Protein AF-A0A973AUI1-F1 (afdb_monomer_lite)

pLDDT: mean 76.49, std 24.55, range [26.14, 98.56]

Radius of gyration: 37.66 Å; chains: 1; bounding box: 74×100×130 Å

Secondary structure (DSSP, 8-state):
---SSSHHHHHHHHHHHHHHHHHTT--PPPPPP---PPPPPPP----------------------------------------------------------------PPPPPPPP-PPPPPPPP------PPPPPSS---PPPEEEETTEEEE-SEEEEEEE-SGGGTTHHHHHHHHHHHHHHHHS-TT-EEEEEEESSSEEESS--SS---EE--HHHHHHHHHHHHH----S----HHHHHHHHHH--SEEEEEE---SPPPPHHHHHHHHHHT-EEEEEEES-SS--HHHHHHHHHTT--EEEEE-------TTTS-HHHHHHHHTSS-HHHHHHHHHHHHHHT-TTHHHHHHGGG-S-HHHHHHHHHHHHHHTTT---S-SSTT-HHHHHHHHHHHHHHTTS-HHHHHHHHTSS-HHHHHHHHHHHHHTT---HHHHHHHHTT--HHHHHHHHHHHHHHTTS------TT--HHHHHHHHHHHHHHHHHHHHHHHHHHHHHHHHHHHHHHHHHHTTTTT-HHHHHHHHHHHHHHSTTSHHHHHHHHHHHHHHHHHTT-

Structure (mmCIF, N/CA/C/O backbone):
data_AF-A0A973AUI1-F1
#
_entry.id   AF-A0A973AUI1-F1
#
loop_
_atom_site.group_PDB
_atom_site.id
_atom_site.type_symbol
_atom_site.label_atom_id
_atom_site.label_alt_id
_atom_site.label_comp_id
_atom_site.label_asym_id
_atom_site.label_entity_id
_atom_site.label_seq_id
_atom_site.pdbx_PDB_ins_code
_atom_site.Cartn_x
_atom_site.Cartn_y
_atom_site.Cartn_z
_atom_site.occupancy
_atom_site.B_iso_or_equiv
_atom_site.auth_seq_id
_atom_site.auth_comp_id
_atom_site.auth_asym_id
_atom_site.auth_atom_id
_atom_site.pdbx_PDB_model_num
ATOM 1 N N . MET A 1 1 ? -1.426 23.124 -34.655 1.00 37.03 1 MET A N 1
ATOM 2 C CA . MET A 1 1 ? -0.162 22.404 -34.391 1.00 37.03 1 MET A CA 1
ATOM 3 C C . MET A 1 1 ? 0.699 23.184 -33.394 1.00 37.03 1 MET A C 1
ATOM 5 O O . MET A 1 1 ? 1.513 23.991 -33.828 1.00 37.03 1 MET A O 1
ATOM 9 N N . PRO A 1 2 ? 0.539 22.991 -32.073 1.00 35.41 2 PRO A N 1
ATOM 10 C CA . PRO A 1 2 ? 1.521 23.409 -31.082 1.00 35.41 2 PRO A CA 1
ATOM 11 C C . PRO A 1 2 ? 2.210 22.158 -30.514 1.00 35.41 2 PRO A C 1
ATOM 13 O O . PRO A 1 2 ? 1.687 21.522 -29.614 1.00 35.41 2 PRO A O 1
ATOM 16 N N . PHE A 1 3 ? 3.353 21.767 -31.077 1.00 34.25 3 PHE A N 1
ATOM 17 C CA . PHE A 1 3 ? 4.210 20.714 -30.496 1.00 34.25 3 PHE A CA 1
ATOM 18 C C . PHE A 1 3 ? 5.712 21.030 -30.604 1.00 34.25 3 PHE A C 1
ATOM 20 O O . PHE A 1 3 ? 6.551 20.226 -30.222 1.00 34.25 3 PHE A O 1
ATOM 27 N N . PHE A 1 4 ? 6.073 22.225 -31.085 1.00 38.28 4 PHE A N 1
ATOM 28 C CA . PHE A 1 4 ? 7.471 22.605 -31.327 1.00 38.28 4 PHE A CA 1
ATOM 29 C C . PHE A 1 4 ? 8.079 23.539 -30.271 1.00 38.28 4 PHE A C 1
ATOM 31 O O . PHE A 1 4 ? 9.216 23.974 -30.429 1.00 38.28 4 PHE A O 1
ATOM 38 N N . ARG A 1 5 ? 7.358 23.846 -29.183 1.00 38.09 5 ARG A N 1
ATOM 39 C CA . ARG A 1 5 ? 7.838 24.782 -28.151 1.00 38.09 5 ARG A CA 1
ATOM 40 C C . ARG A 1 5 ? 8.453 24.113 -26.915 1.00 38.09 5 ARG A C 1
ATOM 42 O O . ARG A 1 5 ? 9.288 24.737 -26.270 1.00 38.09 5 ARG A O 1
ATOM 49 N N . ASP A 1 6 ? 8.160 22.838 -26.663 1.00 40.44 6 ASP A N 1
ATOM 50 C CA . ASP A 1 6 ? 8.601 22.159 -25.432 1.00 40.44 6 ASP A CA 1
ATOM 51 C C . ASP A 1 6 ? 9.948 21.427 -25.568 1.00 40.44 6 ASP A C 1
ATOM 53 O O . ASP A 1 6 ? 10.613 21.148 -24.571 1.00 40.44 6 ASP A O 1
ATOM 57 N N . LEU A 1 7 ? 10.434 21.196 -26.794 1.00 38.28 7 LEU A N 1
ATOM 58 C CA . LEU A 1 7 ? 11.706 20.493 -27.018 1.00 38.28 7 LEU A CA 1
ATOM 59 C C . LEU A 1 7 ? 12.949 21.388 -26.827 1.00 38.28 7 LEU A C 1
ATOM 61 O O . LEU A 1 7 ? 14.047 20.886 -26.598 1.00 38.28 7 LEU A O 1
ATOM 65 N N . LEU A 1 8 ? 12.788 22.717 -26.865 1.00 41.16 8 LEU A N 1
ATOM 66 C CA . LEU A 1 8 ? 13.883 23.678 -26.656 1.00 41.16 8 LEU A CA 1
ATOM 67 C C . LEU A 1 8 ? 14.131 24.017 -25.175 1.00 41.16 8 LEU A C 1
ATOM 69 O O . LEU A 1 8 ? 15.215 24.486 -24.836 1.00 41.16 8 LEU A O 1
ATOM 73 N N . LEU A 1 9 ? 13.184 23.720 -24.277 1.00 41.44 9 LEU A N 1
ATOM 74 C CA . LEU A 1 9 ? 13.349 23.928 -22.831 1.00 41.44 9 LEU A CA 1
ATOM 75 C C . LEU A 1 9 ? 14.089 22.768 -22.140 1.00 41.44 9 LEU A C 1
ATOM 77 O O . LEU A 1 9 ? 14.794 22.987 -21.157 1.00 41.44 9 LEU A O 1
ATOM 81 N N . LEU A 1 10 ? 14.027 21.555 -22.700 1.00 39.75 10 LEU A N 1
ATOM 82 C CA . LEU A 1 10 ? 14.745 20.381 -22.184 1.00 39.75 10 LEU A CA 1
ATOM 83 C C . LEU A 1 10 ? 16.244 20.375 -22.535 1.00 39.75 10 LEU A C 1
ATOM 85 O O . LEU A 1 10 ? 17.049 19.874 -21.754 1.00 39.75 10 LEU A O 1
ATOM 89 N N . GLY A 1 11 ? 16.647 20.996 -23.650 1.00 38.47 11 GLY A N 1
ATOM 90 C CA . GLY A 1 11 ? 18.063 21.129 -24.025 1.00 38.47 11 GLY A CA 1
ATOM 91 C C . GLY A 1 11 ? 18.850 22.130 -23.165 1.00 38.47 11 GLY A C 1
ATOM 92 O O . GLY A 1 11 ? 20.037 21.928 -22.915 1.00 38.47 11 GLY A O 1
ATOM 93 N N . GLY A 1 12 ? 18.194 23.181 -22.658 1.00 40.50 12 GLY A N 1
ATOM 94 C CA . GLY A 1 12 ? 18.829 24.199 -21.807 1.00 40.50 12 GLY A CA 1
ATOM 95 C C . GLY A 1 12 ? 19.081 23.743 -20.364 1.00 40.50 12 GLY A C 1
ATOM 96 O O . GLY A 1 12 ? 20.052 24.166 -19.739 1.00 40.50 12 GLY A O 1
ATOM 97 N N . LEU A 1 13 ? 18.254 22.833 -19.843 1.00 38.53 13 LEU A N 1
ATOM 98 C CA . LEU A 1 13 ? 18.331 22.374 -18.450 1.00 38.53 13 LEU A CA 1
ATOM 99 C C . LEU A 1 13 ? 19.471 21.366 -18.215 1.00 38.53 13 LEU A C 1
ATOM 101 O O . LEU A 1 13 ? 20.077 21.352 -17.144 1.00 38.53 13 LEU A O 1
ATOM 105 N N . VAL A 1 14 ? 19.839 20.590 -19.241 1.00 43.81 14 VAL A N 1
ATOM 106 C CA . VAL A 1 14 ? 20.959 19.632 -19.177 1.00 43.81 14 VAL A CA 1
ATOM 107 C C . VAL A 1 14 ? 22.322 20.346 -19.213 1.00 43.81 14 VAL A C 1
ATOM 109 O O . VAL A 1 14 ? 23.263 19.912 -18.549 1.00 43.81 14 VAL A O 1
ATOM 112 N N . ALA A 1 15 ? 22.428 21.492 -19.896 1.00 40.75 15 ALA A N 1
ATOM 113 C CA . ALA A 1 15 ? 23.647 22.309 -19.905 1.00 40.75 15 ALA A CA 1
ATOM 114 C C . ALA A 1 15 ? 23.855 23.096 -18.591 1.00 40.75 15 ALA A C 1
ATOM 116 O O . ALA A 1 15 ? 24.992 23.286 -18.149 1.00 40.75 15 ALA A O 1
ATOM 117 N N . ALA A 1 16 ? 22.773 23.500 -17.914 1.00 41.75 16 ALA A N 1
ATOM 118 C CA . ALA A 1 16 ? 22.855 24.172 -16.616 1.00 41.75 16 ALA A CA 1
ATOM 119 C C . ALA A 1 16 ? 23.295 23.217 -15.486 1.00 41.75 16 ALA A C 1
ATOM 121 O O . ALA A 1 16 ? 24.130 23.597 -14.665 1.00 41.75 16 ALA A O 1
ATOM 122 N N . LEU A 1 17 ? 22.829 21.959 -15.478 1.00 39.47 17 LEU A N 1
ATOM 123 C CA . LEU A 1 17 ? 23.224 20.984 -14.449 1.00 39.47 17 LEU A CA 1
ATOM 124 C C . LEU A 1 17 ? 24.694 20.547 -14.549 1.00 39.47 17 LEU A C 1
ATOM 126 O O . LEU A 1 17 ? 25.342 20.377 -13.518 1.00 39.47 17 LEU A O 1
ATOM 130 N N . LEU A 1 18 ? 25.254 20.440 -15.760 1.00 40.31 18 LEU A N 1
ATOM 131 C CA . LEU A 1 18 ? 26.670 20.086 -15.941 1.00 40.31 18 LEU A CA 1
ATOM 132 C C . LEU A 1 18 ? 27.632 21.216 -15.536 1.00 40.31 18 LEU A C 1
ATOM 134 O O . LEU A 1 18 ? 28.772 20.946 -15.155 1.00 40.31 18 LEU A O 1
ATOM 138 N N . THR A 1 19 ? 27.167 22.469 -15.545 1.00 40.56 19 THR A N 1
ATOM 139 C CA . THR A 1 19 ? 27.976 23.626 -15.124 1.00 40.56 19 THR A CA 1
ATOM 140 C C . THR A 1 19 ? 28.001 23.783 -13.595 1.00 40.56 19 THR A C 1
ATOM 142 O O . THR A 1 19 ? 29.019 24.185 -13.035 1.00 40.56 19 THR A O 1
ATOM 145 N N . VAL A 1 20 ? 26.934 23.379 -12.892 1.00 39.06 20 VAL A N 1
ATOM 146 C CA . VAL A 1 20 ? 26.873 23.416 -11.415 1.00 39.06 20 VAL A CA 1
ATOM 147 C C . VAL A 1 20 ? 27.769 22.341 -10.781 1.00 39.06 20 VAL A C 1
ATOM 149 O O . VAL A 1 20 ? 28.472 22.621 -9.813 1.00 39.06 20 VAL A O 1
ATOM 152 N N . THR A 1 21 ? 27.880 21.151 -11.382 1.00 39.00 21 THR A N 1
ATOM 153 C CA . THR A 1 21 ? 28.738 20.067 -10.857 1.00 39.00 21 THR A CA 1
ATOM 154 C C . THR A 1 21 ? 30.249 20.300 -11.004 1.00 39.00 21 THR A C 1
ATOM 156 O O . THR A 1 21 ? 31.040 19.607 -10.364 1.00 39.00 21 THR A O 1
ATOM 159 N N . ALA A 1 22 ? 30.681 21.276 -11.810 1.00 40.66 22 ALA A N 1
ATOM 160 C CA . ALA A 1 22 ? 32.099 21.616 -11.971 1.00 40.66 22 ALA A CA 1
ATOM 161 C C . ALA A 1 22 ? 32.570 22.768 -11.057 1.00 40.66 22 ALA A C 1
ATOM 163 O O . ALA A 1 22 ? 33.777 22.928 -10.861 1.00 40.66 22 ALA A O 1
ATOM 164 N N . TYR A 1 23 ? 31.651 23.540 -10.461 1.00 33.34 23 TYR A N 1
ATOM 165 C CA . TYR A 1 23 ? 31.988 24.681 -9.598 1.00 33.34 23 TYR A CA 1
ATOM 166 C C . TYR A 1 23 ? 32.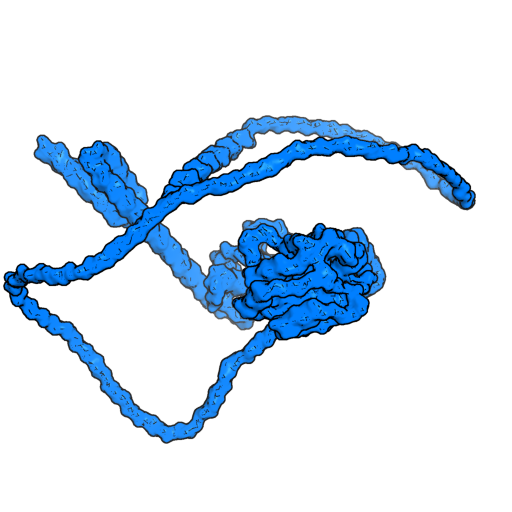186 24.290 -8.118 1.00 33.34 23 TYR A C 1
ATOM 168 O O . TYR A 1 23 ? 32.950 24.935 -7.404 1.00 33.34 23 TYR A O 1
ATOM 176 N N . GLU A 1 24 ? 31.615 23.171 -7.659 1.00 38.16 24 GLU A N 1
ATOM 177 C CA . GLU A 1 24 ? 31.736 22.717 -6.258 1.00 38.16 24 GLU A CA 1
ATOM 178 C C . GLU A 1 24 ? 33.069 22.023 -5.905 1.00 38.16 24 GLU A C 1
ATOM 180 O O . GLU A 1 24 ? 33.292 21.650 -4.756 1.00 38.16 24 GLU A O 1
ATOM 185 N N . ARG A 1 25 ? 34.013 21.883 -6.848 1.00 41.19 25 ARG A N 1
ATOM 186 C CA . ARG A 1 25 ? 35.341 21.282 -6.585 1.00 41.19 25 ARG A CA 1
ATOM 187 C C . ARG A 1 25 ? 36.466 22.277 -6.268 1.00 41.19 25 ARG A C 1
ATOM 189 O O . ARG A 1 25 ? 37.621 21.863 -6.174 1.00 41.19 25 ARG A O 1
ATOM 196 N N . ARG A 1 26 ? 36.179 23.570 -6.076 1.00 43.78 26 ARG A N 1
ATOM 197 C CA . ARG A 1 26 ? 37.186 24.565 -5.652 1.00 43.78 26 ARG A CA 1
ATOM 198 C C . ARG A 1 26 ? 36.618 25.595 -4.673 1.00 43.78 26 ARG A C 1
ATOM 200 O O . ARG A 1 26 ? 36.398 26.742 -5.042 1.00 43.78 26 ARG A O 1
ATOM 207 N N . LEU A 1 27 ? 36.477 25.211 -3.406 1.00 40.19 27 LEU A N 1
ATOM 208 C CA . LEU A 1 27 ? 36.458 26.161 -2.289 1.00 40.19 27 LEU A CA 1
ATOM 209 C C . LEU A 1 27 ? 37.402 25.668 -1.175 1.00 40.19 27 LEU A C 1
ATOM 211 O O . LEU A 1 27 ? 37.380 24.479 -0.852 1.00 40.19 27 LEU A O 1
ATOM 215 N N . PRO A 1 28 ? 38.260 26.535 -0.605 1.00 38.25 28 PRO A N 1
ATOM 216 C CA . PRO A 1 28 ? 39.100 26.186 0.534 1.00 38.25 28 PRO A CA 1
ATOM 217 C C . PRO A 1 28 ? 38.267 26.070 1.820 1.00 38.25 28 PRO A C 1
ATOM 219 O O . PRO A 1 28 ? 37.380 26.879 2.084 1.00 38.25 28 PRO A O 1
ATOM 222 N N . VAL A 1 29 ? 38.583 25.054 2.622 1.00 42.97 29 VAL A N 1
ATOM 223 C CA . VAL A 1 29 ? 37.984 24.771 3.935 1.00 42.97 29 VAL A CA 1
ATOM 224 C C . VAL A 1 29 ? 38.287 25.918 4.916 1.00 42.97 29 VAL A C 1
ATOM 226 O O . VAL A 1 29 ? 39.465 26.212 5.129 1.00 42.97 29 VAL A O 1
ATOM 229 N N . PRO A 1 30 ? 37.288 26.556 5.558 1.00 37.16 30 PRO A N 1
ATOM 230 C CA . PRO A 1 30 ? 37.543 27.448 6.683 1.00 37.16 30 PRO A CA 1
ATOM 231 C C . PRO A 1 30 ? 37.893 26.633 7.939 1.00 37.16 30 PRO A C 1
ATOM 233 O O . PRO A 1 30 ? 37.222 25.659 8.278 1.00 37.16 30 PRO A O 1
ATOM 236 N N . ALA A 1 31 ? 38.966 27.032 8.624 1.00 38.81 31 ALA A N 1
ATOM 237 C CA . ALA A 1 31 ? 39.419 26.423 9.870 1.00 38.81 31 ALA A CA 1
ATOM 238 C C . ALA A 1 31 ? 38.337 26.495 10.964 1.00 38.81 31 ALA A C 1
ATOM 240 O O . ALA A 1 31 ? 37.712 27.535 11.173 1.00 38.81 31 ALA A O 1
ATOM 241 N N . ALA A 1 32 ? 38.142 25.381 11.671 1.00 36.75 32 ALA A N 1
ATOM 242 C CA . ALA A 1 32 ? 37.206 25.265 12.782 1.00 36.75 32 ALA A CA 1
ATOM 243 C C . ALA A 1 32 ? 37.594 26.192 13.958 1.00 36.75 32 ALA A C 1
ATOM 245 O O . ALA A 1 32 ? 38.776 26.258 14.310 1.00 36.75 32 ALA A O 1
ATOM 246 N N . PRO A 1 33 ? 36.632 26.865 14.617 1.00 34.88 33 PRO A N 1
ATOM 247 C CA . PRO A 1 33 ? 36.894 27.561 15.869 1.00 34.88 33 PRO A CA 1
ATOM 248 C C . PRO A 1 33 ? 37.128 26.544 16.994 1.00 34.88 33 PRO A C 1
ATOM 250 O O . PRO A 1 33 ? 36.319 25.646 17.227 1.00 34.88 33 PRO A O 1
ATOM 253 N N . GLN A 1 34 ? 38.254 26.690 17.695 1.00 32.84 34 GLN A N 1
ATOM 254 C CA . GLN A 1 34 ? 38.570 25.907 18.886 1.00 32.84 34 GLN A CA 1
ATOM 255 C C . GLN A 1 34 ? 37.587 26.265 20.010 1.00 32.84 34 GLN A C 1
ATOM 257 O O . GLN A 1 34 ? 37.579 27.390 20.506 1.00 32.84 34 GLN A O 1
ATOM 262 N N . LEU A 1 35 ? 36.756 25.302 20.409 1.00 31.59 35 LEU A N 1
ATOM 263 C CA . LEU A 1 35 ? 35.942 25.379 21.619 1.00 31.59 35 LEU A CA 1
ATOM 264 C C . LEU A 1 35 ? 36.831 25.083 22.830 1.00 31.59 35 LEU A C 1
ATOM 266 O O . LEU A 1 35 ? 37.181 23.937 23.109 1.00 31.59 35 LEU A O 1
ATOM 270 N N . THR A 1 36 ? 37.204 26.141 23.541 1.00 33.56 36 THR A N 1
ATOM 271 C CA . THR A 1 36 ? 37.882 26.085 24.835 1.00 33.56 36 THR A CA 1
ATOM 272 C C . THR A 1 36 ? 36.921 25.519 25.881 1.00 33.56 36 THR A C 1
ATOM 274 O O . THR A 1 36 ? 35.907 26.129 26.215 1.00 33.56 36 THR A O 1
ATOM 277 N N . VAL A 1 37 ? 37.237 24.332 26.397 1.00 35.22 37 VAL A N 1
ATOM 278 C CA . VAL A 1 37 ? 36.518 23.683 27.499 1.00 35.22 37 VAL A CA 1
ATOM 279 C C . VAL A 1 37 ? 36.865 24.400 28.806 1.00 35.22 37 VAL A C 1
ATOM 281 O O . VAL A 1 37 ? 38.019 24.403 29.232 1.00 35.22 37 VAL A O 1
ATOM 284 N N . ALA A 1 38 ? 35.869 25.016 29.445 1.00 35.69 38 ALA A N 1
ATOM 285 C CA . ALA A 1 38 ? 35.987 25.547 30.801 1.00 35.69 38 ALA A CA 1
ATOM 286 C C . ALA A 1 38 ? 35.900 24.401 31.838 1.00 35.69 38 ALA A C 1
ATOM 288 O O . ALA A 1 38 ? 35.077 23.498 31.668 1.00 35.69 38 ALA A O 1
ATOM 289 N N . PRO A 1 39 ? 36.718 24.411 32.909 1.00 46.22 39 PRO A N 1
ATOM 290 C CA . PRO A 1 39 ? 36.733 23.345 33.909 1.00 46.22 39 PRO A CA 1
ATOM 291 C C . PRO A 1 39 ? 35.530 23.406 34.876 1.00 46.22 39 PRO A C 1
ATOM 293 O O . PRO A 1 39 ? 34.968 24.482 35.106 1.00 46.22 39 PRO A O 1
ATOM 296 N N . PRO A 1 40 ? 35.137 22.263 35.471 1.00 40.88 40 PRO A N 1
ATOM 297 C CA . PRO A 1 40 ? 33.930 22.147 36.285 1.00 40.88 40 PRO A CA 1
ATOM 298 C C . PRO A 1 40 ? 34.085 22.817 37.658 1.00 40.88 40 PRO A C 1
ATOM 300 O O . PRO A 1 40 ? 35.105 22.669 38.334 1.00 40.88 40 PRO A O 1
ATOM 303 N N . ARG A 1 41 ? 33.037 23.527 38.097 1.00 35.03 41 ARG A N 1
ATOM 304 C CA . ARG A 1 41 ? 32.907 24.017 39.479 1.00 35.03 41 ARG A CA 1
ATOM 305 C C . ARG A 1 41 ? 32.480 22.878 40.422 1.00 35.03 41 ARG A C 1
ATOM 307 O O . ARG A 1 41 ? 31.654 22.058 40.024 1.00 35.03 41 ARG A O 1
ATOM 314 N N . PRO A 1 42 ? 33.004 22.835 41.660 1.00 42.41 42 PRO A N 1
ATOM 315 C CA . PRO A 1 42 ? 32.745 21.756 42.608 1.00 42.41 42 PRO A CA 1
ATOM 316 C C . PRO A 1 42 ? 31.381 21.884 43.303 1.00 42.41 42 PRO A C 1
ATOM 318 O O . PRO A 1 42 ? 30.885 22.984 43.546 1.00 42.41 42 PRO A O 1
ATOM 321 N N . ALA A 1 43 ? 30.814 20.725 43.641 1.00 35.94 43 ALA A N 1
ATOM 322 C CA . ALA A 1 43 ? 29.585 20.551 44.407 1.00 35.94 43 ALA A CA 1
ATOM 323 C C . ALA A 1 43 ? 29.807 20.757 45.916 1.00 35.94 43 ALA A C 1
ATOM 325 O O . ALA A 1 43 ? 30.824 20.327 46.454 1.00 35.94 43 ALA A O 1
ATOM 326 N N . LEU A 1 44 ? 28.813 21.339 46.592 1.00 33.16 44 LEU A N 1
ATOM 327 C CA . LEU A 1 44 ? 28.641 21.366 48.052 1.00 33.16 44 LEU A CA 1
ATOM 328 C C . LEU A 1 44 ? 27.124 21.314 48.381 1.00 33.16 44 LEU A C 1
ATOM 330 O O . LEU A 1 44 ? 26.316 21.559 47.486 1.00 33.16 44 LEU A O 1
ATOM 334 N N . PRO A 1 45 ? 26.721 20.903 49.601 1.00 42.19 45 PRO A N 1
ATOM 335 C CA . PRO A 1 45 ? 25.936 19.680 49.785 1.00 42.19 45 PRO A CA 1
ATOM 336 C C . PRO A 1 45 ? 24.482 19.892 50.250 1.00 42.19 45 PRO A C 1
ATOM 338 O O . PRO A 1 45 ? 24.014 21.005 50.468 1.00 42.19 45 PRO A O 1
ATOM 341 N N . ALA A 1 46 ? 23.796 18.756 50.404 1.00 37.16 46 ALA A N 1
ATOM 342 C CA . ALA A 1 46 ? 22.416 18.573 50.839 1.00 37.16 46 ALA A CA 1
ATOM 343 C C . ALA A 1 46 ? 22.114 19.000 52.292 1.00 37.16 46 ALA A C 1
ATOM 345 O O . ALA A 1 46 ? 22.899 18.723 53.195 1.00 37.16 46 ALA A O 1
ATOM 346 N N . ALA A 1 47 ? 20.913 19.555 52.499 1.00 30.09 47 ALA A N 1
ATOM 347 C CA . ALA A 1 47 ? 20.096 19.535 53.724 1.00 30.09 47 ALA A CA 1
ATOM 348 C C . ALA A 1 47 ? 18.693 20.069 53.333 1.00 30.09 47 ALA A C 1
ATOM 350 O O . ALA A 1 47 ? 18.602 21.112 52.699 1.00 30.09 47 ALA A O 1
ATOM 351 N N . ALA A 1 48 ? 17.617 19.280 53.389 1.00 29.14 48 ALA A N 1
ATOM 352 C CA . ALA A 1 48 ? 16.815 18.927 54.566 1.00 29.14 48 ALA A CA 1
ATOM 353 C C . ALA A 1 48 ? 15.689 19.948 54.870 1.00 29.14 48 ALA A C 1
ATOM 355 O O . ALA A 1 48 ? 15.961 21.083 55.235 1.00 29.14 48 ALA A O 1
ATOM 356 N N . VAL A 1 49 ? 14.449 19.431 54.819 1.00 30.72 49 VAL A N 1
ATOM 357 C CA . VAL A 1 49 ? 13.386 19.609 55.834 1.00 30.72 49 VAL A CA 1
ATOM 358 C C . VAL A 1 49 ? 12.445 20.837 55.732 1.00 30.72 49 VAL A C 1
ATOM 360 O O . VAL A 1 49 ? 12.833 21.983 55.897 1.00 30.72 49 VAL A O 1
ATOM 363 N N . GLU A 1 50 ? 11.163 20.476 55.556 1.00 29.09 50 GLU A N 1
ATOM 364 C CA . GLU A 1 50 ? 9.929 21.011 56.172 1.00 29.09 50 GLU A CA 1
ATOM 365 C C . GLU A 1 50 ? 9.021 22.088 55.543 1.00 29.09 50 GLU A C 1
ATOM 367 O O . GLU A 1 50 ? 9.408 23.190 55.183 1.00 29.09 50 GLU A O 1
ATOM 372 N N . HIS A 1 51 ? 7.740 21.682 55.559 1.00 29.81 51 HIS A N 1
ATOM 373 C CA . HIS A 1 51 ? 6.507 22.388 55.912 1.00 29.81 51 HIS A CA 1
ATOM 374 C C . HIS A 1 51 ? 6.112 23.714 55.243 1.00 29.81 51 HIS A C 1
ATOM 376 O O . HIS A 1 51 ? 6.628 24.780 55.545 1.00 29.81 51 HIS A O 1
ATOM 382 N N . GLY A 1 52 ? 4.938 23.649 54.603 1.00 27.09 52 GLY A N 1
ATOM 383 C CA . GLY A 1 52 ? 3.810 24.464 55.060 1.00 27.09 52 GLY A CA 1
ATOM 384 C C . GLY A 1 52 ? 3.265 25.493 54.072 1.00 27.09 52 GLY A C 1
ATOM 385 O O . GLY A 1 52 ? 3.994 26.312 53.535 1.00 27.09 52 GLY A O 1
ATOM 386 N N . GLY A 1 53 ? 1.933 25.508 53.965 1.00 27.36 53 GLY A N 1
ATOM 387 C CA . GLY A 1 53 ? 1.188 26.768 53.920 1.00 27.36 53 GLY A CA 1
ATOM 388 C C . GLY A 1 53 ? 0.754 27.287 52.552 1.00 27.36 53 GLY A C 1
ATOM 389 O O . GLY A 1 53 ? 1.457 28.053 51.912 1.00 27.36 53 GLY A O 1
ATOM 390 N N . SER A 1 54 ? -0.480 26.935 52.180 1.00 28.39 54 SER A N 1
ATOM 391 C CA . SER A 1 54 ? -1.572 27.880 51.879 1.00 28.39 54 SER A CA 1
ATOM 392 C C . SER A 1 54 ? -1.188 29.353 51.664 1.00 28.39 54 SER A C 1
ATOM 394 O O . SER A 1 54 ? -0.787 30.013 52.619 1.00 28.39 54 SER A O 1
ATOM 396 N N . ALA A 1 55 ? -1.514 29.900 50.490 1.00 30.84 55 ALA A N 1
ATOM 397 C CA . ALA A 1 55 ? -2.544 30.939 50.323 1.00 30.84 55 ALA A CA 1
ATOM 398 C C . ALA A 1 55 ? -2.453 31.590 48.930 1.00 30.84 55 ALA A C 1
ATOM 400 O O . ALA A 1 55 ? -1.386 32.033 48.507 1.00 30.84 55 ALA A O 1
ATOM 401 N N . ASP A 1 56 ? -3.609 31.719 48.271 1.00 35.12 56 ASP A N 1
ATOM 402 C CA . ASP A 1 56 ? -3.883 32.771 47.282 1.00 35.12 56 ASP A CA 1
ATOM 403 C C . ASP A 1 56 ? -3.479 34.148 47.836 1.00 35.12 56 ASP A C 1
ATOM 405 O O . ASP A 1 56 ? -3.560 34.371 49.052 1.00 35.12 56 ASP A O 1
ATOM 409 N N . PRO A 1 57 ? -3.150 35.135 46.980 1.00 45.94 57 PRO A N 1
ATOM 410 C CA . PRO A 1 57 ? -4.205 36.104 46.677 1.00 45.94 57 PRO A CA 1
ATOM 411 C C . PRO A 1 57 ? -4.135 36.809 45.300 1.00 45.94 57 PRO A C 1
ATOM 413 O O . PRO A 1 57 ? -3.101 37.317 44.886 1.00 45.94 57 PRO A O 1
ATOM 416 N N . LYS A 1 58 ? -5.345 37.043 44.765 1.00 31.14 58 LYS A N 1
ATOM 417 C CA . LYS A 1 58 ? -5.889 38.355 44.336 1.00 31.14 58 LYS A CA 1
ATOM 418 C C . LYS A 1 58 ? -5.539 38.966 42.961 1.00 31.14 58 LYS A C 1
ATOM 420 O O . LYS A 1 58 ? -4.394 39.271 42.675 1.00 31.14 58 LYS A O 1
ATOM 425 N N . LEU A 1 59 ? -6.646 39.418 42.335 1.00 30.08 59 LEU A N 1
ATOM 426 C CA . LEU A 1 59 ? -6.873 40.717 41.656 1.00 30.08 59 LEU A CA 1
ATOM 427 C C . LEU A 1 59 ? -6.089 40.978 40.349 1.00 30.08 59 LEU A C 1
ATOM 429 O O . LEU A 1 59 ? -4.953 40.575 40.210 1.00 30.08 59 LEU A O 1
ATOM 433 N N . SER A 1 60 ? -6.564 41.723 39.348 1.00 29.00 60 SER A N 1
ATOM 434 C CA . SER A 1 60 ? -7.749 42.565 39.138 1.00 29.00 60 SER A CA 1
ATOM 435 C C . SER A 1 60 ? -7.730 43.052 37.675 1.00 29.00 60 SER A C 1
ATOM 437 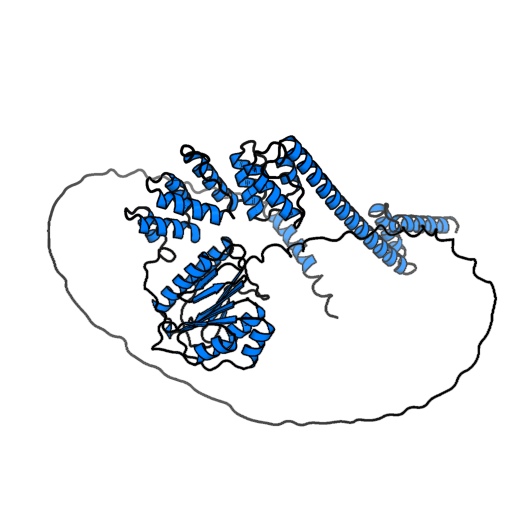O O . SER A 1 60 ? -6.653 43.236 37.122 1.00 29.00 60 SER A O 1
ATOM 439 N N . ALA A 1 61 ? -8.928 43.297 37.127 1.00 28.61 61 ALA A N 1
ATOM 440 C CA . ALA A 1 61 ? -9.354 44.364 36.195 1.00 28.61 61 ALA A CA 1
ATOM 441 C C . ALA A 1 61 ? -8.440 44.777 35.011 1.00 28.61 61 ALA A C 1
ATOM 443 O O . ALA A 1 61 ? -7.332 45.251 35.212 1.00 28.61 61 ALA A O 1
ATOM 444 N N . ALA A 1 62 ? -8.919 44.618 33.764 1.00 30.17 62 ALA A N 1
ATOM 445 C CA . ALA A 1 62 ? -9.602 45.648 32.933 1.00 30.17 62 ALA A CA 1
ATOM 446 C C . ALA A 1 62 ? -8.579 46.542 32.182 1.00 30.17 62 ALA A C 1
ATOM 448 O O . ALA A 1 62 ? -7.543 46.870 32.733 1.00 30.17 62 ALA A O 1
ATOM 449 N N . THR A 1 63 ? -8.675 46.955 30.915 1.00 29.62 63 THR A N 1
ATOM 450 C CA . THR A 1 63 ? -9.759 47.459 30.054 1.00 29.62 63 THR A CA 1
ATOM 451 C C . THR A 1 63 ? -9.117 47.729 28.678 1.00 29.62 63 THR A C 1
ATOM 453 O O . THR A 1 63 ? -8.059 48.345 28.697 1.00 29.62 63 THR A O 1
ATOM 456 N N . VAL A 1 64 ? -9.735 47.421 27.522 1.00 32.69 64 VAL A N 1
ATOM 457 C CA . VAL A 1 64 ? -9.552 48.189 26.252 1.00 32.69 64 VAL A CA 1
ATOM 458 C C . VAL A 1 64 ? -10.831 48.074 25.377 1.00 32.69 64 VAL A C 1
ATOM 460 O O . VAL A 1 64 ? -11.419 46.992 25.353 1.00 32.69 64 VAL A O 1
ATOM 463 N N . PRO A 1 65 ? -11.302 49.147 24.690 1.00 46.25 65 PRO A N 1
ATOM 464 C CA . PRO A 1 65 ? -12.634 49.236 24.072 1.00 46.25 65 PRO A CA 1
ATOM 465 C C . PRO A 1 65 ? -12.685 49.139 22.523 1.00 46.25 65 PRO A C 1
ATOM 467 O O . PRO A 1 65 ? -11.668 49.078 21.839 1.00 46.25 65 PRO A O 1
ATOM 470 N N . ARG A 1 66 ? -13.931 49.162 22.007 1.00 34.94 66 ARG A N 1
ATOM 471 C CA . ARG A 1 66 ? -14.416 49.256 20.605 1.00 34.94 66 ARG A CA 1
ATOM 472 C C . ARG A 1 66 ? -13.861 50.449 19.800 1.00 34.94 66 ARG A C 1
ATOM 474 O O . ARG A 1 66 ? -13.809 51.542 20.353 1.00 34.94 66 ARG A O 1
ATOM 481 N N . ASN A 1 67 ? -13.689 50.292 18.475 1.00 30.61 67 ASN A N 1
ATOM 482 C CA . ASN A 1 67 ? -14.569 50.901 17.444 1.00 30.61 67 ASN A CA 1
ATOM 483 C C . ASN A 1 67 ? -14.161 50.587 15.978 1.00 30.61 67 ASN A C 1
ATOM 485 O O . ASN A 1 67 ? -12.992 50.638 15.619 1.00 30.61 67 ASN A O 1
ATOM 489 N N . MET A 1 68 ? -15.188 50.317 15.159 1.00 32.69 68 MET A N 1
ATOM 490 C CA . MET A 1 68 ? -15.328 50.486 13.688 1.00 32.69 68 MET A CA 1
ATOM 491 C C . MET A 1 68 ? -15.377 52.003 13.332 1.00 32.69 68 MET A C 1
ATOM 493 O O . MET A 1 68 ? -15.626 52.761 14.278 1.00 32.69 68 MET A O 1
ATOM 497 N N . PRO A 1 69 ? -15.218 52.502 12.069 1.00 46.69 69 PRO A N 1
ATOM 498 C CA . PRO A 1 69 ? -16.057 52.112 10.911 1.00 46.69 69 PRO A CA 1
ATOM 499 C C . PRO A 1 69 ? -15.494 52.238 9.460 1.00 46.69 69 PRO A C 1
ATOM 501 O O . PRO A 1 69 ? -14.475 52.868 9.209 1.00 46.69 69 PRO A O 1
ATOM 504 N N . SER A 1 70 ? -16.230 51.579 8.548 1.00 30.97 70 SER A N 1
ATOM 505 C CA . SER A 1 70 ? -16.751 51.940 7.201 1.00 30.97 70 SER A CA 1
ATOM 506 C C . SER A 1 70 ? -16.030 52.881 6.215 1.00 30.97 70 SER A C 1
ATOM 508 O O . SER A 1 70 ? -15.643 53.976 6.590 1.00 30.97 70 SER A O 1
ATOM 510 N N . ASP A 1 71 ? -16.046 52.489 4.925 1.00 29.36 71 ASP A N 1
ATOM 511 C CA . ASP A 1 71 ? -16.445 53.266 3.714 1.00 29.36 71 ASP A CA 1
ATOM 512 C C . ASP A 1 71 ? -16.407 52.294 2.497 1.00 29.36 71 ASP A C 1
ATOM 514 O O . ASP A 1 71 ? -15.430 51.569 2.337 1.00 29.36 71 ASP A O 1
ATOM 518 N N . GLU A 1 72 ? -17.461 51.954 1.738 1.00 30.61 72 GLU A N 1
ATOM 519 C CA . GLU A 1 72 ? -18.429 52.655 0.858 1.00 30.61 72 GLU A CA 1
ATOM 520 C C . GLU A 1 72 ? -17.977 53.043 -0.578 1.00 30.61 72 GLU A C 1
ATOM 522 O O . GLU A 1 72 ? -16.926 53.627 -0.803 1.00 30.61 72 GLU A O 1
ATOM 527 N N . ASN A 1 73 ? -18.924 52.803 -1.510 1.00 30.25 73 ASN A N 1
ATOM 528 C CA . ASN A 1 73 ? -19.119 53.286 -2.898 1.00 30.25 73 ASN A CA 1
ATOM 529 C C . ASN A 1 73 ? -18.448 52.535 -4.073 1.00 30.25 73 ASN A C 1
ATOM 531 O O . ASN A 1 73 ? -17.233 52.476 -4.182 1.00 30.25 73 ASN A O 1
ATOM 535 N N . LYS A 1 74 ? -19.194 51.814 -4.939 1.00 29.16 74 LYS A N 1
ATOM 536 C CA . LYS A 1 74 ? -20.283 52.149 -5.917 1.00 29.16 74 LYS A CA 1
ATOM 537 C C . LYS A 1 74 ? -19.724 52.494 -7.309 1.00 29.16 74 LYS A C 1
ATOM 539 O O . LYS A 1 74 ? -19.038 53.493 -7.428 1.00 29.16 74 LYS A O 1
ATOM 544 N N . PHE A 1 75 ? -20.128 51.754 -8.355 1.00 28.91 75 PHE A N 1
ATOM 545 C CA . PHE A 1 75 ? -20.666 52.278 -9.633 1.00 28.91 75 PHE A CA 1
ATOM 546 C C . PHE A 1 75 ? -21.254 51.139 -10.506 1.00 28.91 75 PHE A C 1
ATOM 548 O O . PHE A 1 75 ? -21.137 49.967 -10.176 1.00 28.91 75 PHE A O 1
ATOM 555 N N . ASN A 1 76 ? -21.988 51.500 -11.560 1.00 31.95 76 ASN A N 1
ATOM 556 C CA . ASN A 1 76 ? -23.324 51.006 -11.916 1.00 31.95 76 ASN A CA 1
ATOM 557 C C . ASN A 1 76 ? -23.440 50.597 -13.413 1.00 31.95 76 ASN A C 1
ATOM 559 O O . ASN A 1 76 ? -22.811 51.235 -14.246 1.00 31.95 76 ASN A O 1
ATOM 563 N N . ARG A 1 77 ? -24.337 49.636 -13.713 1.00 31.11 77 ARG A N 1
ATOM 564 C CA . ARG A 1 77 ? -25.278 49.479 -14.868 1.00 31.11 77 ARG A CA 1
ATOM 565 C C . ARG A 1 77 ? -24.881 49.518 -16.377 1.00 31.11 77 ARG A C 1
ATOM 567 O O . ARG A 1 77 ? -24.383 50.512 -16.881 1.00 31.11 77 ARG A O 1
ATOM 574 N N . ASN A 1 78 ? -25.489 48.533 -17.076 1.00 30.05 78 ASN A N 1
ATOM 575 C CA . ASN A 1 78 ? -26.231 48.542 -18.370 1.00 30.05 78 ASN A CA 1
ATOM 576 C C . ASN A 1 78 ? -25.523 48.392 -19.743 1.00 30.05 78 ASN A C 1
ATOM 578 O O . ASN A 1 78 ? -24.707 49.223 -20.116 1.00 30.05 78 ASN A O 1
ATOM 582 N N . GLY A 1 79 ? -26.057 47.469 -20.577 1.00 27.38 79 GLY A N 1
ATOM 583 C CA . GLY A 1 79 ? -26.408 47.768 -21.986 1.00 27.38 79 GLY A CA 1
ATOM 584 C C . GLY A 1 79 ? -26.028 46.769 -23.104 1.00 27.38 79 GLY A C 1
ATOM 585 O O . GLY A 1 79 ? -24.914 46.821 -23.593 1.00 27.38 79 GLY A O 1
ATOM 586 N N . GLN A 1 80 ? -27.009 45.958 -23.540 1.00 28.05 80 GLN A N 1
ATOM 587 C CA . GLN A 1 80 ? -27.407 45.546 -24.918 1.00 28.05 80 GLN A CA 1
ATOM 588 C C . GLN A 1 80 ? -26.415 45.101 -26.045 1.00 28.05 80 GLN A C 1
ATOM 590 O O . GLN A 1 80 ? -25.399 45.726 -26.314 1.00 28.05 80 GLN A O 1
ATOM 595 N N . LEU A 1 81 ? -26.867 44.073 -26.798 1.00 34.47 81 LEU A N 1
ATOM 596 C CA . LEU A 1 81 ? -26.409 43.506 -28.099 1.00 34.47 81 LEU A CA 1
ATOM 597 C C . LEU A 1 81 ? -26.465 44.496 -29.303 1.00 34.47 81 LEU A C 1
ATOM 599 O O . LEU A 1 81 ? -27.065 45.563 -29.159 1.00 34.47 81 LEU A O 1
ATOM 603 N N . PRO A 1 82 ? -25.950 44.139 -30.515 1.00 42.69 82 PRO A N 1
ATOM 604 C CA . PRO A 1 82 ? -26.791 43.447 -31.523 1.00 42.69 82 PRO A CA 1
ATOM 605 C C . PRO A 1 82 ? -26.103 42.411 -32.463 1.00 42.69 82 PRO A C 1
ATOM 607 O O . PRO A 1 82 ? -24.885 42.289 -32.547 1.00 42.69 82 PRO A O 1
ATOM 610 N N . HIS A 1 83 ? -26.981 41.681 -33.168 1.00 29.38 83 HIS A N 1
ATOM 611 C CA . HIS A 1 83 ? -26.845 40.687 -34.251 1.00 29.38 83 HIS A CA 1
ATOM 612 C C . HIS A 1 83 ? -26.210 41.156 -35.583 1.00 29.38 83 HIS A C 1
ATOM 614 O O . HIS A 1 83 ? -26.240 42.341 -35.898 1.00 29.38 83 HIS A O 1
ATOM 620 N N . SER A 1 84 ? -25.816 40.202 -36.448 1.00 30.56 84 SER A N 1
ATOM 621 C CA . SER A 1 84 ? -26.389 39.973 -37.812 1.00 30.56 84 SER A CA 1
ATOM 622 C C . SER A 1 84 ? -25.670 38.803 -38.523 1.00 30.56 84 SER A C 1
ATOM 624 O O . SER A 1 84 ? -24.452 38.706 -38.468 1.00 30.56 84 SER A O 1
ATOM 626 N N . GLU A 1 85 ? -26.404 37.739 -38.890 1.00 27.95 85 GLU A N 1
ATOM 627 C CA . GLU A 1 85 ? -26.839 37.357 -40.263 1.00 27.95 85 GLU A CA 1
ATOM 628 C C . GLU A 1 85 ? -25.806 36.462 -40.989 1.00 27.95 85 GLU A C 1
ATOM 630 O O . GLU A 1 85 ? -24.616 36.712 -40.927 1.00 27.95 85 GLU A O 1
ATOM 635 N N . GLY A 1 86 ? -26.129 35.380 -41.701 1.00 26.14 86 GLY A N 1
ATOM 636 C CA . GLY A 1 86 ? -27.401 34.823 -42.153 1.00 26.14 86 GLY A CA 1
ATOM 637 C C . GLY A 1 86 ? -27.222 34.175 -43.541 1.00 26.14 86 GLY A C 1
ATOM 638 O O . GLY A 1 86 ? -26.503 34.715 -44.373 1.00 26.14 86 GLY A O 1
ATOM 639 N N . LYS A 1 87 ? -27.967 33.080 -43.779 1.00 29.95 87 LYS A N 1
ATOM 640 C CA . LYS A 1 87 ? -28.287 32.370 -45.051 1.00 29.95 87 LYS A CA 1
ATOM 641 C C . LYS A 1 87 ? -27.361 31.196 -45.449 1.00 29.95 87 LYS A C 1
ATOM 643 O O . LYS A 1 87 ? -26.184 31.399 -45.695 1.00 29.95 87 LYS A O 1
ATOM 648 N N . GLN A 1 88 ? -27.774 29.912 -45.404 1.00 28.22 88 GLN A N 1
ATOM 649 C CA . GLN A 1 88 ? -28.833 29.194 -46.174 1.00 28.22 88 GLN A CA 1
ATOM 650 C C . GLN A 1 88 ? -28.644 29.372 -47.702 1.00 28.22 88 GLN A C 1
ATOM 652 O O . GLN A 1 88 ? -28.532 30.499 -48.153 1.00 28.22 88 GLN A O 1
ATOM 657 N N . THR A 1 89 ? -28.589 28.365 -48.591 1.00 26.66 89 THR A N 1
ATOM 658 C CA . THR A 1 89 ? -29.455 27.176 -48.761 1.00 26.66 89 THR A CA 1
ATOM 659 C C . THR A 1 89 ? -29.059 26.376 -50.031 1.00 26.66 89 THR A C 1
ATOM 661 O O . THR A 1 89 ? -28.658 26.997 -51.007 1.00 26.66 89 THR A O 1
ATOM 664 N N . ARG A 1 90 ? -29.377 25.059 -50.028 1.00 27.97 90 ARG A N 1
ATOM 665 C CA . ARG A 1 90 ? -29.960 24.199 -51.116 1.00 27.97 90 ARG A CA 1
ATOM 666 C C . ARG A 1 90 ? -29.128 23.766 -52.356 1.00 27.97 90 ARG A C 1
ATOM 668 O O . ARG A 1 90 ? -28.597 24.616 -53.045 1.00 27.97 90 ARG A O 1
ATOM 675 N N . THR A 1 91 ? -28.880 22.463 -52.613 1.00 27.66 91 THR A N 1
ATOM 676 C CA . THR A 1 91 ? -29.657 21.295 -53.181 1.00 27.66 91 THR A CA 1
ATOM 677 C C . THR A 1 91 ? -29.489 21.039 -54.698 1.00 27.66 91 THR A C 1
ATOM 679 O O . THR A 1 91 ? -29.582 21.979 -55.474 1.00 27.66 91 THR A O 1
ATOM 682 N N . GLY A 1 92 ? -29.399 19.746 -55.085 1.00 26.45 92 GLY A N 1
ATOM 683 C CA . GLY A 1 92 ? -29.694 19.156 -56.423 1.00 26.45 92 GLY A CA 1
ATOM 684 C C . GLY A 1 92 ? -28.448 18.738 -57.228 1.00 26.45 92 GLY A C 1
ATOM 685 O O . GLY A 1 92 ? -27.664 19.607 -57.572 1.00 26.45 92 GLY A O 1
ATOM 686 N N . ILE A 1 93 ? -28.070 17.454 -57.370 1.00 34.78 93 ILE A N 1
ATOM 687 C CA . ILE A 1 93 ? -28.569 16.354 -58.250 1.00 34.78 93 ILE A CA 1
ATOM 688 C C . ILE A 1 93 ? -28.579 16.680 -59.759 1.00 34.78 93 ILE A C 1
ATOM 690 O O . ILE A 1 93 ? -29.416 17.474 -60.167 1.00 34.78 93 ILE A O 1
ATOM 694 N N . ILE A 1 94 ? -27.699 16.006 -60.530 1.00 29.53 94 ILE A N 1
ATOM 695 C CA . ILE A 1 94 ? -27.828 15.281 -61.838 1.00 29.53 94 ILE A CA 1
ATOM 696 C C . ILE A 1 94 ? -26.387 14.858 -62.248 1.00 29.53 94 ILE A C 1
ATOM 698 O O . ILE A 1 94 ? -25.479 15.670 -62.122 1.00 29.53 94 ILE A O 1
ATOM 702 N N . ASP A 1 95 ? -25.984 13.599 -62.440 1.00 28.59 95 ASP A N 1
ATOM 703 C CA . ASP A 1 95 ? -26.306 12.514 -63.390 1.00 28.59 95 ASP A CA 1
ATOM 704 C C . ASP A 1 95 ? -25.537 12.554 -64.744 1.00 28.59 95 ASP A C 1
ATOM 706 O O . ASP A 1 95 ? -25.657 13.508 -65.506 1.00 28.59 95 ASP A O 1
ATOM 710 N N . SER A 1 96 ? -24.808 11.449 -65.003 1.00 28.16 96 SER A N 1
ATOM 711 C CA . SER A 1 96 ? -24.370 10.853 -66.288 1.00 28.16 96 SER A CA 1
ATOM 712 C C . SER A 1 96 ? -23.287 11.506 -67.184 1.00 28.16 96 SER A C 1
ATOM 714 O O . SER A 1 96 ? -23.451 12.626 -67.649 1.00 28.16 96 SER A O 1
ATOM 716 N N . PHE A 1 97 ? -22.207 10.755 -67.499 1.00 27.88 97 PHE A N 1
ATOM 717 C CA . PHE A 1 97 ? -21.839 10.233 -68.848 1.00 27.88 97 PHE A CA 1
ATOM 718 C C . PHE A 1 97 ? -20.412 9.599 -68.884 1.00 27.88 97 PHE A C 1
ATOM 720 O O . PHE A 1 97 ? -19.402 10.284 -68.738 1.00 27.88 97 PHE A O 1
ATOM 727 N N . GLU A 1 98 ? -20.353 8.278 -69.111 1.00 36.59 98 GLU A N 1
ATOM 728 C CA . GLU A 1 98 ? -19.235 7.476 -69.687 1.00 36.59 98 GLU A CA 1
ATOM 729 C C . GLU A 1 98 ? -19.080 7.763 -71.217 1.00 36.59 98 GLU A C 1
ATOM 731 O O . GLU A 1 98 ? -19.923 8.528 -71.699 1.00 36.59 98 GLU A O 1
ATOM 736 N N . PRO A 1 99 ? -18.148 7.193 -72.054 1.00 43.12 99 PRO A N 1
ATOM 737 C CA . PRO A 1 99 ? -17.353 5.938 -71.925 1.00 43.12 99 PRO A CA 1
ATOM 738 C C . PRO A 1 99 ? -15.914 5.920 -72.543 1.00 43.12 99 PRO A C 1
ATOM 740 O O . PRO A 1 99 ? -15.526 6.838 -73.253 1.00 43.12 99 PRO A O 1
ATOM 743 N N . TYR A 1 100 ? -15.133 4.845 -72.304 1.00 26.39 100 TYR A N 1
ATOM 744 C CA . TYR A 1 100 ? -14.436 3.966 -73.296 1.00 26.39 100 TYR A CA 1
ATOM 745 C C . TYR A 1 100 ? -13.268 3.151 -72.669 1.00 26.39 100 TYR A C 1
ATOM 747 O O . TYR A 1 100 ? -12.247 3.699 -72.265 1.00 26.39 100 TYR A O 1
ATOM 755 N N . SER A 1 101 ? -13.405 1.816 -72.663 1.00 29.95 101 SER A N 1
ATOM 756 C CA . SER A 1 101 ? -12.312 0.802 -72.662 1.00 29.95 101 SER A CA 1
ATOM 757 C C . SER A 1 101 ? -11.978 0.419 -74.131 1.00 29.95 101 SER A C 1
ATOM 759 O O . SER A 1 101 ? -12.674 0.949 -74.996 1.00 29.95 101 SER A O 1
ATOM 761 N N . PRO A 1 102 ? -11.065 -0.513 -74.525 1.00 41.69 102 PRO A N 1
ATOM 762 C CA . PRO A 1 102 ? -10.142 -1.391 -73.775 1.00 41.69 102 PRO A CA 1
ATOM 763 C C . PRO A 1 102 ? -8.722 -1.540 -74.407 1.00 41.69 102 PRO A C 1
ATOM 765 O O . PRO A 1 102 ? -8.502 -1.184 -75.562 1.00 41.69 102 PRO A O 1
ATOM 768 N N . LYS A 1 103 ? -7.788 -2.223 -73.721 1.00 32.22 103 LYS A N 1
ATOM 769 C CA . LYS A 1 103 ? -6.867 -3.187 -74.370 1.00 32.22 103 LYS A CA 1
ATOM 770 C C . LYS A 1 103 ? -6.584 -4.374 -73.445 1.00 32.22 103 LYS A C 1
ATOM 772 O O . LYS A 1 103 ? -6.030 -4.208 -72.365 1.00 32.22 103 LYS A O 1
ATOM 777 N N . MET A 1 104 ? -6.988 -5.550 -73.919 1.00 30.44 104 MET A N 1
ATOM 778 C CA . MET A 1 104 ? -6.625 -6.873 -73.416 1.00 30.44 104 MET A CA 1
ATOM 779 C C . MET A 1 104 ? -5.215 -7.249 -73.885 1.00 30.44 104 MET A C 1
ATOM 781 O O . MET A 1 104 ? -4.883 -7.009 -75.046 1.00 30.44 104 MET A O 1
ATOM 785 N N . ILE A 1 105 ? -4.441 -7.892 -73.010 1.00 34.12 105 ILE A N 1
ATOM 786 C CA . ILE A 1 105 ? -3.471 -8.931 -73.373 1.00 34.12 105 ILE A CA 1
ATOM 787 C C . ILE A 1 105 ? -3.672 -10.062 -72.357 1.00 34.12 105 ILE A C 1
ATOM 789 O O . ILE A 1 105 ? -3.571 -9.835 -71.151 1.00 34.12 105 ILE A O 1
ATOM 793 N N . ASP A 1 106 ? -4.031 -11.232 -72.881 1.00 30.95 106 ASP A N 1
ATOM 794 C CA . ASP A 1 106 ? -4.128 -12.516 -72.192 1.00 30.95 106 ASP A CA 1
ATOM 795 C C . ASP A 1 106 ? -2.759 -12.971 -71.670 1.00 30.95 106 ASP A C 1
ATOM 797 O O . ASP A 1 106 ? -1.776 -12.916 -72.404 1.00 30.95 106 ASP A O 1
ATOM 801 N N . ASP A 1 107 ? -2.721 -13.498 -70.445 1.00 32.50 107 ASP A N 1
ATOM 802 C CA . ASP A 1 107 ? -2.137 -14.822 -70.213 1.00 32.50 107 ASP A CA 1
ATOM 803 C C . ASP A 1 107 ? -2.620 -15.401 -68.873 1.00 32.50 107 ASP A C 1
ATOM 805 O O . ASP A 1 107 ? -2.656 -14.737 -67.834 1.00 32.50 107 ASP A O 1
ATOM 809 N N . ALA A 1 108 ? -3.068 -16.653 -68.936 1.00 33.06 108 ALA A N 1
ATOM 810 C CA . ALA A 1 108 ? -3.791 -17.362 -67.890 1.00 33.06 108 ALA A CA 1
ATOM 811 C C . ALA A 1 108 ? -2.907 -17.756 -66.680 1.00 33.06 108 ALA A C 1
ATOM 813 O O . ALA A 1 108 ? -1.730 -18.085 -66.847 1.00 33.06 108 ALA A O 1
ATOM 814 N N . PRO A 1 109 ? -3.469 -17.807 -65.456 1.00 37.59 109 PRO A N 1
ATOM 815 C CA . PRO A 1 109 ? -2.729 -18.174 -64.253 1.00 37.59 109 PRO A CA 1
ATOM 816 C C . PRO A 1 109 ? -2.590 -19.696 -64.080 1.00 37.59 109 PRO A C 1
ATOM 818 O O . PRO A 1 109 ? -3.563 -20.451 -64.134 1.00 37.59 109 PRO A O 1
ATOM 821 N N . GLN A 1 110 ? -1.358 -20.132 -63.805 1.00 35.97 110 GLN A N 1
ATOM 822 C CA . GLN A 1 110 ? -1.034 -21.490 -63.373 1.00 35.97 110 GLN A CA 1
ATOM 823 C C . GLN A 1 110 ? -1.572 -21.783 -61.963 1.00 35.97 110 GLN A C 1
ATOM 825 O O . GLN A 1 110 ? -1.627 -20.917 -61.090 1.00 35.97 110 GLN A O 1
ATOM 830 N N . SER A 1 111 ? -1.975 -23.037 -61.769 1.00 39.38 111 SER A N 1
ATOM 831 C CA . SER A 1 111 ? -2.644 -23.573 -60.583 1.00 39.38 111 SER A CA 1
ATOM 832 C C . SER A 1 111 ? -1.776 -23.548 -59.311 1.00 39.38 111 SER A C 1
ATOM 834 O O . SER A 1 111 ? -0.592 -23.880 -59.382 1.00 39.38 111 SER A O 1
ATOM 836 N N . PRO A 1 112 ? -2.350 -23.250 -58.129 1.00 40.19 112 PRO A N 1
ATOM 837 C CA . PRO A 1 112 ? -1.684 -23.456 -56.843 1.00 40.19 112 PRO A CA 1
ATOM 838 C C . PRO A 1 112 ? -1.654 -24.950 -56.438 1.00 40.19 112 PRO A C 1
ATOM 840 O O . PRO A 1 112 ? -2.477 -25.740 -56.908 1.00 40.19 112 PRO A O 1
ATOM 843 N N . PRO A 1 113 ? -0.702 -25.367 -55.580 1.00 37.84 113 PRO A N 1
ATOM 844 C CA . PRO A 1 113 ? -0.419 -26.772 -55.293 1.00 37.84 113 PRO A CA 1
ATOM 845 C C . PRO A 1 113 ? -1.483 -27.475 -54.433 1.00 37.84 113 PRO A C 1
ATOM 847 O O . PRO A 1 113 ? -2.181 -26.879 -53.617 1.00 37.84 113 PRO A O 1
ATOM 850 N N . LYS A 1 114 ? -1.552 -28.794 -54.636 1.00 34.06 114 LYS A N 1
ATOM 851 C CA . LYS A 1 114 ? -2.486 -29.779 -54.076 1.00 34.06 114 LYS A CA 1
ATOM 852 C C . LYS A 1 114 ? -2.369 -29.891 -52.546 1.00 34.06 114 LYS A C 1
ATOM 854 O O . LYS A 1 114 ? -1.313 -30.258 -52.035 1.00 34.06 114 LYS A O 1
ATOM 859 N N . LEU A 1 115 ? -3.464 -29.620 -51.834 1.00 30.48 115 LEU A N 1
ATOM 860 C CA . LEU A 1 115 ? -3.621 -29.895 -50.402 1.00 30.48 115 LEU A CA 1
ATOM 861 C C . LEU A 1 115 ? -3.772 -31.416 -50.200 1.00 30.48 115 LEU A C 1
ATOM 863 O O . LEU A 1 115 ? -4.558 -32.060 -50.894 1.00 30.48 115 LEU A O 1
ATOM 867 N N . ILE A 1 116 ? -3.001 -31.999 -49.285 1.00 40.31 116 ILE A N 1
ATOM 868 C CA . ILE A 1 116 ? -3.130 -33.406 -48.884 1.00 40.31 116 ILE A CA 1
ATOM 869 C C . ILE A 1 116 ? -4.333 -33.505 -47.934 1.00 40.31 116 ILE A C 1
ATOM 871 O O . ILE A 1 116 ? -4.274 -32.993 -46.818 1.00 40.31 116 ILE A O 1
ATOM 875 N N . GLU A 1 117 ? -5.422 -34.141 -48.371 1.00 34.00 117 GLU A N 1
ATOM 876 C CA . GLU A 1 117 ? -6.549 -34.515 -47.506 1.00 34.00 117 GLU A CA 1
ATOM 877 C C . GLU A 1 117 ? -6.165 -35.717 -46.630 1.00 34.00 117 GLU A C 1
ATOM 879 O O . GLU A 1 117 ? -5.792 -36.779 -47.132 1.00 34.00 117 GLU A O 1
ATOM 884 N N . LEU A 1 118 ? -6.262 -35.550 -45.309 1.00 37.81 118 LEU A N 1
ATOM 885 C CA . LEU A 1 118 ? -6.220 -36.654 -44.350 1.00 37.81 118 LEU A CA 1
ATOM 886 C C . LEU A 1 118 ? -7.589 -37.363 -44.330 1.00 37.81 118 LEU A C 1
ATOM 888 O O . LEU A 1 118 ? -8.616 -36.684 -44.388 1.00 37.81 118 LEU A O 1
ATOM 892 N N . PRO A 1 119 ? -7.640 -38.705 -44.231 1.00 44.81 119 PRO A N 1
ATOM 893 C CA . PRO A 1 119 ? -8.902 -39.439 -44.205 1.00 44.81 119 PRO A CA 1
ATOM 894 C C . PRO A 1 119 ? -9.708 -39.142 -42.924 1.00 44.81 119 PRO A C 1
ATOM 896 O O . PRO A 1 119 ? -9.116 -38.963 -41.856 1.00 44.81 119 PRO A O 1
ATOM 899 N N . PRO A 1 120 ? -11.053 -39.125 -42.996 1.00 42.09 120 PRO A N 1
ATOM 900 C CA . PRO A 1 120 ? -11.898 -38.880 -41.833 1.00 42.09 120 PRO A CA 1
ATOM 901 C C . PRO A 1 120 ? -11.817 -40.051 -40.836 1.00 42.09 120 PRO A C 1
ATOM 903 O O . PRO A 1 120 ? -11.887 -41.211 -41.253 1.00 42.09 120 PRO A O 1
ATOM 906 N N . PRO A 1 121 ? -11.700 -39.793 -39.520 1.00 43.94 121 PRO A N 1
ATOM 907 C CA . PRO A 1 121 ? -11.722 -40.850 -38.519 1.00 43.94 121 PRO A CA 1
ATOM 908 C C . PRO A 1 121 ? -13.129 -41.448 -38.369 1.00 43.94 121 PRO A C 1
ATOM 910 O O . PRO A 1 121 ? -14.117 -40.746 -38.155 1.00 43.94 121 PRO A O 1
ATOM 913 N N . THR A 1 122 ? -13.198 -42.774 -38.462 1.00 40.44 122 THR A N 1
ATOM 914 C CA . THR A 1 122 ? -14.376 -43.604 -38.182 1.00 40.44 122 THR A CA 1
ATOM 915 C C . THR A 1 122 ? -14.846 -43.417 -36.729 1.00 40.44 122 THR A C 1
ATOM 917 O O . THR A 1 122 ? -14.010 -43.479 -35.825 1.00 40.44 122 THR A O 1
ATOM 920 N N . PRO A 1 123 ? -16.153 -43.236 -36.454 1.00 34.19 123 PRO A N 1
ATOM 921 C CA . PRO A 1 123 ? -16.644 -43.014 -35.095 1.00 34.19 123 PRO A CA 1
ATOM 922 C C . PRO A 1 123 ? -16.650 -44.311 -34.262 1.00 34.19 123 PRO A C 1
ATOM 924 O O . PRO A 1 123 ? -17.238 -45.308 -34.696 1.00 34.19 123 PRO A O 1
ATOM 927 N N . PRO A 1 124 ? -16.080 -44.325 -33.041 1.00 34.91 124 PRO A N 1
ATOM 928 C CA . PRO A 1 124 ? -16.316 -45.395 -32.087 1.00 34.91 124 PRO A CA 1
ATOM 929 C C . PRO A 1 124 ? -17.547 -45.108 -31.205 1.00 34.91 124 PRO A C 1
ATOM 931 O O . PRO A 1 124 ? -17.641 -44.089 -30.532 1.00 34.91 124 PRO A O 1
ATOM 934 N N . LYS A 1 125 ? -18.483 -46.062 -31.269 1.00 31.73 125 LYS A N 1
ATOM 935 C CA . LYS A 1 125 ? -19.508 -46.510 -30.302 1.00 31.73 125 LYS A CA 1
ATOM 936 C C . LYS A 1 125 ? -19.731 -45.673 -29.022 1.00 31.73 125 LYS A C 1
ATOM 938 O O . LYS A 1 125 ? -18.863 -45.606 -28.158 1.00 31.73 125 LYS A O 1
ATOM 943 N N . LEU A 1 126 ? -20.971 -45.191 -28.857 1.00 36.22 126 LEU A N 1
ATOM 944 C CA . LEU A 1 126 ? -21.514 -44.700 -27.586 1.00 36.22 126 LEU A CA 1
ATOM 945 C C . LEU A 1 126 ? -21.499 -45.800 -26.512 1.00 36.22 126 LEU A C 1
ATOM 947 O O . LEU A 1 126 ? -22.087 -46.866 -26.704 1.00 36.22 126 LEU A O 1
ATOM 951 N N . VAL A 1 127 ? -20.909 -45.476 -25.364 1.00 34.88 127 VAL A N 1
ATOM 952 C CA . VAL A 1 127 ? -21.304 -45.995 -24.052 1.00 34.88 127 VAL A CA 1
ATOM 953 C C . VAL A 1 127 ? -21.484 -44.776 -23.146 1.00 34.88 127 VAL A C 1
ATOM 955 O O . VAL A 1 127 ? -20.581 -43.950 -23.019 1.00 34.88 127 VAL A O 1
ATOM 958 N N . GLU A 1 128 ? -22.693 -44.637 -22.608 1.00 40.19 128 GLU A N 1
ATOM 959 C CA . GLU A 1 128 ? -23.110 -43.614 -21.651 1.00 40.19 128 GLU A CA 1
ATOM 960 C C . GLU A 1 128 ? -22.330 -43.711 -20.336 1.00 40.19 128 GLU A C 1
ATOM 962 O O . GLU A 1 128 ? -22.155 -44.806 -19.814 1.00 40.19 128 GLU A O 1
ATOM 967 N N . THR A 1 129 ? -21.898 -42.548 -19.833 1.00 35.16 129 THR A N 1
ATOM 968 C CA . THR A 1 129 ? -22.128 -41.956 -18.493 1.00 35.16 129 THR A CA 1
ATOM 969 C C . THR A 1 129 ? -20.903 -41.129 -18.109 1.00 35.16 129 THR A C 1
ATOM 971 O O . THR A 1 129 ? -19.927 -41.657 -17.583 1.00 35.16 129 THR A O 1
ATOM 974 N N . VAL A 1 130 ? -20.951 -39.825 -18.387 1.00 35.59 130 VAL A N 1
ATOM 975 C CA . VAL A 1 130 ? -20.024 -38.843 -17.813 1.00 35.59 130 VAL A CA 1
ATOM 976 C C . VAL A 1 130 ? -20.842 -38.018 -16.831 1.00 35.59 130 VAL A C 1
ATOM 978 O O . VAL A 1 130 ? -21.785 -37.331 -17.223 1.00 35.59 130 VAL A O 1
ATOM 981 N N . GLU A 1 131 ? -20.517 -38.160 -15.550 1.00 37.00 131 GLU A N 1
ATOM 982 C CA . GLU A 1 131 ? -21.001 -37.293 -14.479 1.00 37.00 131 GLU A CA 1
ATOM 983 C C . GLU A 1 131 ? -20.706 -35.821 -14.823 1.00 37.00 131 GLU A C 1
ATOM 985 O O . GLU A 1 131 ? -19.664 -35.531 -15.420 1.00 37.00 131 GLU A O 1
ATOM 990 N N . PRO A 1 132 ? -21.597 -34.872 -14.486 1.00 34.53 132 PRO A N 1
ATOM 991 C CA . PRO A 1 132 ? -21.352 -33.468 -14.774 1.00 34.53 132 PRO A CA 1
ATOM 992 C C . PRO A 1 132 ? -20.098 -33.002 -14.028 1.00 34.53 132 PRO A C 1
ATOM 994 O O . PRO A 1 132 ? -20.023 -33.073 -12.803 1.00 34.53 132 PRO A O 1
ATOM 997 N N . ILE A 1 133 ? -19.119 -32.512 -14.789 1.00 38.34 133 ILE A N 1
ATOM 998 C CA . ILE A 1 133 ? -17.941 -31.815 -14.271 1.00 38.34 133 ILE A CA 1
ATOM 999 C C . ILE A 1 133 ? -18.459 -30.646 -13.416 1.00 38.34 133 ILE A C 1
ATOM 1001 O O . ILE A 1 133 ? -19.182 -29.802 -13.957 1.00 38.34 133 ILE A O 1
ATOM 1005 N N . PRO A 1 134 ? -18.148 -30.572 -12.108 1.00 36.03 134 PRO A N 1
ATOM 1006 C CA . PRO A 1 134 ? -18.541 -29.427 -11.308 1.00 36.03 134 PRO A CA 1
ATOM 1007 C C . PRO A 1 134 ? -17.874 -28.179 -11.887 1.00 36.03 134 PRO A C 1
ATOM 1009 O O . PRO A 1 134 ? -16.659 -28.133 -12.095 1.00 36.03 134 PRO A O 1
ATOM 1012 N N . ALA A 1 135 ? -18.709 -27.194 -12.204 1.00 38.34 135 ALA A N 1
ATOM 1013 C CA . ALA A 1 135 ? -18.291 -25.885 -12.659 1.00 38.34 135 ALA A CA 1
ATOM 1014 C C . ALA A 1 135 ? -17.302 -25.261 -11.660 1.00 38.34 135 ALA A C 1
ATOM 1016 O O . ALA A 1 135 ? -17.504 -25.357 -10.454 1.00 38.34 135 ALA A O 1
ATOM 1017 N N . SER A 1 136 ? -16.247 -24.661 -12.220 1.00 40.06 136 SER A N 1
ATOM 1018 C CA . SER A 1 136 ? -15.460 -23.524 -11.719 1.00 40.06 136 SER A CA 1
ATOM 1019 C C . SER A 1 136 ? -15.308 -23.340 -10.200 1.00 40.06 136 SER A C 1
ATOM 1021 O O . SER A 1 136 ? -16.271 -23.101 -9.482 1.00 40.06 136 SER A O 1
ATOM 1023 N N . SER A 1 137 ? -14.040 -23.337 -9.780 1.00 40.75 137 SER A N 1
ATOM 1024 C CA . SER A 1 137 ? -13.450 -22.794 -8.549 1.00 40.75 137 SER A CA 1
ATOM 1025 C C . SER A 1 137 ? -14.333 -21.828 -7.737 1.00 40.75 137 SER A C 1
ATOM 1027 O O . SER A 1 137 ? -14.946 -20.943 -8.330 1.00 40.75 137 SER A O 1
ATOM 1029 N N . PRO A 1 138 ? -14.344 -21.921 -6.391 1.00 43.91 138 PRO A N 1
ATOM 1030 C CA . PRO A 1 138 ? -15.223 -21.114 -5.551 1.00 43.91 138 PRO A CA 1
ATOM 1031 C C . PRO A 1 138 ? -14.987 -19.619 -5.796 1.00 43.91 138 PRO A C 1
ATOM 1033 O O . PRO A 1 138 ? -13.865 -19.134 -5.645 1.00 43.91 138 PRO A O 1
ATOM 1036 N N . GLU A 1 139 ? -16.048 -18.904 -6.171 1.00 45.88 139 GLU A N 1
ATOM 1037 C CA . GLU A 1 139 ? -16.098 -17.443 -6.145 1.00 45.88 139 GLU A CA 1
ATOM 1038 C C . GLU A 1 139 ? -15.675 -16.980 -4.743 1.00 45.88 139 GLU A C 1
ATOM 1040 O O . GLU A 1 139 ? -16.321 -17.298 -3.742 1.00 45.88 139 GLU A O 1
ATOM 1045 N N . HIS A 1 140 ? -14.532 -16.300 -4.652 1.00 60.62 140 HIS A N 1
ATOM 1046 C CA . HIS A 1 140 ? -14.039 -15.759 -3.392 1.00 60.62 140 HIS A CA 1
ATOM 1047 C C . HIS A 1 140 ? -14.926 -14.564 -3.030 1.00 60.62 140 HIS A C 1
ATOM 1049 O O . HIS A 1 140 ? -14.813 -13.498 -3.632 1.00 60.62 140 HIS A O 1
ATOM 1055 N N . GLU A 1 141 ? -15.862 -14.761 -2.103 1.00 80.31 141 GLU A N 1
ATOM 1056 C CA . GLU A 1 141 ? -16.722 -13.691 -1.597 1.00 80.31 141 GLU A CA 1
ATOM 1057 C C . GLU A 1 141 ? -15.846 -12.527 -1.076 1.00 80.31 141 GLU A C 1
ATOM 1059 O O . GLU A 1 141 ? -14.904 -12.787 -0.316 1.00 80.31 141 GLU A O 1
ATOM 1064 N N . PRO A 1 142 ? -16.116 -11.256 -1.447 1.00 87.69 142 PRO A N 1
ATOM 1065 C CA . PRO A 1 142 ? -15.279 -10.132 -1.037 1.00 87.69 142 PRO A CA 1
ATOM 1066 C C . PRO A 1 142 ? -15.121 -10.035 0.490 1.00 87.69 142 PRO A C 1
ATOM 1068 O O . PRO A 1 142 ? -16.067 -10.357 1.228 1.00 87.69 142 PRO A O 1
ATOM 1071 N N . PRO A 1 143 ? -13.968 -9.566 1.006 1.00 91.88 143 PRO A N 1
ATOM 1072 C CA . PRO A 1 143 ? -13.767 -9.438 2.445 1.00 91.88 143 PRO A CA 1
ATOM 1073 C C . PRO A 1 143 ? -14.765 -8.456 3.089 1.00 91.88 143 PRO A C 1
ATOM 1075 O O . PRO A 1 143 ? -15.195 -7.492 2.445 1.00 91.88 143 PRO A O 1
ATOM 1078 N N . PRO A 1 144 ? -15.144 -8.671 4.364 1.00 93.62 144 PRO A N 1
ATOM 1079 C CA . PRO A 1 144 ? -16.023 -7.752 5.072 1.00 93.62 144 PRO A CA 1
ATOM 1080 C C . PRO A 1 144 ? -15.307 -6.432 5.387 1.00 93.62 144 PRO A C 1
ATOM 1082 O O . PRO A 1 144 ? -14.114 -6.403 5.692 1.00 93.62 144 PRO A O 1
ATOM 1085 N N . VAL A 1 145 ? -16.058 -5.336 5.358 1.00 94.69 145 VAL A N 1
ATOM 1086 C CA . VAL A 1 145 ? -15.658 -3.997 5.794 1.00 94.69 145 VAL A CA 1
ATOM 1087 C C . VAL A 1 145 ? -16.739 -3.434 6.704 1.00 94.69 145 VAL A C 1
ATOM 1089 O O . VAL A 1 145 ? -17.929 -3.495 6.391 1.00 94.69 145 VAL A O 1
ATOM 1092 N N . LYS A 1 146 ? -16.319 -2.842 7.821 1.00 95.25 146 LYS A N 1
ATOM 1093 C CA . LYS A 1 146 ? -17.220 -2.290 8.825 1.00 95.25 146 LYS A CA 1
ATOM 1094 C C . LYS A 1 146 ? -16.836 -0.864 9.178 1.00 95.25 146 LYS A C 1
ATOM 1096 O O . LYS A 1 146 ? -15.743 -0.638 9.689 1.00 95.25 146 LYS A O 1
ATOM 1101 N N . PHE A 1 147 ? -17.774 0.060 8.998 1.00 94.25 147 PHE A N 1
ATOM 1102 C CA . PHE A 1 147 ? -17.651 1.432 9.469 1.00 94.25 147 PHE A CA 1
ATOM 1103 C C . PHE A 1 147 ? -18.787 1.733 10.447 1.00 94.25 147 PHE A C 1
ATOM 1105 O O . PHE A 1 147 ? -19.965 1.689 10.090 1.00 94.25 147 PHE A O 1
ATOM 1112 N N . PHE A 1 148 ? -18.415 1.987 11.706 1.00 91.00 148 PHE A N 1
ATOM 1113 C CA . PHE A 1 148 ? -19.348 2.009 12.837 1.00 91.00 148 PHE A CA 1
ATOM 1114 C C . PHE A 1 148 ? -20.169 0.707 12.923 1.00 91.00 148 PHE A C 1
ATOM 1116 O O . PHE A 1 148 ? -19.583 -0.374 12.925 1.00 91.00 148 PHE A O 1
ATOM 1123 N N . GLU A 1 149 ? -21.495 0.764 13.031 1.00 89.94 149 GLU A N 1
ATOM 1124 C CA . GLU A 1 149 ? -22.372 -0.410 13.089 1.00 89.94 149 GLU A CA 1
ATOM 1125 C C . GLU A 1 149 ? -22.787 -0.926 11.704 1.00 89.94 149 GLU A C 1
ATOM 1127 O O . GLU A 1 149 ? -23.505 -1.919 11.626 1.00 89.94 149 GLU A O 1
ATOM 1132 N N . THR A 1 150 ? -22.322 -0.302 10.616 1.00 91.56 150 THR A N 1
ATOM 1133 C CA . THR A 1 150 ? -22.645 -0.748 9.255 1.00 91.56 150 THR A CA 1
ATOM 1134 C C . THR A 1 150 ? -21.543 -1.652 8.719 1.00 91.56 150 THR A C 1
ATOM 1136 O O . THR A 1 150 ? -20.383 -1.246 8.650 1.00 91.56 150 THR A O 1
ATOM 1139 N N . GLU A 1 151 ? -21.906 -2.878 8.346 1.00 93.44 151 GLU A N 1
ATOM 1140 C CA . GLU A 1 151 ? -21.003 -3.888 7.795 1.00 93.44 151 GLU A CA 1
ATOM 1141 C C . GLU A 1 151 ? -21.494 -4.335 6.415 1.00 93.44 151 GLU A C 1
ATOM 1143 O O . GLU A 1 151 ? -22.684 -4.579 6.217 1.00 93.44 151 GLU A O 1
ATOM 1148 N N . THR A 1 152 ? -20.574 -4.426 5.458 1.00 94.75 152 THR A N 1
ATOM 1149 C CA . THR A 1 152 ? -20.826 -4.913 4.096 1.00 94.75 152 THR A CA 1
ATOM 1150 C C . THR A 1 152 ? -19.608 -5.683 3.590 1.00 94.75 152 THR A C 1
ATOM 1152 O O . THR A 1 152 ? -18.589 -5.762 4.276 1.00 94.75 152 THR A O 1
ATOM 1155 N N . ARG A 1 153 ? -19.685 -6.252 2.390 1.00 94.25 153 ARG A N 1
ATOM 1156 C CA . ARG A 1 153 ? -18.561 -6.917 1.719 1.00 94.25 153 ARG A CA 1
ATOM 1157 C C . ARG A 1 153 ? -18.238 -6.189 0.428 1.00 94.25 153 ARG A C 1
ATOM 1159 O O . ARG A 1 153 ? -19.130 -5.963 -0.382 1.00 94.25 153 ARG A O 1
ATOM 1166 N N . ALA A 1 154 ? -16.976 -5.814 0.250 1.00 94.94 154 ALA A N 1
ATOM 1167 C CA . ALA A 1 154 ? -16.541 -5.031 -0.903 1.00 94.94 154 ALA A CA 1
ATOM 1168 C C . ALA A 1 154 ? -15.043 -5.195 -1.163 1.00 94.94 154 ALA A C 1
ATOM 1170 O O . ALA A 1 154 ? -14.266 -5.384 -0.224 1.00 94.94 154 ALA A O 1
ATOM 1171 N N . THR A 1 155 ? -14.636 -5.078 -2.428 1.00 95.94 155 THR A N 1
ATOM 1172 C CA . THR A 1 155 ? -13.218 -5.037 -2.811 1.00 95.94 155 THR A CA 1
ATOM 1173 C C . THR A 1 155 ? -12.667 -3.616 -2.828 1.00 95.94 155 THR A C 1
ATOM 1175 O O . THR A 1 155 ? -11.508 -3.409 -2.492 1.00 95.94 155 THR A O 1
ATOM 1178 N N . SER A 1 156 ? -13.490 -2.616 -3.137 1.00 97.38 156 SER A N 1
ATOM 1179 C CA . SER A 1 156 ? -13.087 -1.213 -3.154 1.00 97.38 156 SER A CA 1
ATOM 1180 C C . SER A 1 156 ? -14.072 -0.321 -2.396 1.00 97.38 156 SER A C 1
ATOM 1182 O O . SER A 1 156 ? -15.286 -0.382 -2.594 1.00 97.38 156 SER A O 1
ATOM 1184 N N . ILE A 1 157 ? -13.543 0.500 -1.485 1.00 98.19 157 ILE A N 1
ATOM 1185 C CA . ILE A 1 157 ? -14.340 1.226 -0.491 1.00 98.19 157 ILE A CA 1
ATOM 1186 C C . ILE A 1 157 ? -14.078 2.731 -0.561 1.00 98.19 157 ILE A C 1
ATOM 1188 O O . ILE A 1 157 ? -12.956 3.203 -0.395 1.00 98.19 157 ILE A O 1
ATOM 1192 N N . GLY A 1 158 ? -15.137 3.510 -0.736 1.00 98.12 158 GLY A N 1
ATOM 1193 C CA . GLY A 1 158 ? -15.135 4.958 -0.588 1.00 98.12 158 GLY A CA 1
ATOM 1194 C C . GLY A 1 158 ? -15.638 5.396 0.784 1.00 98.12 158 GLY A C 1
ATOM 1195 O O . GLY A 1 158 ? -16.679 4.933 1.236 1.00 98.12 158 GLY A O 1
ATOM 1196 N N . TYR A 1 159 ? -14.957 6.338 1.425 1.00 98.44 159 TYR A N 1
ATOM 1197 C CA . TYR A 1 159 ? -15.434 7.007 2.635 1.00 98.44 159 TYR A CA 1
ATOM 1198 C C . TYR A 1 159 ? -15.664 8.483 2.324 1.00 98.44 159 TYR A C 1
ATOM 1200 O O . TYR A 1 159 ? -14.725 9.190 1.963 1.00 98.44 159 TYR A O 1
ATOM 1208 N N . VAL A 1 160 ? -16.903 8.946 2.467 1.00 98.06 160 VAL A N 1
ATOM 1209 C CA . VAL A 1 160 ? -17.294 10.350 2.303 1.00 98.06 160 VAL A CA 1
ATOM 1210 C C . VAL A 1 160 ? -17.777 10.850 3.653 1.00 98.06 160 VAL A C 1
ATOM 1212 O O . VAL A 1 160 ? -18.833 10.447 4.134 1.00 98.06 160 VAL A O 1
ATOM 1215 N N . VAL A 1 161 ? -16.963 11.674 4.305 1.00 97.75 161 VAL A N 1
ATOM 1216 C CA . VAL A 1 161 ? -17.118 11.966 5.732 1.00 97.75 161 VAL A CA 1
ATOM 1217 C C . VAL A 1 161 ? -17.244 13.461 5.972 1.00 97.75 161 VAL A C 1
ATOM 1219 O O . VAL A 1 161 ? -16.438 14.256 5.491 1.00 97.75 161 VAL A O 1
ATOM 1222 N N . ASP A 1 162 ? -18.265 13.834 6.728 1.00 95.81 162 ASP A N 1
ATOM 1223 C CA . ASP A 1 162 ? -18.563 15.215 7.077 1.00 95.81 162 ASP A CA 1
ATOM 1224 C C . ASP A 1 162 ? -17.500 15.805 8.018 1.00 95.81 162 ASP A C 1
ATOM 1226 O O . ASP A 1 162 ? -17.144 15.220 9.046 1.00 95.81 162 ASP A O 1
ATOM 1230 N N . CYS A 1 163 ? -16.988 16.977 7.651 1.00 95.12 163 CYS A N 1
ATOM 1231 C CA . CYS A 1 163 ? -16.099 17.813 8.445 1.00 95.12 163 CYS A CA 1
ATOM 1232 C C . CYS A 1 163 ? -16.624 19.259 8.524 1.00 95.12 163 CYS A C 1
ATOM 1234 O O . CYS A 1 163 ? -15.845 20.212 8.516 1.00 95.12 163 CYS A O 1
ATOM 1236 N N . SER A 1 164 ? -17.939 19.455 8.552 1.00 93.44 164 SER A N 1
ATOM 1237 C CA . SER A 1 164 ? -18.585 20.752 8.778 1.00 93.44 164 SER A CA 1
ATOM 1238 C C . SER A 1 164 ? -18.463 21.220 10.237 1.00 93.44 164 SER A C 1
ATOM 1240 O O . SER A 1 164 ? -17.967 20.509 11.112 1.00 93.44 164 SER A O 1
ATOM 1242 N N . SER A 1 165 ? -18.885 22.455 10.533 1.00 91.31 165 SER A N 1
ATOM 1243 C CA . SER A 1 165 ? -18.739 23.044 11.878 1.00 91.31 165 SER A CA 1
ATOM 1244 C C . SER A 1 165 ? -19.556 22.326 12.956 1.00 91.31 165 SER A C 1
ATOM 1246 O O . SER A 1 165 ? -19.163 22.365 14.120 1.00 91.31 165 SER A O 1
ATOM 1248 N N . SER A 1 166 ? -20.663 21.663 12.606 1.00 88.25 166 SER A N 1
ATOM 1249 C CA . SER A 1 166 ? -21.470 20.876 13.553 1.00 88.25 166 SER A CA 1
ATOM 1250 C C . SER A 1 166 ? -20.719 19.646 14.079 1.00 88.25 166 SER A C 1
ATOM 1252 O O . SER A 1 166 ? -20.985 19.176 15.188 1.00 88.25 166 SER A O 1
ATOM 1254 N N . MET A 1 167 ? -19.717 19.181 13.329 1.00 88.12 167 MET A N 1
ATOM 1255 C CA . MET A 1 167 ? -18.836 18.075 13.696 1.00 88.12 167 MET A CA 1
ATOM 1256 C C . MET A 1 167 ? -17.674 18.510 14.603 1.00 88.12 167 MET A C 1
ATOM 1258 O O . MET A 1 167 ? -16.894 17.668 15.038 1.00 88.12 167 MET A O 1
ATOM 1262 N N . PHE A 1 168 ? -17.511 19.802 14.907 1.00 88.19 168 PHE A N 1
ATOM 1263 C CA . PHE A 1 168 ? -16.334 20.312 15.617 1.00 88.19 168 PHE A CA 1
ATOM 1264 C C . PHE A 1 168 ? -16.075 19.647 16.984 1.00 88.19 168 PHE A C 1
ATOM 1266 O O . PHE A 1 168 ? -16.990 19.296 17.728 1.00 88.19 168 PHE A O 1
ATOM 1273 N N . GLY A 1 169 ? -14.793 19.521 17.341 1.00 86.81 169 GLY A N 1
ATOM 1274 C CA . GLY A 1 169 ? -14.356 19.001 18.637 1.00 86.81 169 GLY A CA 1
ATOM 1275 C C . GLY A 1 169 ? -14.377 17.473 18.722 1.00 86.81 169 GLY A C 1
ATOM 1276 O O . GLY A 1 169 ? -13.865 16.784 17.838 1.00 86.81 169 GLY A O 1
ATOM 1277 N N . GLU A 1 170 ? -14.927 16.944 19.818 1.00 85.25 170 GLU A N 1
ATOM 1278 C CA . GLU A 1 170 ? -14.892 15.510 20.148 1.00 85.25 170 GLU A CA 1
ATOM 1279 C C . GLU A 1 170 ? -15.630 14.638 19.122 1.00 85.25 170 GLU A C 1
ATOM 1281 O O . GLU A 1 170 ? -15.208 13.511 18.864 1.00 85.25 170 GLU A O 1
ATOM 1286 N N . LYS A 1 171 ? -16.673 15.176 18.475 1.00 88.56 171 LYS A N 1
ATOM 1287 C CA . LYS A 1 171 ? -17.435 14.492 17.421 1.00 88.56 171 LYS A CA 1
ATOM 1288 C C . LYS A 1 171 ? -16.542 14.090 16.250 1.00 88.56 171 LYS A C 1
ATOM 1290 O O . LYS A 1 171 ? -16.428 12.907 15.929 1.00 88.56 171 LYS A O 1
ATOM 1295 N N . PHE A 1 172 ? -15.850 15.059 15.649 1.00 90.44 172 PHE A N 1
ATOM 1296 C CA . PHE A 1 172 ? -14.940 14.798 14.536 1.00 90.44 172 PHE A CA 1
ATOM 1297 C C . PHE A 1 172 ? -13.764 13.910 14.952 1.00 90.44 172 PHE A C 1
ATOM 1299 O O . PHE A 1 172 ? -13.367 13.028 14.197 1.00 90.44 172 PHE A O 1
ATOM 1306 N N . GLN A 1 173 ? -13.246 14.068 16.175 1.00 88.75 173 GLN A N 1
ATOM 1307 C CA . GLN A 1 173 ? -12.199 13.179 16.695 1.00 88.75 173 GLN A CA 1
ATOM 1308 C C . GLN A 1 173 ? -12.675 11.721 16.792 1.00 88.75 173 GLN A C 1
ATOM 1310 O O . GLN A 1 173 ? -11.950 10.813 16.379 1.00 88.75 173 GLN A O 1
ATOM 1315 N N . ALA A 1 174 ? -13.897 11.486 17.278 1.00 88.50 174 ALA A N 1
ATOM 1316 C CA . ALA A 1 174 ? -14.485 10.152 17.351 1.00 88.50 174 ALA A CA 1
ATOM 1317 C C . ALA A 1 174 ? -14.726 9.549 15.956 1.00 88.50 174 ALA A C 1
ATOM 1319 O O . ALA A 1 174 ? -14.458 8.364 15.741 1.00 88.50 174 ALA A O 1
ATOM 1320 N N . VAL A 1 175 ? -15.164 10.361 14.988 1.00 92.06 175 VAL A N 1
ATOM 1321 C CA . VAL A 1 175 ? -15.314 9.941 13.586 1.00 92.06 175 VAL A CA 1
ATOM 1322 C C . VAL A 1 175 ? -13.968 9.578 12.966 1.00 92.06 175 VAL A C 1
ATOM 1324 O O . VAL A 1 175 ? -13.848 8.500 12.388 1.00 92.06 175 VAL A O 1
ATOM 1327 N N . CYS A 1 176 ? -12.935 10.409 13.129 1.00 92.44 176 CYS A N 1
ATOM 1328 C CA . CYS A 1 176 ? -11.583 10.100 12.659 1.00 92.44 176 CYS A CA 1
ATOM 1329 C C . CYS A 1 176 ? -11.046 8.801 13.273 1.00 92.44 176 CYS A C 1
ATOM 1331 O O . CYS A 1 176 ? -10.397 8.021 12.578 1.00 92.44 176 CYS A O 1
ATOM 1333 N N . LEU A 1 177 ? -11.341 8.528 14.549 1.00 89.12 177 LEU A N 1
ATOM 1334 C CA . LEU A 1 177 ? -10.976 7.269 15.205 1.00 89.12 177 LEU A CA 1
ATOM 1335 C C . LEU A 1 177 ? -11.660 6.070 14.566 1.00 89.12 177 LEU A C 1
ATOM 1337 O O . LEU A 1 177 ? -10.985 5.118 14.183 1.00 89.12 177 LEU A O 1
ATOM 1341 N N . LYS A 1 178 ? -12.975 6.131 14.386 1.00 91.62 178 LYS A N 1
ATOM 1342 C CA . LYS A 1 178 ? -13.735 5.032 13.781 1.00 91.62 178 LYS A CA 1
ATOM 1343 C C . LYS A 1 178 ? -13.379 4.821 12.314 1.00 91.62 178 LYS A C 1
ATOM 1345 O O . LYS A 1 178 ? -13.340 3.685 11.846 1.00 91.62 178 LYS A O 1
ATOM 1350 N N . LEU A 1 179 ? -13.053 5.899 11.605 1.00 95.06 179 LEU A N 1
ATOM 1351 C CA . LEU A 1 179 ? -12.582 5.846 10.227 1.00 95.06 179 LEU A CA 1
ATOM 1352 C C . LEU A 1 179 ? -11.208 5.180 10.146 1.00 95.06 179 LEU A C 1
ATOM 1354 O O . LEU A 1 179 ? -11.004 4.289 9.324 1.00 95.06 179 LEU A O 1
ATOM 1358 N N . ALA A 1 180 ? -10.287 5.553 11.037 1.00 92.44 180 ALA A N 1
ATOM 1359 C CA . ALA A 1 180 ? -8.991 4.899 11.132 1.00 92.44 180 ALA A CA 1
ATOM 1360 C C . ALA A 1 180 ? -9.136 3.410 11.468 1.00 92.44 180 ALA A C 1
ATOM 1362 O O . ALA A 1 180 ? -8.529 2.584 10.796 1.00 92.44 180 ALA A O 1
ATOM 1363 N N . GLU A 1 181 ? -9.962 3.047 12.453 1.00 89.38 181 GLU A N 1
ATOM 1364 C CA . GLU A 1 181 ? -10.235 1.648 12.812 1.00 89.38 181 GLU A CA 1
ATOM 1365 C C . GLU A 1 181 ? -10.754 0.838 11.615 1.00 89.38 181 GLU A C 1
ATOM 1367 O O . GLU A 1 181 ? -10.222 -0.240 11.343 1.00 89.38 181 GLU A O 1
ATOM 1372 N N . SER A 1 182 ? -11.723 1.381 10.867 1.00 94.19 182 SER A N 1
ATOM 1373 C CA . SER A 1 182 ? -12.274 0.757 9.655 1.00 94.19 182 SER A CA 1
ATOM 1374 C C . SER A 1 182 ? -11.191 0.517 8.603 1.00 94.19 182 SER A C 1
ATOM 1376 O O . SER A 1 182 ? -11.022 -0.601 8.121 1.00 94.19 182 SER A O 1
ATOM 1378 N N . ILE A 1 183 ? -10.400 1.546 8.282 1.00 94.62 183 ILE A N 1
ATOM 1379 C CA . ILE A 1 183 ? -9.365 1.459 7.242 1.00 94.62 183 ILE A CA 1
ATOM 1380 C C . ILE A 1 183 ? -8.223 0.529 7.663 1.00 94.62 183 ILE A C 1
ATOM 1382 O O . ILE A 1 183 ? -7.709 -0.241 6.853 1.00 94.62 183 ILE A O 1
ATOM 1386 N N . LEU A 1 184 ? -7.831 0.553 8.935 1.00 89.75 184 LEU A N 1
ATOM 1387 C CA . LEU A 1 184 ? -6.790 -0.324 9.464 1.00 89.75 184 LEU A CA 1
ATOM 1388 C C . LEU A 1 184 ? -7.210 -1.799 9.449 1.00 89.75 184 LEU A C 1
ATOM 1390 O O . LEU A 1 184 ? -6.343 -2.657 9.270 1.00 89.75 184 LEU A O 1
ATOM 1394 N N . ALA A 1 185 ? -8.508 -2.088 9.581 1.00 89.69 185 ALA A N 1
ATOM 1395 C CA . ALA A 1 185 ? -9.065 -3.438 9.510 1.00 89.69 185 ALA A CA 1
ATOM 1396 C C . ALA A 1 185 ? -9.181 -3.998 8.078 1.00 89.69 185 ALA A C 1
ATOM 1398 O O . ALA A 1 185 ? -9.296 -5.218 7.927 1.00 89.69 185 ALA A O 1
ATOM 1399 N N . LEU A 1 186 ? -9.113 -3.145 7.045 1.00 92.50 186 LEU A N 1
ATOM 1400 C CA . LEU A 1 186 ? -9.167 -3.579 5.645 1.00 92.50 186 LEU A CA 1
ATOM 1401 C C . LEU A 1 186 ? -8.063 -4.590 5.323 1.00 92.50 186 LEU A C 1
ATOM 1403 O O . LEU A 1 186 ? -6.920 -4.472 5.784 1.00 92.50 186 LEU A O 1
ATOM 1407 N N . LYS A 1 187 ? -8.406 -5.582 4.507 1.00 88.94 187 LYS A N 1
ATOM 1408 C CA . LYS A 1 187 ? -7.477 -6.578 3.973 1.00 88.94 187 LYS A CA 1
ATOM 1409 C C . LYS A 1 187 ? -6.654 -5.990 2.829 1.00 88.94 187 LYS A C 1
ATOM 1411 O O . LYS A 1 187 ? -7.031 -4.994 2.230 1.00 88.94 187 LYS A O 1
ATOM 1416 N N . ARG A 1 188 ? -5.489 -6.582 2.556 1.00 82.38 188 ARG A N 1
ATOM 1417 C CA . ARG A 1 188 ? -4.505 -6.042 1.593 1.00 82.38 188 ARG A CA 1
ATOM 1418 C C . ARG A 1 188 ? -4.989 -6.061 0.141 1.00 82.38 188 ARG A C 1
ATOM 1420 O O . ARG A 1 188 ? -4.481 -5.295 -0.666 1.00 82.38 188 ARG A O 1
ATOM 1427 N N . ASP A 1 189 ? -5.912 -6.961 -0.166 1.00 86.62 189 ASP A N 1
ATOM 1428 C CA . ASP A 1 189 ? -6.615 -7.112 -1.441 1.00 86.62 189 ASP A CA 1
ATOM 1429 C C . ASP A 1 189 ? -7.820 -6.170 -1.576 1.00 86.62 189 ASP A C 1
ATOM 1431 O O . ASP A 1 189 ? -8.476 -6.170 -2.614 1.00 86.62 189 ASP A O 1
ATOM 1435 N N . GLN A 1 190 ? -8.103 -5.363 -0.547 1.00 94.94 190 GLN A N 1
ATOM 1436 C CA . GLN A 1 190 ? -9.074 -4.284 -0.623 1.00 94.94 190 GLN A CA 1
ATOM 1437 C C . GLN A 1 190 ? -8.383 -2.956 -0.925 1.00 94.94 190 GLN A C 1
ATOM 1439 O O . GLN A 1 190 ? -7.324 -2.636 -0.373 1.00 94.94 190 GLN A O 1
ATOM 1444 N N . ASP A 1 191 ? -9.051 -2.140 -1.729 1.00 96.94 191 ASP A N 1
ATOM 1445 C CA . ASP A 1 191 ? -8.652 -0.769 -1.996 1.00 96.94 191 ASP A CA 1
ATOM 1446 C C . ASP A 1 191 ? -9.573 0.219 -1.276 1.00 96.94 191 ASP A C 1
ATOM 1448 O O . ASP A 1 191 ? -10.742 -0.063 -0.997 1.00 96.94 191 ASP A O 1
ATOM 1452 N N . PHE A 1 192 ? -9.072 1.419 -0.993 1.00 97.62 192 PHE A N 1
ATOM 1453 C CA . PHE A 1 192 ? -9.876 2.457 -0.364 1.00 97.62 192 PHE A CA 1
ATOM 1454 C C . PHE A 1 192 ? -9.605 3.859 -0.907 1.00 97.62 192 PHE A C 1
ATOM 1456 O O . PHE A 1 192 ? -8.567 4.138 -1.513 1.00 97.62 192 PHE A O 1
ATOM 1463 N N . PHE A 1 193 ? -10.560 4.759 -0.676 1.00 97.38 193 PHE A N 1
ATOM 1464 C CA . PHE A 1 193 ? -10.416 6.191 -0.901 1.00 97.38 193 PHE A CA 1
ATOM 1465 C C . PHE A 1 193 ? -11.201 6.981 0.146 1.00 97.38 193 PHE A C 1
ATOM 1467 O O . PHE A 1 193 ? -12.320 6.608 0.489 1.00 97.38 193 PHE A O 1
ATOM 1474 N N . VAL A 1 194 ? -10.639 8.084 0.641 1.00 97.81 194 VAL A N 1
ATOM 1475 C CA . VAL A 1 194 ? -11.287 8.950 1.636 1.00 97.81 194 VAL A CA 1
ATOM 1476 C C . VAL A 1 194 ? -11.441 10.366 1.093 1.00 97.81 194 VAL A C 1
ATOM 1478 O O . VAL A 1 194 ? -10.500 10.939 0.538 1.00 97.81 194 VAL A O 1
ATOM 1481 N N . VAL A 1 195 ? -12.626 10.938 1.286 1.00 97.12 195 VAL A N 1
ATOM 1482 C CA . VAL A 1 195 ? -12.948 12.340 1.021 1.00 97.12 195 VAL A CA 1
ATOM 1483 C C . VAL A 1 195 ? -13.615 12.924 2.258 1.00 97.12 195 VAL A C 1
ATOM 1485 O O . VAL A 1 195 ? -14.658 12.438 2.693 1.00 97.12 195 VAL A O 1
ATOM 1488 N N . PHE A 1 196 ? -13.038 13.993 2.799 1.00 97.19 196 PHE A N 1
ATOM 1489 C CA . PHE A 1 196 ? -13.752 14.848 3.743 1.00 97.19 196 PHE A CA 1
ATOM 1490 C C . PHE A 1 196 ? -14.561 15.906 2.998 1.00 97.19 196 PHE A C 1
ATOM 1492 O O . PHE A 1 196 ? -14.149 16.339 1.920 1.00 97.19 196 PHE A O 1
ATOM 1499 N N . PHE A 1 197 ? -15.686 16.352 3.551 1.00 96.25 197 PHE A N 1
ATOM 1500 C CA . PHE A 1 197 ? -16.468 17.429 2.946 1.00 96.25 197 PHE A CA 1
ATOM 1501 C C . PHE A 1 197 ? -17.056 18.403 3.971 1.00 96.25 197 PHE A C 1
ATOM 1503 O O . PHE A 1 197 ? -17.392 18.037 5.090 1.00 96.25 197 PHE A O 1
ATOM 1510 N N . ASN A 1 198 ? -17.194 19.653 3.542 1.00 94.44 198 ASN A N 1
ATOM 1511 C CA . ASN A 1 198 ? -17.961 20.718 4.179 1.00 94.44 198 ASN A CA 1
ATOM 1512 C C . ASN A 1 198 ? -18.753 21.454 3.075 1.00 94.44 198 ASN A C 1
ATOM 1514 O O . ASN A 1 198 ? -19.496 20.793 2.359 1.00 94.44 198 ASN A O 1
ATOM 1518 N N . GLN A 1 199 ? -18.599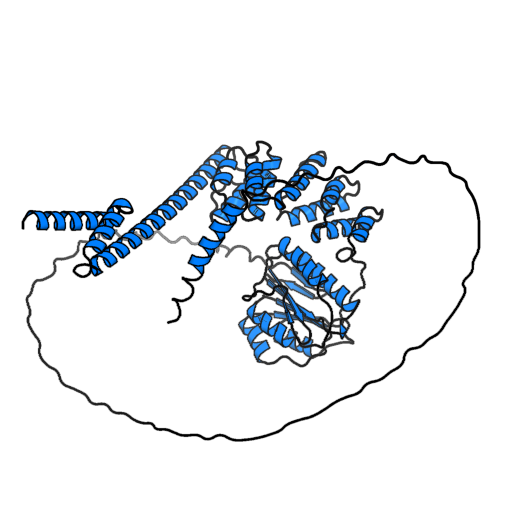 22.769 2.846 1.00 91.12 199 GLN A N 1
ATOM 1519 C CA . GLN A 1 199 ? -19.091 23.404 1.605 1.00 91.12 199 GLN A CA 1
ATOM 1520 C C . GLN A 1 199 ? -18.241 23.059 0.370 1.00 91.12 199 GLN A C 1
ATOM 1522 O O . GLN A 1 199 ? -18.661 23.298 -0.761 1.00 91.12 199 GLN A O 1
ATOM 1527 N N . SER A 1 200 ? -17.020 22.580 0.593 1.00 91.81 200 SER A N 1
ATOM 1528 C CA . SER A 1 200 ? -16.070 22.058 -0.392 1.00 91.81 200 SER A CA 1
ATOM 1529 C C . SER A 1 200 ? -15.743 20.600 -0.057 1.00 91.81 200 SER A C 1
ATOM 1531 O O . SER A 1 200 ? -16.284 20.043 0.894 1.00 91.81 200 SER A O 1
ATOM 1533 N N . PHE A 1 201 ? -14.859 19.961 -0.821 1.00 94.06 201 PHE A N 1
ATOM 1534 C CA . PHE A 1 201 ? -14.399 18.607 -0.521 1.00 94.06 201 PHE A CA 1
ATOM 1535 C C . PHE A 1 201 ? -12.874 18.516 -0.549 1.00 94.06 201 PHE A C 1
ATOM 1537 O O . PHE A 1 201 ? -12.202 19.231 -1.294 1.00 94.06 201 PHE A O 1
ATOM 1544 N N . PHE A 1 202 ? -12.340 17.626 0.279 1.00 94.69 202 PHE A N 1
ATOM 1545 C CA . PHE A 1 202 ? -10.920 17.447 0.542 1.00 94.69 202 PHE A CA 1
ATOM 1546 C C . PHE A 1 202 ? -10.580 15.962 0.370 1.00 94.69 202 PHE A C 1
ATOM 1548 O O . PHE A 1 202 ? -10.776 15.167 1.293 1.00 94.69 202 PHE A O 1
ATOM 1555 N N . PRO A 1 203 ? -10.131 15.547 -0.824 1.00 94.69 203 PRO A N 1
ATOM 1556 C CA . PRO A 1 203 ? -9.721 14.169 -1.058 1.00 94.69 203 PRO A CA 1
ATOM 1557 C C . PRO A 1 203 ? -8.396 13.863 -0.346 1.00 94.69 203 PRO A C 1
ATOM 1559 O O . PRO A 1 203 ? -7.520 14.723 -0.251 1.00 94.69 203 PRO A O 1
ATOM 1562 N N . MET A 1 204 ? -8.204 12.611 0.082 1.00 92.69 204 MET A N 1
ATOM 1563 C CA . MET A 1 204 ? -6.965 12.163 0.742 1.00 92.69 204 MET A CA 1
ATOM 1564 C C . MET A 1 204 ? -5.709 12.292 -0.136 1.00 92.69 204 MET A C 1
ATOM 1566 O O . MET A 1 204 ? -4.590 12.284 0.370 1.00 92.69 204 MET A O 1
ATOM 1570 N N . THR A 1 205 ? -5.883 12.406 -1.459 1.00 85.38 205 THR A N 1
ATOM 1571 C CA . THR A 1 205 ? -4.807 12.721 -2.405 1.00 85.38 205 THR A CA 1
ATOM 1572 C C . THR A 1 205 ? -5.219 13.899 -3.286 1.00 85.38 205 THR A C 1
ATOM 1574 O O . THR A 1 205 ? -6.342 13.937 -3.783 1.00 85.38 205 THR A O 1
ATOM 1577 N N . GLY A 1 206 ? -4.303 14.839 -3.531 1.00 70.81 206 GLY A N 1
ATOM 1578 C CA . GLY A 1 206 ? -4.512 15.964 -4.456 1.00 70.81 206 GLY A CA 1
ATOM 1579 C C . GLY A 1 206 ? -4.235 15.632 -5.930 1.00 70.81 206 GLY A C 1
ATOM 1580 O O . GLY A 1 206 ? -3.906 16.530 -6.701 1.00 70.81 206 GLY A O 1
ATOM 1581 N N . SER A 1 207 ? -4.266 14.351 -6.319 1.00 66.94 207 SER A N 1
ATOM 1582 C CA . SER A 1 207 ? -3.913 13.902 -7.675 1.00 66.94 207 SER A CA 1
ATOM 1583 C C . SER A 1 207 ? -4.937 14.359 -8.720 1.00 66.94 207 SER A C 1
ATOM 1585 O O . SER A 1 207 ? -6.141 14.282 -8.492 1.00 66.94 207 SER A O 1
ATOM 1587 N N . ALA A 1 208 ? -4.457 14.744 -9.910 1.00 57.50 208 ALA A N 1
ATOM 1588 C CA . ALA A 1 208 ? -5.297 15.083 -11.067 1.00 57.50 208 ALA A CA 1
ATOM 1589 C C . ALA A 1 208 ? -6.069 13.877 -11.643 1.00 57.50 208 ALA A C 1
ATOM 1591 O O . ALA A 1 208 ? -7.052 14.057 -12.355 1.00 57.50 208 ALA A O 1
ATOM 1592 N N . ALA A 1 209 ? -5.626 12.654 -11.336 1.00 71.62 209 ALA A N 1
ATOM 1593 C CA . ALA A 1 209 ? -6.331 11.414 -11.639 1.00 71.62 209 ALA A CA 1
ATOM 1594 C C . ALA A 1 209 ? -6.542 10.664 -10.317 1.00 71.62 209 ALA A C 1
ATOM 1596 O O . ALA A 1 209 ? -5.605 10.001 -9.848 1.00 71.62 209 ALA A O 1
ATOM 1597 N N . PRO A 1 210 ? -7.706 10.820 -9.666 1.00 79.38 210 PRO A N 1
ATOM 1598 C CA . PRO A 1 210 ? -7.958 10.176 -8.393 1.00 79.38 210 PRO A CA 1
ATOM 1599 C C . PRO A 1 210 ? -8.115 8.674 -8.618 1.00 79.38 210 PRO A C 1
ATOM 1601 O O . PRO A 1 210 ? -8.792 8.232 -9.546 1.00 79.38 210 PRO A O 1
ATOM 1604 N N . LYS A 1 211 ? -7.425 7.884 -7.800 1.00 89.12 211 LYS A N 1
ATOM 1605 C CA . LYS A 1 211 ? -7.457 6.426 -7.864 1.00 89.12 211 LYS A CA 1
ATOM 1606 C C . LYS A 1 211 ? -7.566 5.871 -6.461 1.00 89.12 211 LYS A C 1
ATOM 1608 O O . LYS A 1 211 ? -6.933 6.391 -5.543 1.00 89.12 211 LYS A O 1
ATOM 1613 N N . LEU A 1 212 ? -8.350 4.809 -6.347 1.00 94.00 212 LEU A N 1
ATOM 1614 C CA . LEU A 1 212 ? -8.317 3.887 -5.223 1.00 94.00 212 LEU A CA 1
ATOM 1615 C C . LEU A 1 212 ? -6.869 3.465 -4.940 1.00 94.00 212 LEU A C 1
ATOM 1617 O O . LEU A 1 212 ? -6.069 3.299 -5.869 1.00 94.00 212 LEU A O 1
ATOM 1621 N N . VAL A 1 213 ? -6.528 3.345 -3.660 1.00 93.62 213 VAL A N 1
ATOM 1622 C CA . VAL A 1 213 ? -5.205 2.886 -3.227 1.00 93.62 213 VAL A CA 1
ATOM 1623 C C . VAL A 1 213 ? -5.347 1.585 -2.442 1.00 93.62 213 VAL A C 1
ATOM 1625 O O . VAL A 1 213 ? -6.293 1.465 -1.660 1.00 93.62 213 VAL A O 1
ATOM 1628 N N . PRO A 1 214 ? -4.413 0.633 -2.590 1.00 92.56 214 PRO A N 1
ATOM 1629 C CA . PRO A 1 214 ? -4.464 -0.615 -1.840 1.00 92.56 214 PRO A CA 1
ATOM 1630 C C . PRO A 1 214 ? -4.302 -0.367 -0.345 1.00 92.56 214 PRO A C 1
ATOM 1632 O O . PRO A 1 214 ? -3.527 0.501 0.070 1.00 92.56 214 PRO A O 1
ATOM 1635 N N . ALA A 1 215 ? -4.975 -1.166 0.481 1.00 91.69 215 ALA A N 1
ATOM 1636 C CA . ALA A 1 215 ? -4.869 -1.127 1.939 1.00 91.69 215 ALA A CA 1
ATOM 1637 C C . ALA A 1 215 ? -3.558 -1.753 2.465 1.00 91.69 215 ALA A C 1
ATOM 1639 O O . ALA A 1 215 ? -3.538 -2.544 3.413 1.00 91.69 215 ALA A O 1
ATOM 1640 N N . ASP A 1 216 ? -2.431 -1.375 1.861 1.00 85.31 216 ASP A N 1
ATOM 1641 C CA . ASP A 1 216 ? -1.095 -1.680 2.357 1.00 85.31 216 ASP A CA 1
ATOM 1642 C C . ASP A 1 216 ? -0.701 -0.766 3.535 1.00 85.31 216 ASP A C 1
ATOM 1644 O O . ASP A 1 216 ? -1.337 0.251 3.822 1.00 85.31 216 ASP A O 1
ATOM 1648 N N . LEU A 1 217 ? 0.371 -1.128 4.249 1.00 80.69 217 LEU A N 1
ATOM 1649 C CA . LEU A 1 217 ? 0.842 -0.366 5.410 1.00 80.69 217 LEU A CA 1
ATOM 1650 C C . LEU A 1 217 ? 1.218 1.083 5.057 1.00 80.69 217 LEU A C 1
ATOM 1652 O O . LEU A 1 217 ? 1.049 1.975 5.885 1.00 80.69 217 LEU A O 1
ATOM 1656 N N . GLY A 1 218 ? 1.759 1.324 3.861 1.00 83.06 218 GLY A N 1
ATOM 1657 C CA . GLY A 1 218 ? 2.175 2.654 3.425 1.00 83.06 218 GLY A CA 1
ATOM 1658 C C . GLY A 1 218 ? 0.977 3.591 3.305 1.00 83.06 218 GLY A C 1
ATOM 1659 O O . GLY A 1 218 ? 0.974 4.666 3.906 1.00 83.06 218 GLY A O 1
ATOM 1660 N N . ASN A 1 219 ? -0.074 3.143 2.620 1.00 89.00 219 ASN A N 1
ATOM 1661 C CA . ASN A 1 219 ? -1.314 3.899 2.463 1.00 89.00 219 ASN A CA 1
ATOM 1662 C C . ASN A 1 219 ? -2.097 3.994 3.781 1.00 89.00 219 ASN A C 1
ATOM 1664 O O . ASN A 1 219 ? -2.611 5.063 4.111 1.00 89.00 219 ASN A O 1
ATOM 1668 N N . LYS A 1 220 ? -2.108 2.929 4.597 1.00 89.25 220 LYS A N 1
ATOM 1669 C CA . LYS A 1 220 ? -2.664 2.951 5.964 1.00 89.25 220 LYS A CA 1
ATOM 1670 C C . LYS A 1 220 ? -1.933 3.932 6.891 1.00 89.25 220 LYS A C 1
ATOM 1672 O O . LYS A 1 220 ? -2.547 4.520 7.772 1.00 89.25 220 LYS A O 1
ATOM 1677 N N . ARG A 1 221 ? -0.633 4.159 6.700 1.00 87.19 221 ARG A N 1
ATOM 1678 C CA . ARG A 1 221 ? 0.117 5.203 7.422 1.00 87.19 221 ARG A CA 1
ATOM 1679 C C . ARG A 1 221 ? -0.219 6.594 6.904 1.00 87.19 221 ARG A C 1
ATOM 1681 O O . ARG A 1 221 ? -0.485 7.490 7.701 1.00 87.19 221 ARG A O 1
ATOM 1688 N N . ALA A 1 222 ? -0.246 6.758 5.583 1.00 89.38 222 ALA A N 1
ATOM 1689 C CA . ALA A 1 222 ? -0.576 8.028 4.946 1.00 89.38 222 ALA A CA 1
ATOM 1690 C C . ALA A 1 222 ? -1.967 8.529 5.363 1.00 89.38 222 ALA A C 1
ATOM 1692 O O . ALA A 1 222 ? -2.129 9.721 5.635 1.00 89.38 222 ALA A O 1
ATOM 1693 N N . ILE A 1 223 ? -2.948 7.627 5.495 1.00 93.00 223 ILE A N 1
ATOM 1694 C CA . ILE A 1 223 ? -4.283 8.025 5.939 1.00 93.00 223 ILE A CA 1
ATOM 1695 C C . ILE A 1 223 ? -4.283 8.531 7.383 1.00 93.00 223 ILE A C 1
ATOM 1697 O O . ILE A 1 223 ? -4.924 9.538 7.647 1.00 93.00 223 ILE A O 1
ATOM 1701 N N . LEU A 1 224 ? -3.519 7.940 8.311 1.00 90.69 224 LEU A N 1
ATOM 1702 C CA . LEU A 1 224 ? -3.452 8.449 9.690 1.00 90.69 224 LEU A CA 1
ATOM 1703 C C . LEU A 1 224 ? -2.954 9.900 9.733 1.00 90.69 224 LEU A C 1
ATOM 1705 O O . LEU A 1 224 ? -3.504 10.712 10.474 1.00 90.69 224 LEU A O 1
ATOM 1709 N N . THR A 1 225 ? -1.971 10.246 8.896 1.00 89.62 225 THR A N 1
ATOM 1710 C CA . THR A 1 225 ? -1.501 11.632 8.745 1.00 89.62 225 THR A CA 1
ATOM 1711 C C . THR A 1 225 ? -2.584 12.540 8.160 1.00 89.62 225 THR A C 1
ATOM 1713 O O . THR A 1 225 ? -2.785 13.649 8.655 1.00 89.62 225 THR A O 1
ATOM 1716 N N . PHE A 1 226 ? -3.315 12.074 7.143 1.00 92.94 226 PHE A N 1
ATOM 1717 C CA . PHE A 1 226 ? -4.433 12.819 6.560 1.00 92.94 226 PHE A CA 1
ATOM 1718 C C . PHE A 1 226 ? -5.533 13.106 7.596 1.00 92.94 226 PHE A C 1
ATOM 1720 O O . PHE A 1 226 ? -5.930 14.260 7.754 1.00 92.94 226 PHE A O 1
ATOM 1727 N N . LEU A 1 227 ? -5.952 12.096 8.366 1.00 92.38 227 LEU A N 1
ATOM 1728 C CA . LEU A 1 227 ? -6.965 12.231 9.420 1.00 92.38 227 LEU A CA 1
ATOM 1729 C C . LEU A 1 227 ? -6.540 13.225 10.509 1.00 92.38 227 LEU A C 1
ATOM 1731 O O . LEU A 1 227 ? -7.358 14.019 10.961 1.00 92.38 227 LEU A O 1
ATOM 1735 N N . GLN A 1 228 ? -5.262 13.221 10.902 1.00 88.06 228 GLN A N 1
ATOM 1736 C CA . GLN A 1 228 ? -4.720 14.172 11.882 1.00 88.06 228 GLN A CA 1
ATOM 1737 C C . GLN A 1 228 ? -4.655 15.614 11.363 1.00 88.06 228 GLN A C 1
ATOM 1739 O O . GLN A 1 228 ? -4.697 16.552 12.156 1.00 88.06 228 GLN A O 1
ATOM 1744 N N . SER A 1 229 ? -4.517 15.800 10.048 1.00 88.88 229 SER A N 1
ATOM 1745 C CA . SER A 1 229 ? -4.445 17.130 9.433 1.00 88.88 229 SER A CA 1
ATOM 1746 C C . SER A 1 229 ? -5.812 17.792 9.240 1.00 88.88 229 SER A C 1
ATOM 1748 O O . SER A 1 229 ? -5.886 19.010 9.076 1.00 88.88 229 SER A O 1
ATOM 1750 N N . ALA A 1 230 ? -6.889 17.003 9.253 1.00 89.38 230 ALA A N 1
ATOM 1751 C CA . ALA A 1 230 ? -8.233 17.482 8.984 1.00 89.38 230 ALA A CA 1
ATOM 1752 C C . ALA A 1 230 ? -8.818 18.251 10.177 1.00 89.38 230 ALA A C 1
ATOM 1754 O O . ALA A 1 230 ? -8.594 17.912 11.340 1.00 89.38 230 ALA A O 1
ATOM 1755 N N . GLN A 1 231 ? -9.603 19.287 9.881 1.00 89.12 231 GLN A N 1
ATOM 1756 C CA . GLN A 1 231 ? -10.317 20.077 10.880 1.00 89.12 231 GLN A CA 1
ATOM 1757 C C . GLN A 1 231 ? -11.757 20.295 10.436 1.00 89.12 231 GLN A C 1
ATOM 1759 O O . GLN A 1 231 ? -12.015 20.691 9.298 1.00 89.12 231 GLN A O 1
ATOM 1764 N N . ALA A 1 232 ? -12.680 20.077 11.366 1.00 91.94 232 ALA A N 1
ATOM 1765 C CA . ALA A 1 232 ? -14.088 20.357 11.165 1.00 91.94 232 ALA A CA 1
ATOM 1766 C C . ALA A 1 232 ? -14.330 21.876 11.095 1.00 91.94 232 ALA A C 1
ATOM 1768 O O . ALA A 1 232 ? -13.977 22.610 12.018 1.00 91.94 232 ALA A O 1
ATOM 1769 N N . SER A 1 233 ? -14.882 22.367 9.988 1.00 91.38 233 SER A N 1
ATOM 1770 C CA . SER A 1 233 ? -15.186 23.783 9.776 1.00 91.38 233 SER A CA 1
ATOM 1771 C C . SER A 1 233 ? -16.133 23.990 8.597 1.00 91.38 233 SER A C 1
ATOM 1773 O O . SER A 1 233 ? -16.214 23.164 7.692 1.00 91.38 233 SER A O 1
ATOM 1775 N N . GLY A 1 234 ? -16.816 25.134 8.568 1.00 91.31 234 GLY A N 1
ATOM 1776 C CA . GLY A 1 234 ? -17.716 25.491 7.476 1.00 91.31 234 GLY A CA 1
ATOM 1777 C C . GLY A 1 234 ? -19.119 24.885 7.605 1.00 91.31 234 GLY A C 1
ATOM 1778 O O . GLY A 1 234 ? -19.551 24.520 8.691 1.00 91.31 234 GLY A O 1
ATOM 1779 N N . GLY A 1 235 ? -19.850 24.864 6.503 1.00 91.12 235 GLY A N 1
ATOM 1780 C CA . GLY A 1 235 ? -21.200 24.327 6.335 1.00 91.12 235 GLY A CA 1
ATOM 1781 C C . GLY A 1 235 ? -21.159 22.979 5.626 1.00 91.12 235 GLY A C 1
ATOM 1782 O O . GLY A 1 235 ? -20.086 22.400 5.498 1.00 91.12 235 GLY A O 1
ATOM 1783 N N . THR A 1 236 ? -22.299 22.510 5.128 1.00 91.88 236 THR A N 1
ATOM 1784 C CA . THR A 1 236 ? -22.471 21.090 4.788 1.00 91.88 236 THR A CA 1
ATOM 1785 C C . THR A 1 236 ? -23.020 20.926 3.371 1.00 91.88 236 THR A C 1
ATOM 1787 O O . THR A 1 236 ? -24.140 21.334 3.073 1.00 91.88 236 THR A O 1
ATOM 1790 N N . ASN A 1 237 ? -22.217 20.360 2.468 1.00 93.62 237 ASN A N 1
ATOM 1791 C CA . ASN A 1 237 ? -22.607 20.024 1.101 1.00 93.62 237 ASN A CA 1
ATOM 1792 C C . ASN A 1 237 ? -21.869 18.758 0.607 1.00 93.62 237 ASN A C 1
ATOM 1794 O O . ASN A 1 237 ? -20.753 18.856 0.088 1.00 93.62 237 ASN A O 1
ATOM 1798 N N . PRO A 1 238 ? -22.484 17.567 0.719 1.00 95.06 238 PRO A N 1
ATOM 1799 C CA . PRO A 1 238 ? -21.859 16.317 0.287 1.00 95.06 238 PRO A CA 1
ATOM 1800 C C . PRO A 1 238 ? -21.860 16.115 -1.233 1.00 95.06 238 PRO A C 1
ATOM 1802 O O . PRO A 1 238 ? -21.110 15.278 -1.733 1.00 95.06 238 PRO A O 1
ATOM 1805 N N . GLU A 1 239 ? -22.695 16.833 -1.991 1.00 96.06 239 GLU A N 1
ATOM 1806 C CA . GLU A 1 239 ? -22.937 16.516 -3.402 1.00 96.06 239 GLU A CA 1
ATOM 1807 C C . GLU A 1 239 ? -21.673 16.588 -4.282 1.00 96.06 239 GLU A C 1
ATOM 1809 O O . GLU A 1 239 ? -21.423 15.625 -5.011 1.00 96.06 239 GLU A O 1
ATOM 1814 N N . PRO A 1 240 ? -20.812 17.623 -4.195 1.00 95.81 240 PRO A N 1
ATOM 1815 C CA . PRO A 1 240 ? -19.567 17.656 -4.962 1.00 95.81 240 PRO A CA 1
ATOM 1816 C C . PRO A 1 240 ? -18.614 16.501 -4.623 1.00 95.81 240 PRO A C 1
ATOM 1818 O O . PRO A 1 240 ? -17.986 15.939 -5.519 1.00 95.81 240 PRO A O 1
ATOM 1821 N N . ALA A 1 241 ? -18.529 16.113 -3.345 1.00 95.94 241 ALA A N 1
ATOM 1822 C CA . ALA A 1 241 ? -17.705 14.988 -2.901 1.00 95.94 241 ALA A CA 1
ATOM 1823 C C . ALA A 1 241 ? -18.227 13.659 -3.462 1.00 95.94 241 ALA A C 1
ATOM 1825 O O . ALA A 1 241 ? -17.460 12.833 -3.954 1.00 95.94 241 ALA A O 1
ATOM 1826 N N . LEU A 1 242 ? -19.545 13.469 -3.437 1.00 97.25 242 LEU A N 1
ATOM 1827 C CA . LEU A 1 242 ? -20.202 12.282 -3.971 1.00 97.25 242 LEU A CA 1
ATOM 1828 C C . LEU A 1 242 ? -20.068 12.187 -5.495 1.00 97.25 242 LEU A C 1
ATOM 1830 O O . LEU A 1 242 ? -19.737 11.121 -6.007 1.00 97.25 242 LEU A O 1
ATOM 1834 N N . GLN A 1 243 ? -20.239 13.297 -6.218 1.00 95.94 243 GLN A N 1
ATOM 1835 C CA . GLN A 1 243 ? -19.983 13.356 -7.661 1.00 95.94 243 GLN A CA 1
ATOM 1836 C C . GLN A 1 243 ? -18.526 13.027 -7.980 1.00 95.94 243 GLN A C 1
ATOM 1838 O O . GLN A 1 243 ? -18.257 12.240 -8.884 1.00 95.94 243 GLN A O 1
ATOM 1843 N N . PHE A 1 244 ? -17.580 13.558 -7.207 1.00 95.38 244 PHE A N 1
ATOM 1844 C CA . PHE A 1 244 ? -16.174 13.199 -7.340 1.00 95.38 244 PHE A CA 1
ATOM 1845 C C . PHE A 1 244 ? -15.952 11.689 -7.150 1.00 95.38 244 PHE A C 1
ATOM 1847 O O . PHE A 1 244 ? -15.257 11.071 -7.957 1.00 95.38 244 PHE A O 1
ATOM 1854 N N . MET A 1 245 ? -16.608 11.055 -6.175 1.00 95.81 245 MET A N 1
ATOM 1855 C CA . MET A 1 245 ? -16.502 9.606 -5.961 1.00 95.81 245 MET A CA 1
ATOM 1856 C C . MET A 1 245 ? -17.040 8.762 -7.127 1.00 95.81 245 MET A C 1
ATOM 1858 O O . MET A 1 245 ? -16.541 7.658 -7.338 1.00 95.81 245 MET A O 1
ATOM 1862 N N . THR A 1 246 ? -17.956 9.280 -7.956 1.00 95.62 246 THR A N 1
ATOM 1863 C CA . THR A 1 246 ? -18.372 8.594 -9.202 1.00 95.62 246 THR A CA 1
ATOM 1864 C C . THR A 1 246 ? -17.240 8.481 -10.227 1.00 95.62 246 THR A C 1
ATOM 1866 O O . THR A 1 246 ? -17.249 7.577 -11.058 1.00 95.62 246 THR A O 1
ATOM 1869 N N . THR A 1 247 ? -16.230 9.357 -10.150 1.00 94.06 247 THR A N 1
ATOM 1870 C CA . THR A 1 247 ? -15.013 9.267 -10.976 1.00 94.06 247 THR A CA 1
ATOM 1871 C C . THR A 1 247 ? -13.986 8.297 -10.393 1.00 94.06 247 THR A C 1
ATOM 1873 O O . THR A 1 247 ? -13.253 7.662 -11.146 1.00 94.06 247 THR A O 1
ATOM 1876 N N . VAL A 1 248 ? -13.971 8.148 -9.063 1.00 95.25 248 VAL A N 1
ATOM 1877 C CA . VAL A 1 248 ? -13.120 7.192 -8.334 1.00 95.25 248 VAL A CA 1
ATOM 1878 C C . VAL A 1 248 ? -13.625 5.755 -8.501 1.00 95.25 248 VAL A C 1
ATOM 1880 O O . VAL A 1 248 ? -12.806 4.845 -8.593 1.00 95.25 248 VAL A O 1
ATOM 1883 N N . ARG A 1 249 ? -14.952 5.573 -8.592 1.00 96.19 249 ARG A N 1
ATOM 1884 C CA . ARG A 1 249 ? -15.657 4.296 -8.823 1.00 96.19 249 ARG A CA 1
ATOM 1885 C C . ARG A 1 249 ? -15.331 3.184 -7.803 1.00 96.19 249 ARG A C 1
ATOM 1887 O O . ARG A 1 249 ? -14.902 2.113 -8.222 1.00 96.19 249 ARG A O 1
ATOM 1894 N N . PRO A 1 250 ? -15.508 3.406 -6.485 1.00 97.25 250 PRO A N 1
ATOM 1895 C CA . PRO A 1 250 ? -15.502 2.297 -5.525 1.00 97.25 250 PRO A CA 1
ATOM 1896 C C . PRO A 1 250 ? -16.731 1.389 -5.717 1.00 97.25 250 PRO A C 1
ATOM 1898 O O . PRO A 1 250 ? -17.731 1.830 -6.271 1.00 97.25 250 PRO A O 1
ATOM 1901 N N . ASP A 1 251 ? -16.713 0.171 -5.185 1.00 96.94 251 ASP A N 1
ATOM 1902 C CA . ASP A 1 251 ? -17.896 -0.703 -5.163 1.00 96.94 251 ASP A CA 1
ATOM 1903 C C . ASP A 1 251 ? -18.948 -0.154 -4.191 1.00 96.94 251 ASP A C 1
ATOM 1905 O O . ASP A 1 251 ? -20.149 -0.127 -4.467 1.00 96.94 251 ASP A O 1
ATOM 1909 N N . VAL A 1 252 ? -18.477 0.316 -3.032 1.00 98.19 252 VAL A N 1
ATOM 1910 C CA . VAL A 1 252 ? -19.324 0.836 -1.958 1.00 98.19 252 VAL A CA 1
ATOM 1911 C C . VAL A 1 252 ? -18.830 2.191 -1.470 1.00 98.19 252 VAL A C 1
ATOM 1913 O O . VAL A 1 252 ? -17.627 2.431 -1.365 1.00 98.19 252 VAL A O 1
ATOM 1916 N N . ILE A 1 253 ? -19.758 3.077 -1.119 1.00 98.56 253 ILE A N 1
ATOM 1917 C CA . ILE A 1 253 ? -19.485 4.321 -0.401 1.00 98.56 253 ILE A CA 1
ATOM 1918 C C . ILE A 1 253 ? -20.125 4.246 0.980 1.00 98.56 253 ILE A C 1
ATOM 1920 O O . ILE A 1 253 ? -21.313 3.962 1.099 1.00 98.56 253 ILE A O 1
ATOM 1924 N N . TYR A 1 254 ? -19.359 4.589 2.009 1.00 98.50 254 TYR A N 1
ATOM 1925 C CA . TYR A 1 254 ? -19.882 4.997 3.302 1.00 98.50 254 TYR A CA 1
ATOM 1926 C C . TYR A 1 254 ? -19.974 6.524 3.366 1.00 98.50 254 TYR A C 1
ATOM 1928 O O . TYR A 1 254 ? -18.949 7.205 3.385 1.00 98.50 254 TYR A O 1
ATOM 1936 N N . LEU A 1 255 ? -21.195 7.057 3.413 1.00 98.06 255 LEU A N 1
ATOM 1937 C CA . LEU A 1 255 ? -21.477 8.470 3.664 1.00 98.06 255 LEU A CA 1
ATOM 1938 C C . LEU A 1 255 ? -21.802 8.673 5.148 1.00 98.06 255 LEU A C 1
ATOM 1940 O O . LEU A 1 255 ? -22.791 8.124 5.628 1.00 98.06 255 LEU A O 1
ATOM 1944 N N . LEU A 1 256 ? -21.015 9.482 5.858 1.00 96.88 256 LEU A N 1
ATOM 1945 C CA . LEU A 1 256 ? -21.271 9.841 7.257 1.00 96.88 256 LEU A CA 1
ATOM 1946 C C . LEU A 1 256 ? -21.467 11.344 7.402 1.00 96.88 256 LEU A C 1
ATOM 1948 O O . LEU A 1 256 ? -20.599 12.110 6.993 1.00 96.88 256 LEU A O 1
ATOM 1952 N N . THR A 1 257 ? -22.586 11.743 8.006 1.00 93.19 257 THR A N 1
ATOM 1953 C CA . THR A 1 257 ? -22.970 13.144 8.249 1.00 93.19 257 THR A CA 1
ATOM 1954 C C . THR A 1 257 ? -24.089 13.214 9.285 1.00 93.19 257 THR A C 1
ATOM 1956 O O . THR A 1 257 ? -24.741 12.209 9.578 1.00 93.19 257 THR A O 1
ATOM 1959 N N . ASP A 1 258 ? -24.311 14.392 9.855 1.00 85.19 258 ASP A N 1
ATOM 1960 C CA . ASP A 1 258 ? -25.472 14.680 10.700 1.00 85.19 258 ASP A CA 1
ATOM 1961 C C . ASP A 1 258 ? -26.756 14.952 9.888 1.00 85.19 258 ASP A C 1
ATOM 1963 O O . ASP A 1 258 ? -27.851 14.958 10.446 1.00 85.19 258 ASP A O 1
ATOM 1967 N N . GLY A 1 259 ? -26.656 15.091 8.561 1.00 78.81 259 GLY A N 1
ATOM 1968 C CA . GLY A 1 259 ? -27.822 15.212 7.690 1.00 78.81 259 GLY A CA 1
ATOM 1969 C C . GLY A 1 259 ? -28.287 16.633 7.399 1.00 78.81 259 GLY A C 1
ATOM 1970 O O . GLY A 1 259 ? -29.346 16.790 6.791 1.00 78.81 259 GLY A O 1
ATOM 1971 N N . GLU A 1 260 ? -27.527 17.663 7.780 1.00 84.00 260 GLU A N 1
ATOM 1972 C CA . GLU A 1 260 ? -27.892 19.065 7.534 1.00 84.00 260 GLU A CA 1
ATOM 1973 C C . GLU A 1 260 ? -27.627 19.508 6.076 1.00 84.00 260 GLU A C 1
ATOM 1975 O O . GLU A 1 260 ? -26.878 20.447 5.809 1.00 84.00 260 GLU A O 1
ATOM 1980 N N . PHE A 1 261 ? -28.236 18.832 5.093 1.00 88.31 261 PHE A N 1
ATOM 1981 C CA . PHE A 1 261 ? -28.107 19.172 3.669 1.00 88.31 261 PHE A CA 1
ATOM 1982 C C . PHE A 1 261 ? -29.366 18.829 2.850 1.00 88.31 261 PHE A C 1
ATOM 1984 O O . PHE A 1 261 ? -30.237 18.070 3.272 1.00 88.31 261 PHE A O 1
ATOM 1991 N N . SER A 1 262 ? -29.481 19.419 1.655 1.00 88.00 262 SER A N 1
ATOM 1992 C CA . SER A 1 262 ? -30.597 19.182 0.728 1.00 88.00 262 SER A CA 1
ATOM 1993 C C . SER A 1 262 ? -30.462 17.866 -0.043 1.00 88.00 262 SER A C 1
ATOM 1995 O O . SER A 1 262 ? -29.360 17.364 -0.235 1.00 88.00 262 SER A O 1
ATOM 1997 N N . SER A 1 263 ? -31.564 17.344 -0.590 1.00 90.38 263 SER A N 1
ATOM 1998 C CA . SER A 1 263 ? -31.534 16.167 -1.471 1.00 90.38 263 SER A CA 1
ATOM 1999 C C . SER A 1 263 ? -30.534 16.312 -2.624 1.00 90.38 263 SER A C 1
ATOM 2001 O O . SER A 1 263 ? -30.421 17.377 -3.233 1.00 90.38 263 SER A O 1
ATOM 2003 N N . LEU A 1 264 ? -29.848 15.213 -2.951 1.00 94.88 264 LEU A N 1
ATOM 2004 C CA . LEU A 1 264 ? -28.909 15.161 -4.073 1.00 94.88 264 LEU A CA 1
ATOM 2005 C C . LEU A 1 264 ? -29.629 15.343 -5.418 1.00 94.88 264 LEU A C 1
ATOM 2007 O O . LEU A 1 264 ? -30.758 14.881 -5.615 1.00 94.88 264 LEU A O 1
ATOM 2011 N N . GLY A 1 265 ? -28.943 15.946 -6.384 1.00 95.50 265 GLY A N 1
ATOM 2012 C CA . GLY A 1 265 ? -29.410 16.059 -7.756 1.00 95.50 265 GLY A CA 1
ATOM 2013 C C . GLY A 1 265 ? -29.477 14.711 -8.481 1.00 95.50 265 GLY A C 1
ATOM 2014 O O . GLY A 1 265 ? -28.729 13.771 -8.213 1.00 95.50 265 GLY A O 1
ATOM 2015 N N . GLN A 1 266 ? -30.357 14.619 -9.484 1.00 95.94 266 GLN A N 1
ATOM 2016 C CA . GLN A 1 266 ? -30.538 13.397 -10.285 1.00 95.94 266 GLN A CA 1
ATOM 2017 C C . GLN A 1 266 ? -29.273 12.967 -11.043 1.00 95.94 266 GLN A C 1
ATOM 2019 O O . GLN A 1 266 ? -29.076 11.777 -11.272 1.00 95.94 266 GLN A O 1
ATOM 2024 N N . ALA A 1 267 ? -28.411 13.917 -11.419 1.00 95.75 267 ALA A N 1
ATOM 2025 C CA . ALA A 1 267 ? -27.137 13.616 -12.069 1.00 95.75 267 ALA A CA 1
ATOM 2026 C C . ALA A 1 267 ? -26.213 12.783 -11.165 1.00 95.75 267 ALA A C 1
ATOM 2028 O O . ALA A 1 267 ? -25.562 11.862 -11.646 1.00 95.75 267 ALA A O 1
ATOM 2029 N N . THR A 1 268 ? -26.217 13.054 -9.859 1.00 97.06 268 THR A N 1
ATOM 2030 C CA . THR A 1 268 ? -25.416 12.326 -8.867 1.00 97.06 268 THR A CA 1
ATOM 2031 C C . THR A 1 268 ? -25.880 10.872 -8.753 1.00 97.06 268 THR A C 1
ATOM 2033 O O . THR A 1 268 ? -25.062 9.960 -8.816 1.00 97.06 268 THR A O 1
ATOM 2036 N N . TYR A 1 269 ? -27.197 10.639 -8.708 1.00 97.94 269 TYR A N 1
ATOM 2037 C CA . TYR A 1 269 ? -27.759 9.283 -8.701 1.00 97.94 269 TYR A CA 1
ATOM 2038 C C . TYR A 1 269 ? -27.450 8.490 -9.974 1.00 97.94 269 TYR A C 1
ATOM 2040 O O . TYR A 1 269 ? -27.095 7.320 -9.879 1.00 97.94 269 TYR A O 1
ATOM 2048 N N . ARG A 1 270 ? -27.535 9.128 -11.149 1.00 97.44 270 ARG A N 1
ATOM 2049 C CA . ARG A 1 270 ? -27.117 8.498 -12.414 1.00 97.44 270 ARG A CA 1
ATOM 2050 C C . ARG A 1 270 ? -25.638 8.136 -12.394 1.00 97.44 270 ARG A C 1
ATOM 2052 O O . ARG A 1 270 ? -25.279 7.046 -12.805 1.00 97.44 270 ARG A O 1
ATOM 2059 N N . GLY A 1 271 ? -24.796 9.013 -11.847 1.00 97.19 271 GLY A N 1
ATOM 2060 C CA . GLY A 1 271 ? -23.373 8.730 -11.684 1.00 97.19 271 GLY A CA 1
ATOM 2061 C C . GLY A 1 271 ? -23.096 7.509 -10.800 1.00 97.19 271 GLY A C 1
ATOM 2062 O O . GLY A 1 271 ? -22.178 6.756 -11.104 1.00 97.19 271 GLY A O 1
ATOM 2063 N N . PHE A 1 272 ? -23.890 7.272 -9.748 1.00 98.00 272 PHE A N 1
ATOM 2064 C CA . PHE A 1 272 ? -23.789 6.038 -8.957 1.00 98.00 272 PHE A CA 1
ATOM 2065 C C . PHE A 1 272 ? -24.213 4.804 -9.754 1.00 98.00 272 PHE A C 1
ATOM 2067 O O . PHE A 1 272 ? -23.497 3.808 -9.744 1.00 98.00 272 PHE A O 1
ATOM 2074 N N . GLU A 1 273 ? -25.335 4.881 -10.469 1.00 96.94 273 GLU A N 1
ATOM 2075 C CA . GLU A 1 273 ? -25.855 3.792 -11.305 1.00 96.94 273 GLU A CA 1
ATOM 2076 C C . GLU A 1 273 ? -24.865 3.408 -12.419 1.00 96.94 273 GLU A C 1
ATOM 2078 O O . GLU A 1 273 ? -24.469 2.249 -12.518 1.00 96.94 273 GLU A O 1
ATOM 2083 N N . ASP A 1 274 ? -24.367 4.392 -13.174 1.00 96.94 274 ASP A N 1
ATOM 2084 C CA . ASP A 1 274 ? -23.356 4.219 -14.230 1.00 96.94 274 ASP A CA 1
ATOM 2085 C C . ASP A 1 274 ? -22.024 3.666 -13.684 1.00 96.94 274 ASP A C 1
ATOM 2087 O O . ASP A 1 274 ? -21.204 3.077 -14.407 1.00 96.94 274 ASP A O 1
ATOM 2091 N N . ALA A 1 275 ? -21.762 3.901 -12.397 1.00 95.69 275 ALA A N 1
ATOM 2092 C CA . ALA A 1 275 ? -20.580 3.417 -11.709 1.00 95.69 275 ALA A CA 1
ATOM 2093 C C . ALA A 1 275 ? -20.756 2.062 -11.016 1.00 95.69 275 ALA A C 1
ATOM 2095 O O . ALA A 1 275 ? -19.743 1.444 -10.699 1.00 95.69 275 ALA A O 1
ATOM 2096 N N . GLY A 1 276 ? -21.991 1.585 -10.834 1.00 96.44 276 GLY A N 1
ATOM 2097 C CA . GLY A 1 276 ? -22.288 0.410 -10.016 1.00 96.44 276 GLY A CA 1
ATOM 2098 C C . GLY A 1 276 ? -22.039 0.633 -8.519 1.00 96.44 276 GLY A C 1
ATOM 2099 O O . GLY A 1 276 ? -21.749 -0.322 -7.810 1.00 96.44 276 GLY A O 1
ATOM 2100 N N . ILE A 1 277 ? -22.119 1.882 -8.046 1.00 98.12 277 ILE A N 1
ATOM 2101 C CA . ILE A 1 277 ? -21.812 2.261 -6.660 1.00 98.1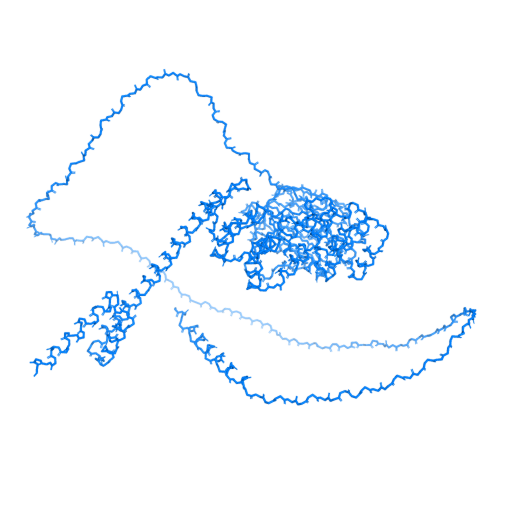2 277 ILE A CA 1
ATOM 2102 C C . ILE A 1 277 ? -23.027 2.036 -5.757 1.00 98.12 277 ILE A C 1
ATOM 2104 O O . ILE A 1 277 ? -24.092 2.619 -5.979 1.00 98.12 277 ILE A O 1
ATOM 2108 N N . VAL A 1 278 ? -22.827 1.301 -4.663 1.00 98.31 278 VAL A N 1
ATOM 2109 C CA . VAL A 1 278 ? -23.785 1.208 -3.550 1.00 98.31 278 VAL A CA 1
ATOM 2110 C C . VAL A 1 278 ? -23.431 2.230 -2.470 1.00 98.31 278 VAL A C 1
ATOM 2112 O O . VAL A 1 278 ? -22.278 2.307 -2.051 1.00 98.31 278 VAL A O 1
ATOM 2115 N N . VAL A 1 279 ? -24.396 3.018 -1.980 1.00 98.38 279 VAL A N 1
ATOM 2116 C CA . VAL A 1 279 ? -24.136 4.039 -0.947 1.00 98.38 279 VAL A CA 1
ATOM 2117 C C . VAL A 1 279 ? -24.797 3.652 0.372 1.00 98.38 279 VAL A C 1
ATOM 2119 O O . VAL A 1 279 ? -26.008 3.761 0.543 1.00 98.38 279 VAL A O 1
ATOM 2122 N N . HIS A 1 280 ? -23.986 3.242 1.342 1.00 98.19 280 HIS A N 1
ATOM 2123 C CA . HIS A 1 280 ? -24.391 3.103 2.735 1.00 98.19 280 HIS A CA 1
ATOM 2124 C C . HIS A 1 280 ? -24.314 4.465 3.430 1.00 98.19 280 HIS A C 1
ATOM 2126 O O . HIS A 1 280 ? -23.338 5.199 3.271 1.00 98.19 280 HIS A O 1
ATOM 2132 N N . THR A 1 281 ? -25.331 4.817 4.212 1.00 97.69 281 THR A N 1
ATOM 2133 C CA . THR A 1 281 ? -25.412 6.119 4.884 1.00 97.69 281 THR A CA 1
ATOM 2134 C C . THR A 1 281 ? -25.472 5.960 6.397 1.00 97.69 281 THR A C 1
ATOM 2136 O O . THR A 1 281 ? -26.128 5.061 6.920 1.00 97.69 281 THR A O 1
ATOM 2139 N N . ILE A 1 282 ? -24.775 6.841 7.109 1.00 96.12 282 ILE A N 1
ATOM 2140 C CA . ILE A 1 282 ? -24.634 6.810 8.563 1.00 96.12 282 ILE A CA 1
ATOM 2141 C C . ILE A 1 282 ? -24.980 8.195 9.105 1.00 96.12 282 ILE A C 1
ATOM 2143 O O . ILE A 1 282 ? -24.269 9.166 8.846 1.00 96.12 282 ILE A O 1
ATOM 2147 N N . GLY A 1 283 ? -26.074 8.275 9.863 1.00 93.81 283 GLY A N 1
ATOM 2148 C CA . GLY A 1 283 ? -26.453 9.474 10.606 1.00 93.81 283 GLY A CA 1
ATOM 2149 C C . GLY A 1 283 ? -25.669 9.555 11.912 1.00 93.81 283 GLY A C 1
ATOM 2150 O O . GLY A 1 283 ? -25.902 8.741 12.808 1.00 93.81 283 GLY A O 1
ATOM 2151 N N . PHE A 1 284 ? -24.765 10.524 12.039 1.00 91.38 284 PHE A N 1
ATOM 2152 C CA . PHE A 1 284 ? -23.903 10.662 13.215 1.00 91.38 284 PHE A CA 1
ATOM 2153 C C . PHE A 1 284 ? -24.469 11.660 14.229 1.00 91.38 284 PHE A C 1
ATOM 2155 O O . PHE A 1 284 ? -24.700 12.816 13.901 1.00 91.38 284 PHE A O 1
ATOM 2162 N N . GLU A 1 285 ? -24.691 11.200 15.462 1.00 87.00 285 GLU A N 1
ATOM 2163 C CA . GLU A 1 285 ? -25.240 11.979 16.582 1.00 87.00 285 GLU A CA 1
ATOM 2164 C C . GLU A 1 285 ? -26.483 12.802 16.224 1.00 87.00 285 GLU A C 1
ATOM 2166 O O . GLU A 1 285 ? -26.641 13.951 16.628 1.00 87.00 285 GLU A O 1
ATOM 2171 N N . THR A 1 286 ? -27.369 12.175 15.458 1.00 83.44 286 THR A N 1
ATO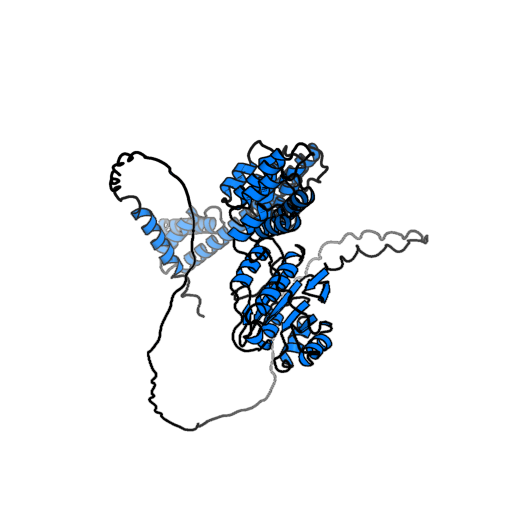M 2172 C CA . THR A 1 286 ? -28.621 12.759 14.984 1.00 83.44 286 THR A CA 1
ATOM 2173 C C . THR A 1 286 ? -29.755 12.502 15.970 1.00 83.44 286 THR A C 1
ATOM 2175 O O . THR A 1 286 ? -29.826 11.438 16.593 1.00 83.44 286 THR A O 1
ATOM 2178 N N . ASP A 1 287 ? -30.688 13.449 16.073 1.00 78.44 287 ASP A N 1
ATOM 2179 C CA . ASP A 1 287 ? -31.893 13.340 16.908 1.00 78.44 287 ASP A CA 1
ATOM 2180 C C . ASP A 1 287 ? -32.986 12.477 16.241 1.00 78.44 287 ASP A C 1
ATOM 2182 O O . ASP A 1 287 ? -34.171 12.810 16.238 1.00 78.44 287 ASP A O 1
ATOM 2186 N N . GLY A 1 288 ? -32.592 11.341 15.654 1.00 78.69 288 GLY A N 1
ATOM 2187 C CA . GLY A 1 288 ? -33.491 10.378 15.023 1.00 78.69 288 GLY A CA 1
ATOM 2188 C C . GLY A 1 288 ? -33.154 10.081 13.565 1.00 78.69 288 GLY A C 1
ATOM 2189 O O . GLY A 1 288 ? -31.994 10.073 13.159 1.00 78.69 288 GLY A O 1
ATOM 2190 N N . ARG A 1 289 ? -34.186 9.750 12.782 1.00 84.38 289 ARG A N 1
ATOM 2191 C CA . ARG A 1 289 ? -34.026 9.422 11.363 1.00 84.38 289 ARG A CA 1
ATOM 2192 C C . ARG A 1 289 ? -33.789 10.680 10.538 1.00 84.38 289 ARG A C 1
ATOM 2194 O O . ARG A 1 289 ? -34.467 11.684 10.723 1.00 84.38 289 ARG A O 1
ATOM 2201 N N . VAL A 1 290 ? -32.886 10.567 9.575 1.00 91.06 290 VAL A N 1
ATOM 2202 C CA . VAL A 1 290 ? -32.574 11.605 8.598 1.00 91.06 290 VAL A CA 1
ATOM 2203 C C . VAL A 1 290 ? -33.098 11.152 7.240 1.00 91.06 290 VAL A C 1
ATOM 2205 O O . VAL A 1 290 ? -32.509 10.280 6.600 1.00 91.06 290 VAL A O 1
ATOM 2208 N N . GLU A 1 291 ? -34.207 11.747 6.800 1.00 92.50 291 GLU A N 1
ATOM 2209 C CA . GLU A 1 291 ? -34.929 11.331 5.588 1.00 92.50 291 GLU A CA 1
ATOM 2210 C C . GLU A 1 291 ? -34.046 11.346 4.335 1.00 92.50 291 GLU A C 1
ATOM 2212 O O . GLU A 1 291 ? -34.091 10.410 3.538 1.00 92.50 291 GLU A O 1
ATOM 2217 N N . VAL A 1 292 ? -33.193 12.367 4.182 1.00 94.00 292 VAL A N 1
ATOM 2218 C CA . VAL A 1 292 ? -32.302 12.479 3.017 1.00 94.00 292 VAL A CA 1
ATOM 2219 C C . VAL A 1 292 ? -31.272 11.344 2.959 1.00 94.00 292 VAL A C 1
ATOM 2221 O O . VAL A 1 292 ? -30.981 10.839 1.877 1.00 94.00 292 VAL A O 1
ATOM 2224 N N . LEU A 1 293 ? -30.762 10.875 4.103 1.00 95.81 293 LEU A N 1
ATOM 2225 C CA . LEU A 1 293 ? -29.824 9.747 4.157 1.00 95.81 293 LEU A CA 1
ATOM 2226 C C . LEU A 1 293 ? -30.522 8.419 3.853 1.00 95.81 293 LEU A C 1
ATOM 2228 O O . LEU A 1 293 ? -30.007 7.610 3.076 1.00 95.81 293 LEU A O 1
ATOM 2232 N N . GLU A 1 294 ? -31.722 8.224 4.401 1.00 95.44 294 GLU A N 1
ATOM 2233 C CA . GLU A 1 294 ? -32.554 7.053 4.114 1.00 95.44 294 GLU A CA 1
ATOM 2234 C C . GLU A 1 294 ? -32.921 6.986 2.620 1.00 95.44 294 GLU A C 1
ATOM 2236 O O . GLU A 1 294 ? -32.846 5.917 2.009 1.00 95.44 294 GLU A O 1
ATOM 2241 N N . GLU A 1 295 ? -33.233 8.129 1.995 1.00 95.62 295 GLU A N 1
ATOM 2242 C CA . GLU A 1 295 ? -33.486 8.211 0.555 1.00 95.62 295 GLU A CA 1
ATOM 2243 C C . GLU A 1 295 ? -32.260 7.780 -0.263 1.00 95.62 295 GLU A C 1
ATOM 2245 O O . GLU A 1 295 ? -32.399 6.948 -1.165 1.00 95.62 295 GLU A O 1
ATOM 2250 N N . ILE A 1 296 ? -31.071 8.308 0.053 1.00 97.12 296 ILE A N 1
ATOM 2251 C CA . ILE A 1 296 ? -29.827 7.999 -0.669 1.00 97.12 296 ILE A CA 1
ATOM 2252 C C . ILE A 1 296 ? -29.518 6.502 -0.605 1.00 97.12 296 ILE A C 1
ATOM 2254 O O . ILE A 1 296 ? -29.296 5.877 -1.648 1.00 97.12 296 ILE A O 1
ATOM 2258 N N . ALA A 1 297 ? -29.547 5.915 0.595 1.00 97.06 297 ALA A N 1
ATOM 2259 C CA . ALA A 1 297 ? -29.284 4.489 0.774 1.00 97.06 297 ALA A CA 1
ATOM 2260 C C . ALA A 1 297 ? -30.291 3.638 -0.003 1.00 97.06 297 ALA A C 1
ATOM 2262 O O . ALA A 1 297 ? -29.908 2.795 -0.812 1.00 97.06 297 ALA A O 1
ATOM 2263 N N . ARG A 1 298 ? -31.590 3.922 0.144 1.00 97.06 298 ARG A N 1
ATOM 2264 C CA . ARG A 1 298 ? -32.649 3.180 -0.552 1.00 97.06 298 ARG A CA 1
ATOM 2265 C C . ARG A 1 298 ? -32.507 3.248 -2.073 1.00 97.06 298 ARG A C 1
ATOM 2267 O O . ARG A 1 298 ? -32.750 2.256 -2.754 1.00 97.06 298 ARG A O 1
ATOM 2274 N N . ARG A 1 299 ? -32.149 4.410 -2.626 1.00 97.31 299 ARG A N 1
ATOM 2275 C CA . ARG A 1 299 ? -32.020 4.608 -4.081 1.00 97.31 299 ARG A CA 1
ATOM 2276 C C . ARG A 1 299 ? -30.778 3.957 -4.685 1.00 97.31 299 ARG A C 1
ATOM 2278 O O . ARG A 1 299 ? -30.757 3.753 -5.892 1.00 97.31 299 ARG A O 1
ATOM 2285 N N . THR A 1 300 ? -29.778 3.637 -3.871 1.00 96.94 300 THR A N 1
ATOM 2286 C CA . THR A 1 300 ? -28.507 3.031 -4.302 1.00 96.94 300 THR A CA 1
ATOM 2287 C C . THR A 1 300 ? -28.353 1.588 -3.816 1.00 96.94 300 THR A C 1
ATOM 2289 O O . THR A 1 300 ? -27.273 1.019 -3.905 1.00 96.94 300 THR A O 1
ATOM 2292 N N . SER A 1 301 ? -29.434 0.978 -3.312 1.00 96.50 301 SER A N 1
ATOM 2293 C CA . SER A 1 301 ? -29.442 -0.368 -2.713 1.00 96.50 301 SER A CA 1
ATOM 2294 C C . SER A 1 301 ? -28.508 -0.534 -1.505 1.00 96.50 301 SER A C 1
ATOM 2296 O O . SER A 1 301 ? -28.104 -1.647 -1.177 1.00 96.50 301 SER A O 1
ATOM 2298 N N . GLY A 1 302 ? -28.164 0.567 -0.837 1.00 96.62 302 GLY A N 1
ATOM 2299 C CA . GLY A 1 302 ? -27.389 0.569 0.395 1.00 96.62 302 GLY A CA 1
ATOM 2300 C C . GLY A 1 302 ? -28.258 0.479 1.646 1.00 96.62 302 GLY A C 1
ATOM 2301 O O . GLY A 1 302 ? -29.483 0.344 1.600 1.00 96.62 302 GLY A O 1
ATOM 2302 N N . THR A 1 303 ? -27.605 0.592 2.798 1.00 96.81 303 THR A N 1
ATOM 2303 C CA . THR A 1 303 ? -28.248 0.565 4.118 1.00 96.81 303 THR A CA 1
ATOM 2304 C C . THR A 1 303 ? -28.120 1.917 4.803 1.00 96.81 303 THR A C 1
ATOM 2306 O O . THR A 1 303 ? -27.088 2.578 4.689 1.00 96.81 303 THR A O 1
ATOM 2309 N N . TYR A 1 304 ? -29.160 2.316 5.532 1.00 95.62 304 TYR A N 1
ATOM 2310 C CA . TYR A 1 304 ? -29.131 3.492 6.396 1.00 95.62 304 TYR A CA 1
ATOM 2311 C C . TYR A 1 304 ? -28.992 3.063 7.856 1.00 95.62 304 TYR A C 1
ATOM 2313 O O . TYR A 1 304 ? -29.812 2.296 8.362 1.00 95.62 304 TYR A O 1
ATOM 2321 N N . GLN A 1 305 ? -27.969 3.583 8.526 1.00 93.88 305 GLN A N 1
ATOM 2322 C CA . GLN A 1 305 ? -27.751 3.425 9.956 1.00 93.88 305 GLN A CA 1
ATOM 2323 C C . GLN A 1 305 ? -27.997 4.764 10.660 1.00 93.88 305 GLN A C 1
ATOM 2325 O O . GLN A 1 305 ? -27.301 5.752 10.424 1.00 93.88 305 GLN A O 1
ATOM 2330 N N . ALA A 1 306 ? -28.997 4.799 11.539 1.00 87.69 306 ALA A N 1
ATOM 2331 C CA . ALA A 1 306 ? -29.391 6.010 12.255 1.00 87.69 306 ALA A CA 1
ATOM 2332 C C . ALA A 1 306 ? -28.613 6.201 13.567 1.00 87.69 306 ALA A C 1
ATOM 2334 O O . ALA A 1 306 ? -28.241 5.222 14.219 1.00 87.69 306 ALA A O 1
ATOM 2335 N N . ALA A 1 307 ? -28.472 7.469 13.972 1.00 78.94 307 ALA A N 1
ATOM 2336 C CA . ALA A 1 307 ? -28.112 7.918 15.319 1.00 78.94 307 ALA A CA 1
ATOM 2337 C C . ALA A 1 307 ? -26.898 7.220 15.958 1.00 78.94 307 ALA A C 1
ATOM 2339 O O . ALA A 1 307 ? -26.889 6.913 17.155 1.00 78.94 307 ALA A O 1
ATOM 2340 N N . VAL A 1 308 ? -25.857 6.987 15.163 1.00 83.56 308 VAL A N 1
ATOM 2341 C CA . VAL A 1 308 ? -24.599 6.438 15.662 1.00 83.56 308 VAL A CA 1
ATOM 2342 C C . VAL A 1 308 ? -23.912 7.462 16.550 1.00 83.56 308 VAL A C 1
ATOM 2344 O O . VAL A 1 308 ? -23.896 8.648 16.229 1.00 83.56 308 VAL A O 1
ATOM 2347 N N . ARG A 1 309 ? -23.333 7.021 17.666 1.00 82.00 309 ARG A N 1
ATOM 2348 C CA . ARG A 1 309 ? -22.647 7.908 18.611 1.00 82.00 309 ARG A CA 1
ATOM 2349 C C . ARG A 1 309 ? -21.148 7.677 18.586 1.00 82.00 309 ARG A C 1
ATOM 2351 O O . ARG A 1 309 ? -20.684 6.538 18.541 1.00 82.00 309 ARG A O 1
ATOM 2358 N N . GLY A 1 310 ? -20.390 8.764 18.675 1.00 71.88 310 GLY A N 1
ATOM 2359 C CA . GLY A 1 310 ? -18.975 8.685 18.989 1.00 71.88 310 GLY A CA 1
ATOM 2360 C C . GLY A 1 310 ? -18.799 8.360 20.469 1.00 71.88 310 GLY A C 1
ATOM 2361 O O . GLY A 1 310 ? -19.405 8.998 21.324 1.00 71.88 310 GLY A O 1
ATOM 2362 N N . ALA A 1 311 ? -17.960 7.380 20.795 1.00 67.12 311 ALA A N 1
ATOM 2363 C CA . ALA A 1 311 ? -17.411 7.306 22.142 1.00 67.12 311 ALA A CA 1
ATOM 2364 C C . ALA A 1 311 ? -16.161 8.199 22.177 1.00 67.12 311 ALA A C 1
ATOM 2366 O O . ALA A 1 311 ? -15.262 7.968 21.358 1.00 67.12 311 ALA A O 1
ATOM 2367 N N . PRO A 1 312 ? -16.055 9.182 23.092 1.00 54.06 312 PRO A N 1
ATOM 2368 C CA . PRO A 1 312 ? -14.791 9.854 23.356 1.00 54.06 312 PRO A CA 1
ATOM 2369 C C . PRO A 1 312 ? -13.841 8.825 23.977 1.00 54.06 312 PRO A C 1
ATOM 2371 O O . PRO A 1 312 ? -13.827 8.579 25.180 1.00 54.06 312 PRO A O 1
ATOM 2374 N N . GLY A 1 313 ? -13.106 8.124 23.121 1.00 56.62 313 GLY A N 1
ATOM 2375 C CA . GLY A 1 313 ? -12.109 7.151 23.524 1.00 56.62 313 GLY A CA 1
ATOM 2376 C C . GLY A 1 313 ? -10.749 7.822 23.602 1.00 56.62 313 GLY A C 1
ATOM 2377 O O . GLY A 1 313 ? -10.318 8.453 22.637 1.00 56.62 313 GLY A O 1
ATOM 2378 N N . ALA A 1 314 ? -10.039 7.629 24.713 1.00 60.53 314 ALA A N 1
ATOM 2379 C CA . ALA A 1 314 ? -8.608 7.904 24.821 1.00 60.53 314 ALA A CA 1
ATOM 2380 C C . ALA A 1 314 ? -7.817 6.909 23.949 1.00 60.53 314 ALA A C 1
ATOM 2382 O O . ALA A 1 314 ? -7.091 6.052 24.448 1.00 60.53 314 ALA A O 1
ATOM 2383 N N . SER A 1 315 ? -8.005 6.976 22.630 1.00 79.94 315 SER A N 1
ATOM 2384 C CA . SER A 1 315 ? -7.289 6.127 21.692 1.00 79.94 315 SER A CA 1
ATOM 2385 C C . SER A 1 315 ? -5.841 6.577 21.594 1.00 79.94 315 SER A C 1
ATOM 2387 O O . SER A 1 315 ? -5.529 7.731 21.285 1.00 79.94 315 SER A O 1
ATOM 2389 N N . LEU A 1 316 ? -4.934 5.629 21.801 1.00 87.69 316 LEU A N 1
ATOM 2390 C CA . LEU A 1 316 ? -3.503 5.860 21.649 1.00 87.69 316 LEU A CA 1
ATOM 2391 C C . LEU A 1 316 ? -3.091 6.061 20.184 1.00 87.69 316 LEU A C 1
ATOM 2393 O O . LEU A 1 316 ? -1.999 6.568 19.918 1.00 87.69 316 LEU A O 1
ATOM 2397 N N . LEU A 1 317 ? -3.975 5.750 19.229 1.00 85.50 317 LEU A N 1
ATOM 2398 C CA . LEU A 1 317 ? -3.730 5.953 17.803 1.00 85.50 317 LEU A CA 1
ATOM 2399 C C . LEU A 1 317 ? -3.523 7.434 17.448 1.00 85.50 317 LEU A C 1
ATOM 2401 O O . LEU A 1 317 ? -2.707 7.742 16.585 1.00 85.50 317 LEU A O 1
ATOM 2405 N N . PHE A 1 318 ? -4.181 8.352 18.161 1.00 85.00 318 PHE A N 1
ATOM 2406 C CA . PHE A 1 318 ? -4.014 9.799 17.966 1.00 85.00 318 PHE A CA 1
ATOM 2407 C C . PHE A 1 318 ? -3.418 10.529 19.175 1.00 85.00 318 PHE A C 1
ATOM 2409 O O . PHE A 1 318 ? -3.248 11.745 19.135 1.00 85.00 318 PHE A O 1
ATOM 2416 N N . ALA A 1 319 ? -3.055 9.806 20.237 1.00 88.19 319 ALA A N 1
ATOM 2417 C CA . ALA A 1 319 ? -2.402 10.390 21.405 1.00 88.19 319 ALA A CA 1
ATOM 2418 C C . ALA A 1 319 ? -0.998 10.939 21.077 1.00 88.19 319 ALA A C 1
ATOM 2420 O O . ALA A 1 319 ? -0.384 10.580 20.070 1.00 88.19 319 ALA A O 1
ATOM 2421 N N . SER A 1 320 ? -0.432 11.777 21.947 1.00 89.56 320 SER A N 1
ATOM 2422 C CA . SER A 1 320 ? 0.949 12.245 21.766 1.00 89.56 320 SER A CA 1
ATOM 2423 C C . SER A 1 320 ? 1.951 11.084 21.820 1.00 89.56 320 SER A C 1
ATOM 2425 O O . SER A 1 320 ? 1.728 10.082 22.501 1.00 89.56 320 SER A O 1
ATOM 2427 N N . ASP A 1 321 ? 3.093 11.224 21.145 1.00 91.88 321 ASP A N 1
ATOM 2428 C CA . ASP A 1 321 ? 4.166 10.217 21.176 1.00 91.88 321 ASP A CA 1
ATOM 2429 C C . ASP A 1 321 ? 4.618 9.906 22.613 1.00 91.88 321 ASP A C 1
ATOM 2431 O O . ASP A 1 321 ? 4.911 8.759 22.952 1.00 91.88 321 ASP A O 1
ATOM 2435 N N . GLN A 1 322 ? 4.622 10.922 23.484 1.00 91.44 322 GLN A N 1
ATOM 2436 C CA . GLN A 1 322 ? 4.916 10.768 24.907 1.00 91.44 322 GLN A CA 1
ATOM 2437 C C . GLN A 1 322 ? 3.852 9.933 25.628 1.00 91.44 322 GLN A C 1
ATOM 2439 O O . GLN A 1 322 ? 4.213 9.088 26.444 1.00 91.44 322 GLN A O 1
ATOM 2444 N N . ALA A 1 323 ? 2.566 10.134 25.325 1.00 92.19 323 ALA A N 1
ATOM 2445 C CA . ALA A 1 323 ? 1.482 9.351 25.911 1.00 92.19 323 ALA A CA 1
ATOM 2446 C C . ALA A 1 323 ? 1.549 7.881 25.473 1.00 92.19 323 ALA A C 1
ATOM 2448 O O . ALA A 1 323 ? 1.454 6.995 26.318 1.00 92.19 323 ALA A O 1
ATOM 2449 N N . VAL A 1 324 ? 1.813 7.612 24.189 1.00 93.19 324 VAL A N 1
ATOM 2450 C CA . VAL A 1 324 ? 2.025 6.240 23.690 1.00 93.19 324 VAL A CA 1
ATOM 2451 C C . VAL A 1 324 ? 3.227 5.592 24.379 1.00 93.19 324 VAL A C 1
ATOM 2453 O O . VAL A 1 324 ? 3.152 4.455 24.840 1.00 93.19 324 VAL A O 1
ATOM 2456 N N . ARG A 1 325 ? 4.337 6.322 24.521 1.00 92.31 325 ARG A N 1
ATOM 2457 C CA . ARG A 1 325 ? 5.535 5.811 25.197 1.00 92.31 325 ARG A CA 1
ATOM 2458 C C . ARG A 1 325 ? 5.303 5.535 26.687 1.00 92.31 325 ARG A C 1
ATOM 2460 O O . ARG A 1 325 ? 5.792 4.530 27.206 1.00 92.31 325 ARG A O 1
ATOM 2467 N N . ALA A 1 326 ? 4.558 6.403 27.370 1.00 92.25 326 ALA A N 1
ATOM 2468 C CA . ALA A 1 326 ? 4.172 6.201 28.762 1.00 92.25 326 ALA A CA 1
ATOM 2469 C C . ALA A 1 326 ? 3.270 4.966 28.910 1.00 92.25 326 ALA A C 1
ATOM 2471 O O . ALA A 1 326 ? 3.530 4.126 29.767 1.00 92.25 326 ALA A O 1
ATOM 2472 N N . ALA A 1 327 ? 2.285 4.811 28.022 1.00 92.62 327 ALA A N 1
ATOM 2473 C CA . ALA A 1 327 ? 1.381 3.666 27.978 1.00 92.62 327 ALA A CA 1
ATOM 2474 C C . ALA A 1 327 ? 2.119 2.332 27.756 1.00 92.62 327 ALA A C 1
ATOM 2476 O O . ALA A 1 327 ? 1.835 1.360 28.450 1.00 92.62 327 ALA A O 1
ATOM 2477 N N . LEU A 1 328 ? 3.127 2.295 26.875 1.00 91.81 328 LEU A N 1
ATOM 2478 C CA . LEU A 1 328 ? 3.991 1.118 26.675 1.00 91.81 328 LEU A CA 1
ATOM 2479 C C . LEU A 1 328 ? 4.730 0.682 27.948 1.00 91.81 328 LEU A C 1
ATOM 2481 O O . LEU A 1 328 ? 4.915 -0.514 28.188 1.00 91.81 328 LEU A O 1
ATOM 2485 N N . SER A 1 329 ? 5.153 1.662 28.749 1.00 89.75 329 SER A N 1
ATOM 2486 C CA . SER A 1 329 ? 5.900 1.455 29.998 1.00 89.75 329 SER A CA 1
ATOM 2487 C C . SER A 1 329 ? 4.989 1.180 31.200 1.00 89.75 329 SER A C 1
ATOM 2489 O O . SER A 1 329 ? 5.484 0.954 32.303 1.00 89.75 329 SER A O 1
ATOM 2491 N N . GLY A 1 330 ? 3.669 1.247 31.006 1.00 90.06 330 GLY A N 1
ATOM 2492 C CA . GLY A 1 330 ? 2.675 1.006 32.044 1.00 90.06 330 GLY A CA 1
ATOM 2493 C C . GLY A 1 330 ? 2.586 -0.463 32.457 1.00 90.06 330 GLY A C 1
ATOM 2494 O O . GLY A 1 330 ? 3.270 -1.329 31.919 1.00 90.06 330 GLY A O 1
ATOM 2495 N N . THR A 1 331 ? 1.708 -0.749 33.418 1.00 88.69 331 THR A N 1
ATOM 2496 C CA . THR A 1 331 ? 1.420 -2.114 33.895 1.00 88.69 331 THR A CA 1
ATOM 2497 C C . THR A 1 331 ? 0.130 -2.692 33.318 1.00 88.69 331 THR A C 1
ATOM 2499 O O . THR A 1 331 ? -0.029 -3.912 33.296 1.00 88.69 331 THR A O 1
ATOM 2502 N N . ASP A 1 332 ? -0.784 -1.843 32.840 1.00 92.31 332 ASP A N 1
ATOM 2503 C CA . ASP A 1 332 ? -2.053 -2.287 32.270 1.00 92.31 332 ASP A CA 1
ATOM 2504 C C . ASP A 1 332 ? -1.846 -2.950 30.904 1.00 92.31 332 ASP A C 1
ATOM 2506 O O . ASP A 1 332 ? -1.434 -2.312 29.934 1.00 92.31 332 ASP A O 1
ATOM 2510 N N . ARG A 1 333 ? -2.142 -4.249 30.829 1.00 90.38 333 ARG A N 1
ATOM 2511 C CA . ARG A 1 333 ? -1.866 -5.078 29.648 1.00 90.38 333 ARG A CA 1
ATOM 2512 C C . ARG A 1 333 ? -2.593 -4.582 28.403 1.00 90.38 333 ARG A C 1
ATOM 2514 O O . ARG A 1 333 ? -1.999 -4.531 27.329 1.00 90.38 333 ARG A O 1
ATOM 2521 N N . VAL A 1 334 ? -3.852 -4.171 28.548 1.00 88.69 334 VAL A N 1
ATOM 2522 C CA . VAL A 1 334 ? -4.675 -3.691 27.429 1.00 88.69 334 VAL A CA 1
ATOM 2523 C C . VAL A 1 334 ? -4.096 -2.393 26.870 1.00 88.69 334 VAL A C 1
ATOM 2525 O O . VAL A 1 334 ? -3.814 -2.302 25.678 1.00 88.69 334 VAL A O 1
ATOM 2528 N N . THR A 1 335 ? -3.814 -1.425 27.741 1.00 90.81 335 THR A N 1
ATOM 2529 C CA . THR A 1 335 ? -3.215 -0.139 27.365 1.00 90.81 335 THR A CA 1
ATOM 2530 C C . THR A 1 335 ? -1.848 -0.314 26.701 1.00 90.81 335 THR A C 1
ATOM 2532 O O . THR A 1 335 ? -1.564 0.342 25.701 1.00 90.81 335 THR A O 1
ATOM 2535 N N . ARG A 1 336 ? -1.001 -1.226 27.198 1.00 92.56 336 ARG A N 1
ATOM 2536 C CA . ARG A 1 336 ? 0.303 -1.527 26.580 1.00 92.56 336 ARG A CA 1
ATOM 2537 C C . ARG A 1 336 ? 0.159 -2.102 25.172 1.00 92.56 336 ARG A C 1
ATOM 2539 O O . ARG A 1 336 ? 0.913 -1.709 24.283 1.00 92.56 336 ARG A O 1
ATOM 2546 N N . ARG A 1 337 ? -0.799 -3.011 24.962 1.00 90.75 337 ARG A N 1
ATOM 2547 C CA . ARG A 1 337 ? -1.097 -3.603 23.646 1.00 90.75 337 ARG A CA 1
ATOM 2548 C C . ARG A 1 337 ? -1.569 -2.548 22.653 1.00 90.75 337 ARG A C 1
ATOM 2550 O O . ARG A 1 337 ? -1.009 -2.452 21.562 1.00 90.75 337 ARG A O 1
ATOM 2557 N N . GLU A 1 338 ? -2.515 -1.709 23.062 1.00 88.69 338 GLU A N 1
ATOM 2558 C CA . GLU A 1 338 ? -2.981 -0.570 22.264 1.00 88.69 338 GLU A CA 1
ATOM 2559 C C . GLU A 1 338 ? -1.837 0.400 21.939 1.00 88.69 338 GLU A C 1
ATOM 2561 O O . GLU A 1 338 ? -1.721 0.884 20.814 1.00 88.69 338 GLU A O 1
ATOM 2566 N N . ALA A 1 339 ? -0.929 0.639 22.889 1.00 91.56 339 ALA A N 1
ATOM 2567 C CA . ALA A 1 339 ? 0.230 1.497 22.680 1.00 91.56 339 ALA A CA 1
ATOM 2568 C C . ALA A 1 339 ? 1.227 0.907 21.669 1.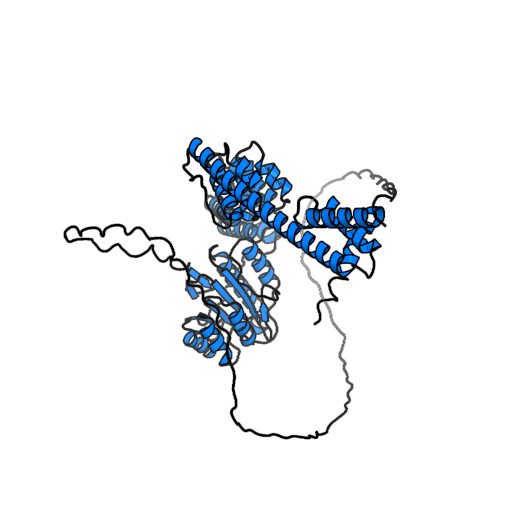00 91.56 339 ALA A C 1
ATOM 2570 O O . ALA A 1 339 ? 1.745 1.634 20.819 1.00 91.56 339 ALA A O 1
ATOM 2571 N N . ALA A 1 340 ? 1.483 -0.403 21.735 1.00 90.56 340 ALA A N 1
ATOM 2572 C CA . ALA A 1 340 ? 2.353 -1.106 20.794 1.00 90.56 340 ALA A CA 1
ATOM 2573 C C . ALA A 1 340 ? 1.780 -1.067 19.377 1.00 90.56 340 ALA A C 1
ATOM 2575 O O . ALA A 1 340 ? 2.483 -0.695 18.434 1.00 90.56 340 ALA A O 1
ATOM 2576 N N . ARG A 1 341 ? 0.482 -1.355 19.250 1.00 88.06 341 ARG A N 1
ATOM 2577 C CA . ARG A 1 341 ? -0.255 -1.253 17.993 1.00 88.06 341 ARG A CA 1
ATOM 2578 C C . ARG A 1 341 ? -0.209 0.165 17.427 1.00 88.06 341 ARG A C 1
ATOM 2580 O O . ARG A 1 341 ? 0.201 0.358 16.285 1.00 88.06 341 ARG A O 1
ATOM 2587 N N . ALA A 1 342 ? -0.531 1.175 18.235 1.00 88.81 342 ALA A N 1
ATOM 2588 C CA . ALA A 1 342 ? -0.460 2.573 17.823 1.00 88.81 342 ALA A CA 1
ATOM 2589 C C . ALA A 1 342 ? 0.952 2.962 17.352 1.00 88.81 342 ALA A C 1
ATOM 2591 O O . ALA A 1 342 ? 1.097 3.590 16.304 1.00 88.81 342 ALA A O 1
ATOM 2592 N N . ALA A 1 343 ? 1.998 2.563 18.081 1.00 90.12 343 ALA A N 1
ATOM 2593 C CA . ALA A 1 343 ? 3.380 2.862 17.717 1.00 90.12 343 ALA A CA 1
ATOM 2594 C C . ALA A 1 343 ? 3.783 2.267 16.357 1.00 90.12 343 ALA A C 1
ATOM 2596 O O . ALA A 1 343 ? 4.412 2.962 15.553 1.00 90.12 343 ALA A O 1
ATOM 2597 N N . MET A 1 344 ? 3.386 1.020 16.082 1.00 85.88 344 MET A N 1
ATOM 2598 C CA . MET A 1 344 ? 3.629 0.338 14.805 1.00 85.88 344 MET A CA 1
ATOM 2599 C C . MET A 1 344 ? 2.860 0.993 13.655 1.00 85.88 344 MET A C 1
ATOM 2601 O O . MET A 1 344 ? 3.448 1.354 12.629 1.00 85.88 344 MET A O 1
ATOM 2605 N N . LEU A 1 345 ? 1.557 1.207 13.836 1.00 83.81 345 LEU A N 1
ATOM 2606 C CA . LEU A 1 345 ? 0.680 1.757 12.805 1.00 83.81 345 LEU A CA 1
ATOM 2607 C C . LEU A 1 345 ? 1.045 3.191 12.434 1.00 83.81 345 LEU A C 1
ATOM 2609 O O . LEU A 1 345 ? 0.991 3.544 11.263 1.00 83.81 345 LEU A O 1
ATOM 2613 N N . ARG A 1 346 ? 1.507 3.991 13.397 1.00 86.50 346 ARG A N 1
ATOM 2614 C CA . ARG A 1 346 ? 1.994 5.360 13.163 1.00 86.50 346 ARG A CA 1
ATOM 2615 C C . ARG A 1 346 ? 3.449 5.424 12.695 1.00 86.50 346 ARG A C 1
ATOM 2617 O O . ARG A 1 346 ? 3.905 6.489 12.296 1.00 86.50 346 ARG A O 1
ATOM 2624 N N . GLY A 1 347 ? 4.195 4.318 12.770 1.00 84.81 347 GLY A N 1
ATOM 2625 C CA . GLY A 1 347 ? 5.621 4.279 12.434 1.00 84.81 347 GLY A CA 1
ATOM 2626 C C . GLY A 1 347 ? 6.485 5.161 13.341 1.00 84.81 347 GLY A C 1
ATOM 2627 O O . GLY A 1 347 ? 7.397 5.832 12.854 1.00 84.81 347 GLY A O 1
ATOM 2628 N N . LEU A 1 348 ? 6.186 5.192 14.646 1.00 86.56 348 LEU A N 1
ATOM 2629 C CA . LEU A 1 348 ? 6.876 6.068 15.598 1.00 86.56 348 LEU A CA 1
ATOM 2630 C C . LEU A 1 348 ? 8.377 5.734 15.703 1.00 86.56 348 LEU A C 1
ATOM 2632 O O . LEU A 1 348 ? 8.763 4.572 15.566 1.00 86.56 348 LEU A O 1
ATOM 2636 N N . PRO A 1 349 ? 9.256 6.704 16.023 1.00 82.75 349 PRO A N 1
ATOM 2637 C CA . PRO A 1 349 ? 10.706 6.476 16.065 1.00 82.75 349 PRO A CA 1
ATOM 2638 C C . PRO A 1 349 ? 11.147 5.355 17.019 1.00 82.75 349 PRO A C 1
ATOM 2640 O O . PRO A 1 349 ? 12.179 4.720 16.811 1.00 82.75 349 PRO A O 1
ATOM 2643 N N . PHE A 1 350 ? 10.365 5.098 18.070 1.00 84.56 350 PHE A N 1
ATOM 2644 C CA . PHE A 1 350 ? 10.636 4.050 19.049 1.00 84.56 350 PHE A CA 1
ATOM 2645 C C . PHE A 1 350 ? 10.016 2.688 18.698 1.00 84.56 350 PHE A C 1
ATOM 2647 O O . PHE A 1 350 ? 10.104 1.783 19.521 1.00 84.56 350 PHE A O 1
ATOM 2654 N N . GLU A 1 351 ? 9.472 2.498 17.491 1.00 82.94 351 GLU A N 1
ATOM 2655 C CA . GLU A 1 351 ? 9.044 1.195 16.941 1.00 82.94 351 GLU A CA 1
ATOM 2656 C C . GLU A 1 351 ? 10.115 0.110 17.160 1.00 82.94 351 GLU A C 1
ATOM 2658 O O . GLU A 1 351 ? 9.805 -1.022 17.516 1.00 82.94 351 GLU A O 1
ATOM 2663 N N . ILE A 1 352 ? 11.399 0.478 17.064 1.00 85.31 352 ILE A N 1
ATOM 2664 C CA . ILE A 1 352 ? 12.518 -0.438 17.319 1.00 85.31 352 ILE A CA 1
ATOM 2665 C C . ILE A 1 352 ? 12.562 -0.982 18.759 1.00 85.31 352 ILE A C 1
ATOM 2667 O O . ILE A 1 352 ? 12.981 -2.118 18.960 1.00 85.31 352 ILE A O 1
ATOM 2671 N N . HIS A 1 353 ? 12.108 -0.201 19.744 1.00 86.75 353 HIS A N 1
ATOM 2672 C CA . HIS A 1 353 ? 11.979 -0.637 21.137 1.00 86.75 353 HIS A CA 1
ATOM 2673 C C . HIS A 1 353 ? 10.750 -1.527 21.326 1.00 86.75 353 HIS A C 1
ATOM 2675 O O . HIS A 1 353 ? 10.778 -2.434 22.149 1.00 86.75 353 HIS A O 1
ATOM 2681 N N . VAL A 1 354 ? 9.688 -1.311 20.542 1.00 90.50 354 VAL A N 1
ATOM 2682 C CA . VAL A 1 354 ? 8.515 -2.198 20.546 1.00 90.50 354 VAL A CA 1
ATOM 2683 C C . VAL A 1 354 ? 8.906 -3.593 20.048 1.00 90.50 354 VAL A C 1
ATOM 2685 O O . VAL A 1 354 ? 8.452 -4.581 20.606 1.00 90.50 354 VAL A O 1
ATOM 2688 N N . ILE A 1 355 ? 9.831 -3.701 19.085 1.00 92.88 355 ILE A N 1
ATOM 2689 C CA . ILE A 1 355 ? 10.386 -5.002 18.665 1.00 92.88 355 ILE A CA 1
ATOM 2690 C C . ILE A 1 355 ? 11.081 -5.719 19.837 1.00 92.88 355 ILE A C 1
ATOM 2692 O O . ILE A 1 355 ? 10.936 -6.928 19.985 1.00 92.88 355 ILE A O 1
ATOM 2696 N N . ASP A 1 356 ? 11.801 -5.002 20.709 1.00 93.31 356 ASP A N 1
ATOM 2697 C CA . ASP A 1 356 ? 12.442 -5.619 21.882 1.00 93.31 356 ASP A CA 1
ATOM 2698 C C . ASP A 1 356 ? 11.433 -6.200 22.886 1.00 93.31 356 ASP A C 1
ATOM 2700 O O . ASP A 1 356 ? 11.778 -7.115 23.639 1.00 93.31 356 ASP A O 1
ATOM 2704 N N . MET A 1 357 ? 10.183 -5.727 22.860 1.00 93.31 357 MET A N 1
ATOM 2705 C CA . MET A 1 357 ? 9.087 -6.242 23.685 1.00 93.31 357 MET A CA 1
ATOM 2706 C C . MET A 1 357 ? 8.564 -7.604 23.202 1.00 93.31 357 MET A C 1
ATOM 2708 O O . MET A 1 357 ? 7.730 -8.199 23.873 1.00 93.31 357 MET A O 1
ATOM 2712 N N . LEU A 1 358 ? 9.118 -8.185 22.131 1.00 93.12 358 LEU A N 1
ATOM 2713 C CA . LEU A 1 358 ? 8.968 -9.623 21.859 1.00 93.12 358 LEU A CA 1
ATOM 2714 C C . LEU A 1 358 ? 9.559 -10.500 22.983 1.00 93.12 358 LEU A C 1
ATOM 2716 O O . LEU A 1 358 ? 9.234 -11.679 23.062 1.00 93.12 358 LEU A O 1
ATOM 2720 N N . ARG A 1 359 ? 10.389 -9.942 23.879 1.00 93.19 359 ARG A N 1
ATOM 2721 C CA . ARG A 1 359 ? 10.838 -10.610 25.119 1.00 93.19 359 ARG A CA 1
ATOM 2722 C C . ARG A 1 359 ? 9.875 -10.444 26.294 1.00 93.19 359 ARG A C 1
ATOM 2724 O O . ARG A 1 359 ? 10.161 -10.952 27.376 1.00 93.19 359 ARG A O 1
ATOM 2731 N N . ASP A 1 360 ? 8.798 -9.675 26.138 1.00 93.06 360 ASP A N 1
ATOM 2732 C CA . ASP A 1 360 ? 7.903 -9.374 27.251 1.00 93.06 360 ASP A CA 1
ATOM 2733 C C . ASP A 1 360 ? 7.265 -10.652 27.793 1.00 93.06 360 ASP A C 1
ATOM 2735 O O . ASP A 1 360 ? 6.959 -11.565 27.034 1.00 93.06 360 ASP A O 1
ATOM 2739 N N . SER A 1 361 ? 7.040 -10.720 29.102 1.00 89.62 361 SER A N 1
ATOM 2740 C CA . SER A 1 361 ? 6.375 -11.863 29.734 1.00 89.62 361 SER A CA 1
ATOM 2741 C C . SER A 1 361 ? 4.918 -12.047 29.284 1.00 89.62 361 SER A C 1
ATOM 2743 O O . SER A 1 361 ? 4.415 -13.171 29.292 1.00 89.62 361 SER A O 1
ATOM 2745 N N . ASP A 1 362 ? 4.248 -10.972 28.863 1.00 91.00 362 ASP A N 1
ATOM 2746 C CA . ASP A 1 362 ? 2.853 -10.986 28.430 1.00 91.00 362 ASP A CA 1
ATOM 2747 C C . ASP A 1 362 ? 2.702 -11.565 27.012 1.00 91.00 362 ASP A C 1
ATOM 2749 O O . ASP A 1 362 ? 3.129 -10.959 26.029 1.00 91.00 362 ASP A O 1
ATOM 2753 N N . ALA A 1 363 ? 2.099 -12.754 26.909 1.00 89.81 363 ALA A N 1
ATOM 2754 C CA . ALA A 1 363 ? 1.928 -13.464 25.642 1.00 89.81 363 ALA A CA 1
ATOM 2755 C C . ALA A 1 363 ? 1.055 -12.693 24.647 1.00 89.81 363 ALA A C 1
ATOM 2757 O O . ALA A 1 363 ? 1.440 -12.548 23.492 1.00 89.81 363 ALA A O 1
ATOM 2758 N N . ASP A 1 364 ? -0.043 -12.102 25.114 1.00 90.25 364 ASP A N 1
ATOM 2759 C CA . ASP A 1 364 ? -0.971 -11.364 24.258 1.00 90.25 364 ASP A CA 1
ATOM 2760 C C . ASP A 1 364 ? -0.310 -10.133 23.625 1.00 90.25 364 ASP A C 1
ATOM 2762 O O . ASP A 1 364 ? -0.614 -9.741 22.494 1.00 90.25 364 ASP A O 1
ATOM 2766 N N . LEU A 1 365 ? 0.594 -9.494 24.370 1.00 91.62 365 LEU A N 1
ATOM 2767 C CA . LEU A 1 365 ? 1.389 -8.375 23.884 1.00 91.62 365 LEU A CA 1
ATOM 2768 C C . LEU A 1 365 ? 2.397 -8.825 22.831 1.00 91.62 365 LEU A C 1
ATOM 2770 O O . LEU A 1 365 ? 2.491 -8.175 21.790 1.00 91.62 365 LEU A O 1
ATOM 2774 N N . ARG A 1 366 ? 3.103 -9.939 23.063 1.00 91.81 366 ARG A N 1
ATOM 2775 C CA . ARG A 1 366 ? 4.010 -10.517 22.061 1.00 91.81 366 ARG A CA 1
ATOM 2776 C C . ARG A 1 366 ? 3.264 -10.862 20.774 1.00 91.81 366 ARG A C 1
ATOM 2778 O O . ARG A 1 366 ? 3.719 -10.461 19.708 1.00 91.81 366 ARG A O 1
ATOM 2785 N N . ASP A 1 367 ? 2.105 -11.508 20.878 1.00 90.44 367 ASP A N 1
ATOM 2786 C CA . ASP A 1 367 ? 1.281 -11.896 19.728 1.00 90.44 367 ASP A CA 1
ATOM 2787 C C . ASP A 1 367 ? 0.753 -10.668 18.979 1.00 90.44 367 ASP A C 1
ATOM 2789 O O . ASP A 1 367 ? 0.764 -10.623 17.750 1.00 90.44 367 ASP A O 1
ATOM 2793 N N . THR A 1 368 ? 0.350 -9.622 19.709 1.00 89.38 368 THR A N 1
ATOM 2794 C CA . THR A 1 368 ? -0.049 -8.342 19.104 1.00 89.38 368 THR A CA 1
ATOM 2795 C C . THR A 1 368 ? 1.114 -7.733 18.318 1.00 89.38 368 THR A C 1
ATOM 2797 O O . THR A 1 368 ? 0.953 -7.384 17.154 1.00 89.38 368 THR A O 1
ATOM 2800 N N . ILE A 1 369 ? 2.302 -7.639 18.923 1.00 91.81 369 ILE A N 1
ATOM 2801 C CA . ILE A 1 369 ? 3.494 -7.086 18.267 1.00 91.81 369 ILE A CA 1
ATOM 2802 C C . ILE A 1 369 ? 3.874 -7.919 17.040 1.00 91.81 369 ILE A C 1
ATOM 2804 O O . ILE A 1 369 ? 4.184 -7.356 15.993 1.00 91.81 369 ILE A O 1
ATOM 2808 N N . HIS A 1 370 ? 3.841 -9.246 17.153 1.00 91.38 370 HIS A N 1
ATOM 2809 C CA . HIS A 1 370 ? 4.180 -10.160 16.067 1.00 91.38 370 HIS A CA 1
ATOM 2810 C C . HIS A 1 370 ? 3.223 -10.027 14.879 1.00 91.38 370 HIS A C 1
ATOM 2812 O O . HIS A 1 370 ? 3.687 -9.879 13.748 1.00 91.38 370 HIS A O 1
ATOM 2818 N N . ASN A 1 371 ? 1.913 -9.985 15.130 1.00 88.06 371 ASN A N 1
ATOM 2819 C CA . ASN A 1 371 ? 0.907 -9.795 14.085 1.00 88.06 371 ASN A CA 1
ATOM 2820 C C . ASN A 1 371 ? 1.059 -8.437 13.386 1.00 88.06 371 ASN A C 1
ATOM 2822 O O . ASN A 1 371 ? 1.101 -8.383 12.158 1.00 88.06 371 ASN A O 1
ATOM 2826 N N . GLU A 1 372 ? 1.233 -7.352 14.147 1.00 87.06 372 GLU A N 1
ATOM 2827 C CA . GLU A 1 372 ? 1.425 -6.011 13.578 1.00 87.06 372 GLU A CA 1
ATOM 2828 C C . GLU A 1 372 ? 2.725 -5.920 12.756 1.00 87.06 372 GLU A C 1
ATOM 2830 O O . GLU A 1 372 ? 2.760 -5.281 11.703 1.00 87.06 372 GLU A O 1
ATOM 2835 N N . LEU A 1 373 ? 3.794 -6.600 13.184 1.00 90.12 373 LEU A N 1
ATOM 2836 C CA . LEU A 1 373 ? 5.044 -6.702 12.426 1.00 90.12 373 LEU A CA 1
ATOM 2837 C C . LEU A 1 373 ? 4.868 -7.481 11.117 1.00 90.12 373 LEU A C 1
ATOM 2839 O O . LEU A 1 373 ? 5.342 -7.034 10.070 1.00 90.12 373 LEU A O 1
ATOM 2843 N N . ARG A 1 374 ? 4.162 -8.614 11.154 1.00 89.19 374 ARG A N 1
ATOM 2844 C CA . ARG A 1 374 ? 3.873 -9.439 9.974 1.00 89.19 374 ARG A CA 1
ATOM 2845 C C . ARG A 1 374 ? 3.019 -8.690 8.955 1.00 89.19 374 ARG A C 1
ATOM 2847 O O . ARG A 1 374 ? 3.349 -8.680 7.767 1.00 89.19 374 ARG A O 1
ATOM 2854 N N . ASP A 1 375 ? 1.974 -8.008 9.408 1.00 82.06 375 ASP A N 1
ATOM 2855 C CA . ASP A 1 375 ? 1.139 -7.168 8.547 1.00 82.06 375 ASP A CA 1
ATOM 2856 C C . ASP A 1 375 ? 1.957 -6.026 7.935 1.00 82.06 375 ASP A C 1
ATOM 2858 O O . ASP A 1 375 ? 1.870 -5.744 6.731 1.00 82.06 375 ASP A O 1
ATOM 2862 N N . ALA A 1 376 ? 2.827 -5.411 8.741 1.00 82.00 376 ALA A N 1
ATOM 2863 C CA . ALA A 1 376 ? 3.716 -4.357 8.288 1.00 82.00 376 ALA A CA 1
ATOM 2864 C C . ALA A 1 376 ? 4.765 -4.838 7.267 1.00 82.00 376 ALA A C 1
ATOM 2866 O O . ALA A 1 376 ? 5.199 -4.049 6.420 1.00 82.00 376 ALA A O 1
ATOM 2867 N N . ALA A 1 377 ? 5.166 -6.110 7.327 1.00 85.38 377 ALA A N 1
ATOM 2868 C CA . ALA A 1 377 ? 6.105 -6.760 6.413 1.00 85.38 377 ALA A CA 1
ATOM 2869 C C . ALA A 1 377 ? 5.436 -7.480 5.238 1.00 85.38 377 ALA A C 1
ATOM 2871 O O . ALA A 1 377 ? 6.050 -8.357 4.625 1.00 85.38 377 ALA A O 1
ATOM 2872 N N . ASP A 1 378 ? 4.201 -7.098 4.898 1.00 79.75 378 ASP A N 1
ATOM 2873 C CA . ASP A 1 378 ? 3.475 -7.664 3.760 1.00 79.75 378 ASP A CA 1
ATOM 2874 C C . ASP A 1 378 ? 3.369 -9.195 3.861 1.00 79.75 378 ASP A C 1
ATOM 2876 O O . ASP A 1 378 ? 3.721 -9.933 2.942 1.00 79.75 378 ASP A O 1
ATOM 2880 N N . GLY A 1 379 ? 2.980 -9.672 5.047 1.00 83.94 379 GLY A N 1
ATOM 2881 C CA . GLY A 1 379 ? 2.783 -11.089 5.347 1.00 83.94 379 GLY A CA 1
ATOM 2882 C C . GLY A 1 379 ? 4.067 -11.880 5.611 1.00 83.94 379 GLY A C 1
ATOM 2883 O O . GLY A 1 379 ? 3.972 -13.029 6.054 1.00 83.94 379 GLY A O 1
ATOM 2884 N N . SER A 1 380 ? 5.243 -11.286 5.378 1.00 88.06 380 SER A N 1
ATOM 2885 C CA . SER A 1 380 ? 6.535 -11.906 5.688 1.00 88.06 380 SER A CA 1
ATOM 2886 C C . SER A 1 380 ? 6.670 -12.077 7.197 1.00 88.06 380 SER A C 1
ATOM 2888 O O . SER A 1 380 ? 6.391 -11.148 7.956 1.00 88.06 380 SER A O 1
ATOM 2890 N N . ASP A 1 381 ? 7.101 -13.257 7.629 1.00 90.75 381 ASP A N 1
ATOM 2891 C CA . ASP A 1 381 ? 7.234 -13.572 9.044 1.00 90.75 381 ASP A CA 1
ATOM 2892 C C . ASP A 1 381 ? 8.708 -13.771 9.398 1.00 90.75 381 ASP A C 1
ATOM 2894 O O . ASP A 1 381 ? 9.361 -14.691 8.906 1.00 90.75 381 ASP A O 1
ATOM 2898 N N . PHE A 1 382 ? 9.228 -12.885 10.248 1.00 91.44 382 PHE A N 1
ATOM 2899 C CA . PHE A 1 382 ? 10.573 -12.982 10.815 1.00 91.44 382 PHE A CA 1
ATOM 2900 C C . PHE A 1 382 ? 10.556 -13.305 12.311 1.00 91.44 382 PHE A C 1
ATOM 2902 O O . PHE A 1 382 ? 11.546 -13.069 13.007 1.00 91.44 382 PHE A O 1
ATOM 2909 N N . GLY A 1 383 ? 9.424 -13.811 12.803 1.00 88.00 383 GLY A N 1
ATOM 2910 C CA . GLY A 1 383 ? 9.218 -14.277 14.163 1.00 88.00 383 GLY A CA 1
ATOM 2911 C C . GLY A 1 383 ? 10.172 -15.404 14.582 1.00 88.00 383 GLY A C 1
ATOM 2912 O O . GLY A 1 383 ? 11.052 -15.823 13.822 1.00 88.00 383 GLY A O 1
ATOM 2913 N N . PRO A 1 384 ? 10.060 -15.856 15.838 1.00 86.69 384 PRO A N 1
ATOM 2914 C CA . PRO A 1 384 ? 10.933 -16.890 16.381 1.00 86.69 384 PRO A CA 1
ATOM 2915 C C . PRO A 1 384 ? 10.672 -18.235 15.691 1.00 86.69 384 PRO A C 1
ATOM 2917 O O . PRO A 1 384 ? 9.529 -18.678 15.613 1.00 86.69 384 PRO A O 1
ATOM 2920 N N . ALA A 1 385 ? 11.726 -18.899 15.202 1.00 83.50 385 ALA A N 1
ATOM 2921 C CA . ALA A 1 385 ? 11.604 -20.219 14.569 1.00 83.50 385 ALA A CA 1
ATOM 2922 C C . ALA A 1 385 ? 11.302 -21.339 15.587 1.00 83.50 385 ALA A C 1
ATOM 2924 O O . ALA A 1 385 ? 10.785 -22.398 15.236 1.00 83.50 385 ALA A O 1
ATOM 2925 N N . SER A 1 386 ? 11.629 -21.100 16.857 1.00 85.94 386 SER A N 1
ATOM 2926 C CA . SER A 1 386 ? 11.317 -21.946 18.007 1.00 85.94 386 SER A CA 1
ATOM 2927 C C . SER A 1 386 ? 11.097 -21.062 19.244 1.00 85.94 386 SER A C 1
ATOM 2929 O O . SER A 1 386 ? 11.510 -19.901 19.229 1.00 85.94 386 SER A O 1
ATOM 2931 N N . PRO A 1 387 ? 10.505 -21.572 20.340 1.00 82.88 387 PRO A N 1
ATOM 2932 C CA . PRO A 1 387 ? 10.329 -20.797 21.574 1.00 82.88 387 PRO A CA 1
ATOM 2933 C C . PRO A 1 387 ? 11.616 -20.161 22.132 1.00 82.88 387 PRO A C 1
ATOM 2935 O O . PRO A 1 387 ? 11.542 -19.134 22.801 1.00 82.88 387 PRO A O 1
ATOM 2938 N N . ASP A 1 388 ? 12.784 -20.727 21.814 1.00 87.00 388 ASP A N 1
ATOM 2939 C CA . ASP A 1 388 ? 14.092 -20.242 22.270 1.00 87.00 388 ASP A CA 1
ATOM 2940 C C . ASP A 1 388 ? 14.728 -19.205 21.314 1.00 87.00 388 ASP A C 1
ATOM 2942 O O . ASP A 1 388 ? 15.729 -18.575 21.648 1.00 87.00 388 ASP A O 1
ATOM 2946 N N . ASP A 1 389 ? 14.148 -18.978 20.130 1.00 90.62 389 ASP A N 1
ATOM 2947 C CA . ASP A 1 389 ? 14.691 -18.109 19.072 1.00 90.62 389 ASP A CA 1
ATOM 2948 C C . ASP A 1 389 ? 14.137 -16.667 19.111 1.00 90.62 389 ASP A C 1
ATOM 2950 O O . ASP A 1 389 ? 14.075 -15.953 18.106 1.00 90.62 389 ASP A O 1
ATOM 2954 N N . ILE A 1 390 ? 13.723 -16.194 20.289 1.00 92.12 390 ILE A N 1
ATOM 2955 C CA . ILE A 1 390 ? 13.193 -14.828 20.453 1.00 92.12 390 ILE A CA 1
ATOM 2956 C C . ILE A 1 390 ? 14.251 -13.786 20.060 1.00 92.12 390 ILE A C 1
ATOM 2958 O O . ILE A 1 390 ? 13.956 -12.811 19.366 1.00 92.12 390 ILE A O 1
ATOM 2962 N N . ASP A 1 391 ? 15.508 -13.999 20.448 1.00 93.00 391 ASP A N 1
ATOM 2963 C CA . ASP A 1 391 ? 16.591 -13.076 20.111 1.00 93.00 391 ASP A CA 1
ATOM 2964 C C . ASP A 1 391 ? 16.922 -13.067 18.615 1.00 93.00 391 ASP A C 1
ATOM 2966 O O . ASP A 1 391 ? 17.269 -12.011 18.077 1.00 93.00 391 ASP A O 1
ATOM 2970 N N . GLY A 1 392 ? 16.810 -14.209 17.929 1.00 92.44 392 GLY A N 1
ATOM 2971 C CA . GLY A 1 392 ? 16.947 -14.272 16.473 1.00 92.44 392 GLY A CA 1
ATOM 2972 C C . GLY A 1 392 ? 15.835 -13.507 15.774 1.00 92.44 392 GLY A C 1
ATOM 2973 O O . GLY A 1 392 ? 16.119 -12.670 14.915 1.00 92.44 392 GLY A O 1
ATOM 2974 N N . ALA A 1 393 ? 14.592 -13.680 16.229 1.00 93.62 393 ALA A N 1
ATOM 2975 C CA . ALA A 1 393 ? 13.447 -12.942 15.708 1.00 93.62 393 ALA A CA 1
ATOM 2976 C C . ALA A 1 393 ? 13.645 -11.428 15.819 1.00 93.62 393 ALA A C 1
ATOM 2978 O O . ALA A 1 393 ? 13.469 -10.685 14.854 1.00 93.62 393 ALA A O 1
ATOM 2979 N N . ILE A 1 394 ? 14.089 -10.962 16.987 1.00 94.94 394 ILE A N 1
ATOM 2980 C CA . ILE A 1 394 ? 14.350 -9.542 17.233 1.00 94.94 394 ILE A CA 1
ATOM 2981 C C . ILE A 1 394 ? 15.445 -9.011 16.306 1.00 94.94 394 ILE A C 1
ATOM 2983 O O . ILE A 1 394 ? 15.300 -7.912 15.766 1.00 94.94 394 ILE A O 1
ATOM 2987 N N . ARG A 1 395 ? 16.525 -9.774 16.074 1.00 93.81 395 ARG A N 1
ATOM 2988 C CA . ARG A 1 395 ? 17.571 -9.381 15.114 1.00 93.81 395 ARG A CA 1
ATOM 2989 C C . ARG A 1 395 ? 17.007 -9.236 13.702 1.00 93.81 395 ARG A C 1
ATOM 2991 O O . ARG A 1 395 ? 17.247 -8.203 13.075 1.00 93.81 395 ARG A O 1
ATOM 2998 N N . ARG A 1 396 ? 16.223 -10.209 13.227 1.00 94.19 396 ARG A N 1
ATOM 2999 C CA . ARG A 1 396 ? 15.614 -10.168 11.889 1.00 94.19 396 ARG A CA 1
ATOM 3000 C C . ARG A 1 396 ? 14.632 -9.004 11.735 1.00 94.19 396 ARG A C 1
ATOM 3002 O O . ARG A 1 396 ? 14.737 -8.248 10.772 1.00 94.19 396 ARG A O 1
ATOM 3009 N N . TRP A 1 397 ? 13.752 -8.775 12.711 1.00 94.56 397 TRP A N 1
ATOM 3010 C CA . TRP A 1 397 ? 12.812 -7.647 12.700 1.00 94.56 397 TRP A CA 1
ATOM 3011 C C . TRP A 1 397 ? 13.513 -6.282 12.726 1.00 94.56 397 TRP A C 1
ATOM 3013 O O . TRP A 1 397 ? 13.122 -5.361 12.002 1.00 94.56 397 TRP A O 1
ATOM 3023 N N . LYS A 1 398 ? 14.591 -6.135 13.506 1.00 93.38 398 LYS A N 1
ATOM 3024 C CA . LYS A 1 398 ? 15.406 -4.908 13.510 1.00 93.38 398 LYS A CA 1
ATOM 3025 C C . LYS A 1 398 ? 16.132 -4.692 12.184 1.00 93.38 398 LYS A C 1
ATOM 3027 O O . LYS A 1 398 ? 16.187 -3.556 11.697 1.00 93.38 398 LYS A O 1
ATOM 3032 N N . LEU A 1 399 ? 16.655 -5.759 11.579 1.00 93.25 399 LEU A N 1
ATOM 3033 C CA . LEU A 1 399 ? 17.263 -5.697 10.253 1.00 93.25 399 LEU A CA 1
ATOM 3034 C C . LEU A 1 399 ? 16.234 -5.266 9.204 1.00 93.25 399 LEU A C 1
ATOM 3036 O O . LEU A 1 399 ? 16.490 -4.324 8.456 1.00 93.25 399 LEU A O 1
ATOM 3040 N N . TRP A 1 400 ? 15.046 -5.871 9.213 1.00 93.00 400 TRP A N 1
ATOM 3041 C CA . TRP A 1 400 ? 13.941 -5.515 8.326 1.00 93.00 400 TRP A CA 1
ATOM 3042 C C . TRP A 1 400 ? 13.590 -4.031 8.447 1.00 93.00 400 TRP A C 1
ATOM 3044 O O . TRP A 1 400 ? 13.555 -3.303 7.451 1.00 93.00 400 TRP A O 1
ATOM 3054 N N . ARG A 1 401 ? 13.428 -3.536 9.681 1.00 89.75 401 ARG A N 1
ATOM 3055 C CA . ARG A 1 401 ? 13.104 -2.128 9.937 1.00 89.75 401 ARG A CA 1
ATOM 3056 C C . ARG A 1 401 ? 14.172 -1.173 9.406 1.00 89.75 401 ARG A C 1
ATOM 3058 O O . ARG A 1 401 ? 13.829 -0.077 8.949 1.00 89.75 401 ARG A O 1
ATOM 3065 N N . THR A 1 402 ? 15.436 -1.582 9.489 1.00 90.81 402 THR A N 1
ATOM 3066 C CA . THR A 1 402 ? 16.589 -0.823 8.997 1.00 90.81 402 THR A CA 1
ATOM 3067 C C . THR A 1 402 ? 16.624 -0.814 7.472 1.00 90.81 402 THR A C 1
ATOM 3069 O O . THR A 1 402 ? 16.749 0.253 6.873 1.00 90.81 402 THR A O 1
ATOM 3072 N N . LEU A 1 403 ? 16.452 -1.975 6.833 1.00 91.94 403 LEU A N 1
ATOM 3073 C CA . LEU A 1 403 ? 16.543 -2.111 5.380 1.00 91.94 403 LEU A CA 1
ATOM 3074 C C . LEU A 1 403 ? 15.425 -1.371 4.628 1.00 91.94 403 LEU A C 1
ATOM 3076 O O . LEU A 1 403 ? 15.675 -0.849 3.547 1.00 91.94 403 LEU A O 1
ATOM 3080 N N . ARG A 1 404 ? 14.231 -1.207 5.212 1.00 87.56 404 ARG A N 1
ATOM 3081 C CA . ARG A 1 404 ? 13.172 -0.368 4.606 1.00 87.56 404 ARG A CA 1
ATOM 3082 C C . ARG A 1 404 ? 13.557 1.108 4.447 1.00 87.56 404 ARG A C 1
ATOM 3084 O O . ARG A 1 404 ? 12.935 1.820 3.669 1.00 87.56 404 ARG A O 1
ATOM 3091 N N . GLY A 1 405 ? 14.524 1.588 5.232 1.00 84.31 405 GLY A N 1
ATOM 3092 C CA . GLY A 1 405 ? 14.961 2.985 5.226 1.00 84.31 405 GLY A CA 1
ATOM 3093 C C . GLY A 1 405 ? 16.195 3.257 4.368 1.00 84.31 405 GLY A C 1
ATOM 3094 O O . GLY A 1 405 ? 16.671 4.390 4.354 1.00 84.31 405 GLY A O 1
ATOM 3095 N N . VAL A 1 406 ? 16.757 2.245 3.696 1.00 90.56 406 VAL A N 1
ATOM 3096 C CA . VAL A 1 406 ? 17.985 2.395 2.904 1.00 90.56 406 VAL A CA 1
ATOM 3097 C C . VAL A 1 406 ? 17.724 2.242 1.407 1.00 90.56 406 VAL A C 1
ATOM 3099 O O . VAL A 1 406 ? 16.723 1.682 0.977 1.00 90.56 406 VAL A O 1
ATOM 3102 N N . GLY A 1 407 ? 18.645 2.759 0.591 1.00 91.38 407 GLY A N 1
ATOM 3103 C CA . GLY A 1 407 ? 18.544 2.667 -0.864 1.00 91.38 407 GLY A CA 1
ATOM 3104 C C . GLY A 1 407 ? 18.823 1.263 -1.415 1.00 91.38 407 GLY A C 1
ATOM 3105 O O . GLY A 1 407 ? 19.498 0.450 -0.777 1.00 91.38 407 GLY A O 1
ATOM 3106 N N . ARG A 1 408 ? 18.379 1.037 -2.661 1.00 93.56 408 ARG A N 1
ATOM 3107 C CA . ARG A 1 408 ? 18.498 -0.217 -3.434 1.00 93.56 408 ARG A CA 1
ATOM 3108 C C . ARG A 1 408 ? 19.838 -0.936 -3.261 1.00 93.56 408 ARG A C 1
ATOM 3110 O O . ARG A 1 408 ? 19.851 -2.125 -2.975 1.00 93.56 408 ARG A O 1
ATOM 3117 N N . SER A 1 409 ? 20.959 -0.226 -3.400 1.00 92.50 409 SER A N 1
ATOM 3118 C CA . SER A 1 409 ? 22.297 -0.832 -3.327 1.00 92.50 409 SER A CA 1
ATOM 3119 C C . SER A 1 409 ? 22.549 -1.563 -2.004 1.00 92.50 409 SER A C 1
ATOM 3121 O O . SER A 1 409 ? 23.049 -2.680 -2.028 1.00 92.50 409 SER A O 1
ATOM 3123 N N . ARG A 1 410 ? 22.147 -0.991 -0.859 1.00 93.19 410 ARG A N 1
ATOM 3124 C CA . ARG A 1 410 ? 22.346 -1.637 0.449 1.00 93.19 410 ARG A CA 1
ATOM 3125 C C . ARG A 1 410 ? 21.458 -2.866 0.633 1.00 93.19 410 ARG A C 1
ATOM 3127 O O . ARG A 1 410 ? 21.890 -3.818 1.272 1.00 93.19 410 ARG A O 1
ATOM 3134 N N . ILE A 1 411 ? 20.249 -2.849 0.069 1.00 93.94 411 ILE A N 1
ATOM 3135 C CA . ILE A 1 411 ? 19.328 -3.995 0.101 1.00 93.94 411 ILE A CA 1
ATOM 3136 C C . ILE A 1 411 ? 19.925 -5.155 -0.701 1.00 93.94 411 ILE A C 1
ATOM 3138 O O . ILE A 1 411 ? 20.021 -6.265 -0.190 1.00 93.94 411 ILE A O 1
ATOM 3142 N N . LEU A 1 412 ? 20.408 -4.885 -1.917 1.00 92.75 412 LEU A N 1
ATOM 3143 C CA . LEU A 1 412 ? 21.037 -5.907 -2.758 1.00 92.75 412 LEU A CA 1
ATOM 3144 C C . LEU A 1 412 ? 22.345 -6.436 -2.150 1.00 92.75 412 LEU A C 1
ATOM 3146 O O . LEU A 1 412 ? 22.602 -7.633 -2.209 1.00 92.75 412 LEU A O 1
ATOM 3150 N N . SER A 1 413 ? 23.137 -5.590 -1.483 1.00 91.50 413 SER A N 1
ATOM 3151 C CA . SER A 1 413 ? 24.308 -6.060 -0.731 1.00 91.50 413 SER A CA 1
ATOM 3152 C C . SER A 1 413 ? 23.936 -6.980 0.436 1.00 91.50 413 SER A C 1
ATOM 3154 O O . SER A 1 413 ? 24.646 -7.947 0.691 1.00 91.50 413 SER A O 1
ATOM 3156 N N . ALA A 1 414 ? 22.830 -6.710 1.140 1.00 91.19 414 ALA A N 1
ATOM 3157 C CA . ALA A 1 414 ? 22.343 -7.591 2.203 1.00 91.19 414 ALA A CA 1
ATOM 3158 C C . ALA A 1 414 ? 21.839 -8.937 1.655 1.00 91.19 414 ALA A C 1
ATOM 3160 O O . ALA A 1 414 ? 22.027 -9.961 2.306 1.00 91.19 414 ALA A O 1
ATOM 3161 N N . LEU A 1 415 ? 21.273 -8.945 0.443 1.00 90.00 415 LEU A N 1
ATOM 3162 C CA . LEU A 1 415 ? 20.866 -10.168 -0.251 1.00 90.00 415 LEU A CA 1
ATOM 3163 C C . LEU A 1 415 ? 22.060 -11.045 -0.659 1.00 90.00 415 LEU A C 1
ATOM 3165 O O . LEU A 1 415 ? 21.965 -12.264 -0.656 1.00 90.00 415 LEU A O 1
ATOM 3169 N N . GLN A 1 416 ? 23.194 -10.432 -0.991 1.00 86.56 416 GLN A N 1
ATOM 3170 C CA . GLN A 1 416 ? 24.423 -11.145 -1.357 1.00 86.56 416 GLN A CA 1
ATOM 3171 C C . GLN A 1 416 ? 25.228 -11.632 -0.143 1.00 86.56 416 GLN A C 1
ATOM 3173 O O . GLN A 1 416 ? 26.265 -12.272 -0.307 1.00 86.56 416 GLN A O 1
ATOM 3178 N N . ASN A 1 417 ? 24.791 -11.314 1.077 1.00 83.56 417 ASN A N 1
ATOM 3179 C CA . ASN A 1 417 ? 25.455 -11.771 2.289 1.00 83.56 417 ASN A CA 1
ATOM 3180 C C . ASN A 1 417 ? 25.272 -13.292 2.462 1.00 83.56 417 ASN A C 1
ATOM 3182 O O . ASN A 1 417 ? 24.229 -13.829 2.108 1.00 83.56 417 ASN A O 1
ATOM 3186 N N . ASN A 1 418 ? 26.247 -13.980 3.061 1.00 80.81 418 ASN A N 1
ATOM 3187 C CA . ASN A 1 418 ? 26.179 -15.425 3.337 1.00 80.81 418 ASN A CA 1
ATOM 3188 C C . ASN A 1 418 ? 25.324 -15.774 4.571 1.00 80.81 418 ASN A C 1
ATOM 3190 O O . ASN A 1 418 ? 25.258 -16.936 4.963 1.00 80.81 418 ASN A O 1
ATOM 3194 N N . ASP A 1 419 ? 24.711 -14.779 5.211 1.00 87.31 419 ASP A N 1
ATOM 3195 C CA . ASP A 1 419 ? 23.819 -14.961 6.353 1.00 87.31 419 ASP A CA 1
ATOM 3196 C C . ASP A 1 419 ? 22.368 -15.175 5.875 1.00 87.31 419 ASP A C 1
ATOM 3198 O O . ASP A 1 419 ? 21.777 -14.233 5.338 1.00 87.31 419 ASP A O 1
ATOM 3202 N N . PRO A 1 420 ? 21.765 -16.364 6.070 1.00 84.50 420 PRO A N 1
ATOM 3203 C CA . PRO A 1 420 ? 20.428 -16.663 5.554 1.00 84.50 420 PRO A CA 1
ATOM 3204 C C . PRO A 1 420 ? 19.325 -15.749 6.098 1.00 84.50 420 PRO A C 1
ATOM 3206 O O . PRO A 1 420 ? 18.382 -15.422 5.377 1.00 84.50 420 PRO A O 1
ATOM 3209 N N . ASP A 1 421 ? 19.460 -15.295 7.347 1.00 85.81 421 ASP A N 1
ATOM 3210 C CA . ASP A 1 421 ? 18.531 -14.346 7.966 1.00 85.81 421 ASP A CA 1
ATOM 3211 C C . ASP A 1 421 ? 18.582 -12.990 7.245 1.00 85.81 421 ASP A C 1
ATOM 3213 O O . ASP A 1 421 ? 17.543 -12.420 6.900 1.00 85.81 421 ASP A O 1
ATOM 3217 N N . SER A 1 422 ? 19.788 -12.499 6.939 1.00 89.69 422 SER A N 1
ATOM 3218 C CA . SER A 1 422 ? 19.979 -11.294 6.129 1.00 89.69 422 SER A CA 1
ATOM 3219 C C . SER A 1 422 ? 19.412 -11.437 4.720 1.00 89.69 422 SER A C 1
ATOM 3221 O O . SER A 1 422 ? 18.754 -10.509 4.244 1.00 89.69 422 SER A O 1
ATOM 3223 N N . GLN A 1 423 ? 19.613 -12.589 4.072 1.00 90.31 423 GLN A N 1
ATOM 3224 C CA . GLN A 1 423 ? 19.076 -12.854 2.735 1.00 90.31 423 GLN A CA 1
ATOM 3225 C C . GLN A 1 423 ? 17.545 -12.840 2.723 1.00 90.31 423 GLN A C 1
ATOM 3227 O O . GLN A 1 423 ? 16.950 -12.168 1.881 1.00 90.31 423 GLN A O 1
ATOM 3232 N N . ALA A 1 424 ? 16.907 -13.529 3.677 1.00 88.38 424 ALA A N 1
ATOM 3233 C CA . ALA A 1 424 ? 15.448 -13.619 3.771 1.00 88.38 424 ALA A CA 1
ATOM 3234 C C . ALA A 1 424 ? 14.827 -12.232 3.948 1.00 88.38 424 ALA A C 1
ATOM 3236 O O . ALA A 1 424 ? 13.895 -11.848 3.239 1.00 88.38 424 ALA A O 1
ATOM 3237 N N . VAL A 1 425 ? 15.391 -11.454 4.874 1.00 93.25 425 VAL A N 1
ATOM 3238 C CA . VAL A 1 425 ? 14.921 -10.102 5.158 1.00 93.25 425 VAL A CA 1
ATOM 3239 C C . VAL A 1 425 ? 15.146 -9.180 3.956 1.00 93.25 425 VAL A C 1
ATOM 3241 O O . VAL A 1 425 ? 14.254 -8.408 3.604 1.00 93.25 425 VAL A O 1
ATOM 3244 N N . ALA A 1 426 ? 16.308 -9.252 3.302 1.00 93.88 426 ALA A N 1
ATOM 3245 C CA . ALA A 1 426 ? 16.607 -8.437 2.129 1.00 93.88 426 ALA A CA 1
ATOM 3246 C C . ALA A 1 426 ? 15.683 -8.761 0.946 1.00 93.88 426 ALA A C 1
ATOM 3248 O O . ALA A 1 426 ? 15.171 -7.835 0.317 1.00 93.88 426 ALA A O 1
ATOM 3249 N N . ALA A 1 427 ? 15.420 -10.045 0.682 1.00 91.50 427 ALA A N 1
ATOM 3250 C CA . ALA A 1 427 ? 14.500 -10.490 -0.363 1.00 91.50 427 ALA A CA 1
ATOM 3251 C C . ALA A 1 427 ? 13.074 -9.972 -0.115 1.00 91.50 427 ALA A C 1
ATOM 3253 O O . ALA A 1 427 ? 12.466 -9.381 -1.007 1.00 91.50 427 ALA A O 1
ATOM 3254 N N . ALA A 1 428 ? 12.575 -10.092 1.118 1.00 91.31 428 ALA A N 1
ATOM 3255 C CA . ALA A 1 428 ? 11.255 -9.588 1.490 1.00 91.31 428 ALA A CA 1
ATOM 3256 C C . ALA A 1 428 ? 11.143 -8.058 1.373 1.00 91.31 428 ALA A C 1
ATOM 3258 O O . ALA A 1 428 ? 10.144 -7.534 0.878 1.00 91.31 428 ALA A O 1
ATOM 3259 N N . VAL A 1 429 ? 12.174 -7.313 1.794 1.00 92.19 429 VAL A N 1
ATOM 3260 C CA . VAL A 1 429 ? 12.202 -5.849 1.633 1.00 92.19 429 VAL A CA 1
ATOM 3261 C C . VAL A 1 429 ? 12.252 -5.469 0.153 1.00 92.19 429 VAL A C 1
ATOM 3263 O O . VAL A 1 429 ? 11.520 -4.573 -0.266 1.00 92.19 429 VAL A O 1
ATOM 3266 N N . ALA A 1 430 ? 13.058 -6.160 -0.656 1.00 91.38 430 ALA A N 1
ATOM 3267 C CA . ALA A 1 430 ? 13.138 -5.921 -2.093 1.00 91.38 430 ALA A CA 1
ATOM 3268 C C . ALA A 1 430 ? 11.795 -6.182 -2.795 1.00 91.38 430 ALA A C 1
ATOM 3270 O O . ALA A 1 430 ? 11.366 -5.363 -3.612 1.00 91.38 430 ALA A O 1
ATOM 3271 N N . ARG A 1 431 ? 11.097 -7.259 -2.409 1.00 89.75 431 ARG A N 1
ATOM 3272 C CA . ARG A 1 431 ? 9.736 -7.583 -2.855 1.00 89.75 431 ARG A CA 1
ATOM 3273 C C . ARG A 1 431 ? 8.749 -6.473 -2.504 1.00 89.75 431 ARG A C 1
ATOM 3275 O O . ARG A 1 431 ? 8.072 -5.964 -3.394 1.00 89.75 431 ARG A O 1
ATOM 3282 N N . ALA A 1 432 ? 8.699 -6.065 -1.234 1.00 85.56 432 ALA A N 1
ATOM 3283 C CA . ALA A 1 432 ? 7.783 -5.027 -0.757 1.00 85.56 432 ALA A CA 1
ATOM 3284 C C . ALA A 1 432 ? 8.037 -3.665 -1.431 1.00 85.56 432 ALA A C 1
ATOM 3286 O O . ALA A 1 432 ? 7.100 -2.926 -1.726 1.00 85.56 432 ALA A O 1
ATOM 3287 N N . MET A 1 433 ? 9.301 -3.346 -1.721 1.00 86.94 433 MET A N 1
ATOM 3288 C CA . MET A 1 433 ? 9.702 -2.131 -2.438 1.00 86.94 433 MET A CA 1
ATOM 3289 C C . MET A 1 433 ? 9.602 -2.256 -3.966 1.00 86.94 433 MET A C 1
ATOM 3291 O O . MET A 1 433 ? 9.935 -1.298 -4.664 1.00 86.94 433 MET A O 1
ATOM 3295 N N . LYS A 1 434 ? 9.157 -3.408 -4.491 1.00 88.75 434 LYS A N 1
ATOM 3296 C CA . LYS A 1 434 ? 9.057 -3.707 -5.929 1.00 88.75 434 LYS A CA 1
ATOM 3297 C C . LYS A 1 434 ? 10.362 -3.402 -6.678 1.00 88.75 434 LYS A C 1
ATOM 3299 O O . LYS A 1 434 ? 10.356 -2.787 -7.743 1.00 88.75 434 LYS A O 1
ATOM 3304 N N . ILE A 1 435 ? 11.498 -3.785 -6.090 1.00 91.69 435 ILE A N 1
ATOM 3305 C CA . ILE A 1 435 ? 12.814 -3.585 -6.701 1.00 91.69 435 ILE A CA 1
ATOM 3306 C C . ILE A 1 435 ? 12.942 -4.502 -7.916 1.00 91.69 435 ILE A C 1
ATOM 3308 O O . ILE A 1 435 ? 12.894 -5.718 -7.780 1.00 91.69 435 ILE A O 1
ATOM 3312 N N . ASP A 1 436 ? 13.172 -3.912 -9.087 1.00 92.38 436 ASP A N 1
ATOM 3313 C CA . ASP A 1 436 ? 13.430 -4.656 -10.319 1.00 92.38 436 ASP A CA 1
ATOM 3314 C C . ASP A 1 436 ? 14.915 -5.052 -10.419 1.00 92.38 436 ASP A C 1
ATOM 3316 O O . ASP A 1 436 ? 15.747 -4.246 -10.850 1.00 92.38 436 ASP A O 1
ATOM 3320 N N . ALA A 1 437 ? 15.263 -6.240 -9.915 1.00 94.31 437 ALA A N 1
ATOM 3321 C CA . ALA A 1 437 ? 16.631 -6.775 -9.834 1.00 94.31 437 ALA A CA 1
ATOM 3322 C C . ALA A 1 437 ? 16.672 -8.296 -10.119 1.00 94.31 437 ALA A C 1
ATOM 3324 O O . ALA A 1 437 ? 17.078 -9.080 -9.256 1.00 94.31 437 ALA A O 1
ATOM 3325 N N . PRO A 1 438 ? 16.198 -8.743 -11.301 1.00 94.12 438 PRO A N 1
ATOM 3326 C CA . PRO A 1 438 ? 16.044 -10.165 -11.592 1.00 94.12 438 PRO A CA 1
ATOM 3327 C C . PRO A 1 438 ? 17.378 -10.918 -11.556 1.00 94.12 438 PRO A C 1
ATOM 3329 O O . PRO A 1 438 ? 17.421 -12.032 -11.050 1.00 94.12 438 PRO A O 1
ATOM 3332 N N . ASP A 1 439 ? 18.466 -10.308 -12.029 1.00 93.75 439 ASP A N 1
ATOM 3333 C CA . ASP A 1 439 ? 19.783 -10.949 -12.101 1.00 93.75 439 ASP A CA 1
ATOM 3334 C C . ASP A 1 439 ? 20.312 -11.283 -10.688 1.00 93.75 439 ASP A C 1
ATOM 3336 O O . ASP A 1 439 ? 20.783 -12.392 -10.425 1.00 93.75 439 ASP A O 1
ATOM 3340 N N . GLU A 1 440 ? 20.156 -10.358 -9.737 1.00 93.44 440 GLU A N 1
ATOM 3341 C CA . GLU A 1 440 ? 20.524 -10.561 -8.336 1.00 93.44 440 GLU A CA 1
ATOM 3342 C C . GLU A 1 440 ? 19.615 -11.572 -7.624 1.00 93.44 440 GLU A C 1
ATOM 3344 O O . GLU A 1 440 ? 20.103 -12.379 -6.831 1.00 93.44 440 GLU A O 1
ATOM 3349 N N . PHE A 1 441 ? 18.310 -11.563 -7.909 1.00 93.94 441 PHE A N 1
ATOM 3350 C CA . PHE A 1 441 ? 17.373 -12.528 -7.326 1.00 93.94 441 PHE A CA 1
ATOM 3351 C C . PHE A 1 441 ? 17.619 -13.952 -7.842 1.00 93.94 441 PHE A C 1
ATOM 3353 O O . PHE A 1 441 ? 17.623 -14.890 -7.046 1.00 93.94 441 PHE A O 1
ATOM 3360 N N . ILE A 1 442 ? 17.885 -14.119 -9.144 1.00 92.88 442 ILE A N 1
ATOM 3361 C CA . ILE A 1 442 ? 18.222 -15.417 -9.751 1.00 92.88 442 ILE A CA 1
ATOM 3362 C C . ILE A 1 442 ? 19.524 -15.959 -9.162 1.00 92.88 442 ILE A C 1
ATOM 3364 O O . ILE A 1 442 ? 19.599 -17.139 -8.817 1.00 92.88 442 ILE A O 1
ATOM 3368 N N . ALA A 1 443 ? 20.539 -15.105 -9.002 1.00 91.00 443 ALA A N 1
ATOM 3369 C CA . ALA A 1 443 ? 21.800 -15.500 -8.385 1.00 91.00 443 ALA A CA 1
ATOM 3370 C C . ALA A 1 443 ? 21.604 -15.976 -6.936 1.00 91.00 443 ALA A C 1
ATOM 3372 O O . ALA A 1 443 ? 22.196 -16.981 -6.539 1.00 91.00 443 ALA A O 1
ATOM 3373 N N . ALA A 1 444 ? 20.745 -15.295 -6.171 1.00 90.25 444 ALA A N 1
ATOM 3374 C CA . ALA A 1 444 ? 20.455 -15.642 -4.784 1.00 90.25 444 ALA A CA 1
ATOM 3375 C C . ALA A 1 444 ? 19.657 -16.948 -4.634 1.00 90.25 444 ALA A C 1
ATOM 3377 O O . ALA A 1 444 ? 19.816 -17.622 -3.627 1.00 90.25 444 ALA A O 1
ATOM 3378 N N . LEU A 1 445 ? 18.850 -17.366 -5.621 1.00 88.50 445 LEU A N 1
ATOM 3379 C CA . LEU A 1 445 ? 18.071 -18.615 -5.524 1.00 88.50 445 LEU A CA 1
ATOM 3380 C C . LEU A 1 445 ? 18.947 -19.851 -5.252 1.00 88.50 445 LEU A C 1
ATOM 3382 O O . LEU A 1 445 ? 18.516 -20.789 -4.578 1.00 88.50 445 LEU A O 1
ATOM 3386 N N . LYS A 1 446 ? 20.173 -19.883 -5.787 1.00 80.44 446 LYS A N 1
ATOM 3387 C CA . LYS A 1 446 ? 21.052 -21.055 -5.719 1.00 80.44 446 LYS A CA 1
ATOM 3388 C C . LYS A 1 446 ? 21.646 -21.199 -4.312 1.00 80.44 446 LYS A C 1
ATOM 3390 O O . LYS A 1 446 ? 22.597 -20.516 -3.955 1.00 80.44 446 LYS A O 1
ATOM 3395 N N . GLY A 1 447 ? 21.118 -22.146 -3.534 1.00 76.06 447 GLY A N 1
ATOM 3396 C CA . GLY A 1 447 ? 21.633 -22.492 -2.199 1.00 76.06 447 GLY A CA 1
ATOM 3397 C C . GLY A 1 447 ? 20.933 -21.790 -1.033 1.00 76.06 447 GLY A C 1
ATOM 3398 O O . GLY A 1 447 ? 21.348 -21.960 0.112 1.00 76.06 447 GLY A O 1
ATOM 3399 N N . SER A 1 448 ? 19.864 -21.041 -1.303 1.00 83.00 448 SER A N 1
ATOM 3400 C CA . SER A 1 448 ? 19.047 -20.412 -0.268 1.00 83.00 448 SER A CA 1
ATOM 3401 C C . SER A 1 448 ? 18.094 -21.402 0.424 1.00 83.00 448 SER A C 1
ATOM 3403 O O . SER A 1 448 ? 17.563 -22.306 -0.226 1.00 83.00 448 SER A O 1
ATOM 3405 N N . PRO A 1 449 ? 17.833 -21.239 1.735 1.00 80.12 449 PRO A N 1
ATOM 3406 C CA . PRO A 1 449 ? 16.856 -22.050 2.462 1.00 80.12 449 PRO A CA 1
ATOM 3407 C C . PRO A 1 449 ? 15.397 -21.714 2.082 1.00 80.12 449 PRO A C 1
ATOM 3409 O O . PRO A 1 449 ? 15.136 -20.641 1.532 1.00 80.12 449 PRO A O 1
ATOM 3412 N N . PRO A 1 450 ? 14.419 -22.584 2.415 1.00 79.69 450 PRO A N 1
ATOM 3413 C CA . PRO A 1 450 ? 13.020 -22.449 1.982 1.00 79.69 450 PRO A CA 1
ATOM 3414 C C . PRO A 1 450 ? 12.362 -21.092 2.271 1.00 79.69 450 PRO A C 1
ATOM 3416 O O . PRO A 1 450 ? 11.663 -20.541 1.421 1.00 79.69 450 PRO A O 1
ATOM 3419 N N . ASN A 1 451 ? 12.627 -20.506 3.442 1.00 75.69 451 ASN A N 1
ATOM 3420 C CA . ASN A 1 451 ? 12.099 -19.195 3.829 1.00 75.69 451 ASN A CA 1
ATOM 3421 C C . ASN A 1 451 ? 12.600 -18.058 2.920 1.00 75.69 451 ASN A C 1
ATOM 3423 O O . ASN A 1 451 ? 11.857 -17.117 2.655 1.00 75.69 451 ASN A O 1
ATOM 3427 N N . VAL A 1 452 ? 13.831 -18.156 2.411 1.00 85.00 452 VAL A N 1
ATOM 3428 C CA . VAL A 1 452 ? 14.403 -17.199 1.453 1.00 85.00 452 VAL A CA 1
ATOM 3429 C C . VAL A 1 452 ? 13.844 -17.446 0.047 1.00 85.00 452 VAL A C 1
ATOM 3431 O O . VAL A 1 452 ? 13.517 -16.494 -0.661 1.00 85.00 452 VAL A O 1
ATOM 3434 N N . LEU A 1 453 ? 13.676 -18.715 -0.348 1.00 87.88 453 LEU A N 1
ATOM 3435 C CA . LEU A 1 453 ? 13.160 -19.095 -1.671 1.00 87.88 453 LEU A CA 1
ATOM 3436 C C . LEU A 1 453 ? 11.764 -18.528 -1.939 1.00 87.88 453 LEU A C 1
ATOM 3438 O O . LEU A 1 453 ? 11.509 -18.029 -3.034 1.00 87.88 453 LEU A O 1
ATOM 3442 N N . ARG A 1 454 ? 10.879 -18.554 -0.936 1.00 87.31 454 ARG A N 1
ATOM 3443 C CA . ARG A 1 454 ? 9.526 -17.988 -1.044 1.00 87.31 454 ARG A CA 1
ATOM 3444 C C . ARG A 1 454 ? 9.548 -16.494 -1.383 1.00 87.31 454 ARG A C 1
ATOM 3446 O O . ARG A 1 454 ? 8.823 -16.044 -2.276 1.00 87.31 454 ARG A O 1
ATOM 3453 N N . GLU A 1 455 ? 10.386 -15.729 -0.686 1.00 89.50 455 GLU A N 1
ATOM 3454 C CA . GLU A 1 455 ? 10.511 -14.284 -0.901 1.00 89.50 455 GLU A CA 1
ATOM 3455 C C . GLU A 1 455 ? 11.152 -13.972 -2.257 1.00 89.50 455 GLU A C 1
ATOM 3457 O O . GLU A 1 455 ? 10.662 -13.105 -2.982 1.00 89.50 455 GLU A O 1
ATOM 3462 N N . LEU A 1 456 ? 12.193 -14.719 -2.641 1.00 91.44 456 LEU A N 1
ATOM 3463 C CA . LEU A 1 456 ? 12.865 -14.577 -3.935 1.00 91.44 456 LEU A CA 1
ATOM 3464 C C . LEU A 1 456 ? 11.948 -14.904 -5.114 1.00 91.44 456 LEU A C 1
ATOM 3466 O O . LEU A 1 456 ? 11.884 -14.123 -6.062 1.00 91.44 456 LEU A O 1
ATOM 3470 N N . ARG A 1 457 ? 11.194 -16.009 -5.048 1.00 92.31 457 ARG A N 1
ATOM 3471 C CA . ARG A 1 457 ? 10.191 -16.355 -6.066 1.00 92.31 457 ARG A CA 1
ATOM 3472 C C . ARG A 1 457 ? 9.179 -15.232 -6.225 1.00 92.31 457 ARG A C 1
ATOM 3474 O O . ARG A 1 457 ? 8.925 -14.788 -7.336 1.00 92.31 457 ARG A O 1
ATOM 3481 N N . SER A 1 458 ? 8.640 -14.733 -5.116 1.00 89.38 458 SER A N 1
ATOM 3482 C CA . SER A 1 458 ? 7.643 -13.662 -5.149 1.00 89.38 458 SER A CA 1
ATOM 3483 C C . SER A 1 458 ? 8.214 -12.354 -5.720 1.00 89.38 458 SER A C 1
ATOM 3485 O O . SER A 1 458 ? 7.532 -11.651 -6.464 1.00 89.38 458 SER A O 1
ATOM 3487 N N . ALA A 1 459 ? 9.476 -12.027 -5.423 1.00 90.75 459 ALA A N 1
ATOM 3488 C CA . ALA A 1 459 ? 10.167 -10.889 -6.030 1.00 90.75 459 ALA A CA 1
ATOM 3489 C C . ALA A 1 459 ? 10.377 -11.074 -7.546 1.00 90.75 459 ALA A C 1
ATOM 3491 O O . ALA A 1 459 ? 10.159 -10.138 -8.314 1.00 90.75 459 ALA A O 1
ATOM 3492 N N . LEU A 1 460 ? 10.728 -12.283 -7.991 1.00 93.94 460 LEU A N 1
ATOM 3493 C CA . LEU A 1 460 ? 10.909 -12.614 -9.407 1.00 93.94 460 LEU A CA 1
ATOM 3494 C C . LEU A 1 460 ? 9.600 -12.586 -10.200 1.00 93.94 460 LEU A C 1
ATOM 3496 O O . LEU A 1 460 ? 9.573 -12.042 -11.302 1.00 93.94 460 LEU A O 1
ATOM 3500 N N . VAL A 1 461 ? 8.502 -13.076 -9.620 1.00 93.38 461 VAL A N 1
ATOM 3501 C CA . VAL A 1 461 ? 7.157 -12.977 -10.211 1.00 93.38 461 VAL A CA 1
ATOM 3502 C C . VAL A 1 461 ? 6.749 -11.511 -10.412 1.00 93.38 461 VAL A C 1
ATOM 3504 O O . VAL A 1 461 ? 6.144 -11.160 -11.427 1.00 93.38 461 VAL A O 1
ATOM 3507 N N . ASN A 1 462 ? 7.131 -10.616 -9.494 1.00 89.38 462 ASN A N 1
ATOM 3508 C CA . ASN A 1 462 ? 6.919 -9.179 -9.680 1.00 89.38 462 ASN A CA 1
ATOM 3509 C C . ASN A 1 462 ? 7.747 -8.622 -10.854 1.00 89.38 462 ASN A C 1
ATOM 3511 O O . ASN A 1 462 ? 7.212 -7.854 -11.656 1.00 89.38 462 ASN A O 1
ATOM 3515 N N . CYS A 1 463 ? 9.018 -9.022 -10.989 1.00 91.25 463 CYS A N 1
ATOM 3516 C CA . CYS A 1 463 ? 9.879 -8.638 -12.118 1.00 91.25 463 CYS A CA 1
ATOM 3517 C C . CYS A 1 463 ? 9.333 -9.127 -13.471 1.00 91.25 463 CYS A C 1
ATOM 3519 O O . CYS A 1 463 ? 9.383 -8.400 -14.463 1.00 91.25 463 CYS A O 1
ATOM 3521 N N . SER A 1 464 ? 8.777 -10.339 -13.518 1.00 92.06 464 SER A N 1
ATOM 3522 C CA . SER A 1 464 ? 8.241 -10.948 -14.742 1.00 92.06 464 SER A CA 1
ATOM 3523 C C . SER A 1 464 ? 6.819 -10.532 -15.094 1.00 92.06 464 SER A C 1
ATOM 3525 O O . SER A 1 464 ? 6.300 -10.957 -16.124 1.00 92.06 464 SER A O 1
ATOM 3527 N N . ARG A 1 465 ? 6.192 -9.677 -14.276 1.00 89.75 465 ARG A N 1
ATOM 3528 C CA . ARG A 1 465 ? 4.791 -9.252 -14.432 1.00 89.75 465 ARG A CA 1
ATOM 3529 C C . ARG A 1 465 ? 3.804 -10.422 -14.346 1.00 89.75 465 ARG A C 1
ATOM 3531 O O . ARG A 1 465 ? 2.788 -10.420 -15.039 1.00 89.75 465 ARG A O 1
ATOM 3538 N N . GLY A 1 466 ? 4.088 -11.387 -13.472 1.00 90.12 466 GLY A N 1
ATOM 3539 C CA . GLY A 1 466 ? 3.174 -12.478 -13.130 1.00 90.12 466 GLY A CA 1
ATOM 3540 C C . GLY A 1 466 ? 3.552 -13.852 -13.683 1.00 90.12 466 GLY A C 1
ATOM 3541 O O . GLY A 1 466 ? 2.879 -14.822 -13.349 1.00 90.12 466 GLY A O 1
ATOM 3542 N N . GLU A 1 467 ? 4.608 -13.975 -14.493 1.00 93.25 467 GLU A N 1
ATOM 3543 C CA . GLU A 1 467 ? 5.108 -15.296 -14.897 1.00 93.25 467 GLU A CA 1
ATOM 3544 C C . GLU A 1 467 ? 5.839 -15.960 -13.726 1.00 93.25 467 GLU A C 1
ATOM 3546 O O . GLU A 1 467 ? 6.656 -15.324 -13.063 1.00 93.25 467 GLU A O 1
ATOM 3551 N N . ASP A 1 468 ? 5.571 -17.239 -13.476 1.00 94.25 468 ASP A N 1
ATOM 3552 C CA . ASP A 1 468 ? 6.144 -17.973 -12.350 1.00 94.25 468 ASP A CA 1
ATOM 3553 C C . ASP A 1 468 ? 6.865 -19.234 -12.825 1.00 94.25 468 ASP A C 1
ATOM 3555 O O . ASP A 1 468 ? 6.257 -20.165 -13.359 1.00 94.25 468 ASP A O 1
ATOM 3559 N N . PHE A 1 469 ? 8.178 -19.269 -12.604 1.00 93.75 469 PHE A N 1
ATOM 3560 C CA . PHE A 1 469 ? 9.039 -20.398 -12.951 1.00 93.75 469 PHE A CA 1
ATOM 3561 C C . PHE A 1 469 ? 9.493 -21.194 -11.714 1.00 93.75 469 PHE A C 1
ATOM 3563 O O . PHE A 1 469 ? 10.395 -22.028 -11.806 1.00 93.75 469 PHE A O 1
ATOM 3570 N N . GLY A 1 470 ? 8.839 -20.991 -10.562 1.00 91.31 470 GLY A N 1
ATOM 3571 C CA . GLY A 1 470 ? 9.119 -21.671 -9.298 1.00 91.31 470 GLY A CA 1
ATOM 3572 C C . GLY A 1 470 ? 10.311 -21.075 -8.533 1.00 91.31 470 GLY A C 1
ATOM 3573 O O . GLY A 1 470 ? 10.672 -19.921 -8.763 1.00 91.31 470 GLY A O 1
ATOM 3574 N N . PRO A 1 471 ? 10.946 -21.832 -7.619 1.00 90.06 471 PRO A N 1
ATOM 3575 C CA . PRO A 1 471 ? 10.591 -23.189 -7.182 1.00 90.06 471 PRO A CA 1
ATOM 3576 C C . PRO A 1 471 ? 9.355 -23.236 -6.254 1.00 90.06 471 PRO A C 1
ATOM 3578 O O . PRO A 1 471 ? 8.914 -22.213 -5.731 1.00 90.06 471 PRO A O 1
ATOM 3581 N N . SER A 1 472 ? 8.766 -24.418 -6.040 1.00 84.19 472 SER A N 1
ATOM 3582 C CA . SER A 1 472 ? 7.767 -24.603 -4.971 1.00 84.19 472 SER A CA 1
ATOM 3583 C C . SER A 1 472 ? 8.413 -24.455 -3.585 1.00 84.19 472 SER A C 1
ATOM 3585 O O . SER A 1 472 ? 9.632 -24.554 -3.453 1.00 84.19 472 SER A O 1
ATOM 3587 N N . GLU A 1 473 ? 7.618 -24.187 -2.544 1.00 76.38 473 GLU A N 1
ATOM 3588 C CA . GLU A 1 473 ? 8.146 -23.983 -1.180 1.00 76.38 473 GLU A CA 1
ATOM 3589 C C . GLU A 1 473 ? 8.825 -25.239 -0.607 1.00 76.38 473 GLU A C 1
ATOM 3591 O O . GLU A 1 473 ? 9.750 -25.140 0.196 1.00 76.38 473 GLU A O 1
ATOM 3596 N N . ASP A 1 474 ? 8.392 -26.415 -1.054 1.00 82.62 474 ASP A N 1
ATOM 3597 C CA . ASP A 1 474 ? 8.888 -27.741 -0.685 1.00 82.62 474 ASP A CA 1
ATOM 3598 C C . ASP A 1 474 ? 9.939 -28.294 -1.664 1.00 82.62 474 ASP A C 1
ATOM 3600 O O . ASP A 1 474 ? 10.307 -29.469 -1.598 1.00 82.62 474 ASP A O 1
ATOM 3604 N N . ALA A 1 475 ? 10.429 -27.460 -2.585 1.00 84.88 475 ALA A N 1
ATOM 3605 C CA . ALA A 1 475 ? 11.351 -27.892 -3.618 1.00 84.88 475 ALA A CA 1
ATOM 3606 C C . ALA A 1 475 ? 12.679 -28.406 -3.045 1.00 84.88 475 ALA A C 1
ATOM 3608 O O . ALA A 1 475 ? 13.332 -27.786 -2.204 1.00 84.88 475 ALA A O 1
ATOM 3609 N N . THR A 1 476 ? 13.130 -29.531 -3.588 1.00 88.88 476 THR A N 1
ATOM 3610 C CA . THR A 1 476 ? 14.474 -30.060 -3.354 1.00 88.88 476 THR A CA 1
ATOM 3611 C C . THR A 1 476 ? 15.540 -29.137 -3.945 1.00 88.88 476 THR A C 1
ATOM 3613 O O . THR A 1 476 ? 15.289 -28.398 -4.894 1.00 88.88 476 THR A O 1
ATOM 3616 N N . VAL A 1 477 ? 16.782 -29.246 -3.461 1.00 86.25 477 VAL A N 1
ATOM 3617 C CA . VAL A 1 477 ? 17.934 -28.478 -3.982 1.00 86.25 477 VAL A CA 1
ATOM 3618 C C . VAL A 1 477 ? 18.064 -28.584 -5.510 1.00 86.25 477 VAL A C 1
ATOM 3620 O O . VAL A 1 477 ? 18.378 -27.604 -6.180 1.00 86.25 477 VAL A O 1
ATOM 3623 N N . MET A 1 478 ? 17.776 -29.760 -6.073 1.00 87.44 478 MET A N 1
ATOM 3624 C CA . MET A 1 478 ? 17.810 -29.987 -7.519 1.00 87.44 478 MET A CA 1
ATOM 3625 C C . MET A 1 478 ? 16.688 -29.232 -8.252 1.00 87.44 478 MET A C 1
ATOM 3627 O O . MET A 1 478 ? 16.948 -28.591 -9.265 1.00 87.44 478 MET A O 1
ATOM 3631 N N . GLN A 1 479 ? 15.465 -29.240 -7.714 1.00 90.69 479 GLN A N 1
ATOM 3632 C CA . GLN A 1 479 ? 14.332 -28.487 -8.269 1.00 90.69 479 GLN A CA 1
ATOM 3633 C C . GLN A 1 479 ? 14.527 -26.969 -8.152 1.00 90.69 479 GLN A C 1
ATOM 3635 O O . GLN A 1 479 ? 14.083 -26.222 -9.021 1.00 90.69 479 GLN A O 1
ATOM 3640 N N . VAL A 1 480 ? 15.214 -26.504 -7.105 1.00 90.56 480 VAL A N 1
ATOM 3641 C CA . VAL A 1 480 ? 15.618 -25.097 -6.964 1.00 90.56 480 VAL A CA 1
ATOM 3642 C C . VAL A 1 480 ? 16.605 -24.704 -8.061 1.00 90.56 480 VAL A C 1
ATOM 3644 O O . VAL A 1 480 ? 16.434 -23.657 -8.683 1.00 90.56 480 VAL A O 1
ATOM 3647 N N . ALA A 1 481 ? 17.602 -25.549 -8.344 1.00 89.69 481 ALA A N 1
ATOM 3648 C CA . ALA A 1 481 ? 18.550 -25.307 -9.431 1.00 89.69 481 ALA A CA 1
ATOM 3649 C C . ALA A 1 481 ? 17.850 -25.259 -10.801 1.00 89.69 481 ALA A C 1
ATOM 3651 O O . ALA A 1 481 ? 18.064 -24.318 -11.561 1.00 89.69 481 ALA A O 1
ATOM 3652 N N . GLU A 1 482 ? 16.945 -26.201 -11.075 1.00 91.75 482 GLU A N 1
ATOM 3653 C CA . GLU A 1 482 ? 16.155 -26.224 -12.312 1.00 91.75 482 GLU A CA 1
ATOM 3654 C C . GLU A 1 482 ? 15.233 -24.999 -12.443 1.00 91.75 482 GLU A C 1
ATOM 3656 O O . GLU A 1 482 ? 15.083 -24.431 -13.525 1.00 91.75 482 GLU A O 1
ATOM 3661 N N . ALA A 1 483 ? 14.616 -24.548 -11.347 1.00 93.94 483 ALA A N 1
ATOM 3662 C CA . ALA A 1 483 ? 13.847 -23.306 -11.335 1.00 93.94 483 ALA A CA 1
ATOM 3663 C C . ALA A 1 483 ? 14.728 -22.086 -11.638 1.00 93.94 483 ALA A C 1
ATOM 3665 O O . ALA A 1 483 ? 14.349 -21.253 -12.458 1.00 93.94 483 ALA A O 1
ATOM 3666 N N . ALA A 1 484 ? 15.915 -21.997 -11.032 1.00 93.12 484 ALA A N 1
ATOM 3667 C CA . ALA A 1 484 ? 16.857 -20.915 -11.304 1.00 93.12 484 ALA A CA 1
ATOM 3668 C C . ALA A 1 484 ? 17.288 -20.885 -12.781 1.00 93.12 484 ALA A C 1
ATOM 3670 O O . ALA A 1 484 ? 17.374 -19.810 -13.369 1.00 93.12 484 ALA A O 1
ATOM 3671 N N . ASP A 1 485 ? 17.491 -22.046 -13.407 1.00 94.25 485 ASP A N 1
ATOM 3672 C CA . ASP A 1 485 ? 17.843 -22.127 -14.827 1.00 94.25 485 ASP A CA 1
ATOM 3673 C C . ASP A 1 485 ? 16.665 -21.728 -15.739 1.00 94.25 485 ASP A C 1
ATOM 3675 O O . ASP A 1 485 ? 16.864 -21.039 -16.742 1.00 94.25 485 ASP A O 1
ATOM 3679 N N . ARG A 1 486 ? 15.418 -22.061 -15.367 1.00 95.75 486 ARG A N 1
ATOM 3680 C CA . ARG A 1 486 ? 14.216 -21.559 -16.063 1.00 95.75 486 ARG A CA 1
ATOM 3681 C C . ARG A 1 486 ? 14.090 -20.037 -15.969 1.00 95.75 486 ARG A C 1
ATOM 3683 O O . ARG A 1 486 ? 13.834 -19.389 -16.984 1.00 95.75 486 ARG A O 1
ATOM 3690 N N . TRP A 1 487 ? 14.316 -19.462 -14.786 1.00 96.38 487 TRP A N 1
ATOM 3691 C CA . TRP A 1 487 ? 14.348 -18.008 -14.604 1.00 96.38 487 TRP A CA 1
ATOM 3692 C C . TRP A 1 487 ? 15.457 -17.343 -15.424 1.00 96.38 487 TRP A C 1
ATOM 3694 O O . TRP A 1 487 ? 15.220 -16.299 -16.033 1.00 96.38 487 TRP A O 1
ATOM 3704 N N . GLN A 1 488 ? 16.642 -17.954 -15.491 1.00 96.31 488 GLN A N 1
ATOM 3705 C CA . GLN A 1 488 ? 17.735 -17.456 -16.325 1.00 96.31 488 GLN A CA 1
ATOM 3706 C C . GLN A 1 488 ? 17.345 -17.455 -17.809 1.00 96.31 488 GLN A C 1
ATOM 3708 O O . GLN A 1 488 ? 17.534 -16.450 -18.489 1.00 96.31 488 GLN A O 1
ATOM 3713 N N . GLY A 1 489 ? 16.717 -18.529 -18.298 1.00 96.44 489 GLY A N 1
ATOM 3714 C CA . GLY A 1 489 ? 16.230 -18.597 -19.678 1.00 96.44 489 GLY A CA 1
ATOM 3715 C C . GLY A 1 489 ? 15.195 -17.514 -20.007 1.00 96.44 489 GLY A C 1
ATOM 3716 O O . GLY A 1 489 ? 15.251 -16.908 -21.080 1.00 96.44 489 GLY A O 1
ATOM 3717 N N . TRP A 1 490 ? 14.280 -17.217 -19.077 1.00 96.44 490 TRP A N 1
ATOM 3718 C CA . TRP A 1 490 ? 13.357 -16.084 -19.206 1.00 96.44 490 TRP A CA 1
ATOM 3719 C C . TRP A 1 490 ? 14.112 -14.752 -19.307 1.00 96.44 490 TRP A C 1
ATOM 3721 O O . TRP A 1 490 ? 13.855 -13.955 -20.215 1.00 96.44 490 TRP A O 1
ATOM 3731 N N . ARG A 1 491 ? 15.075 -14.521 -18.411 1.00 95.81 491 ARG A N 1
ATOM 3732 C CA . ARG A 1 491 ? 15.850 -13.280 -18.367 1.00 95.81 491 ARG A CA 1
ATOM 3733 C C . ARG A 1 491 ? 16.652 -13.060 -19.649 1.00 95.81 491 ARG A C 1
ATOM 3735 O O . ARG A 1 491 ? 16.610 -11.965 -20.213 1.00 95.81 491 ARG A O 1
ATOM 3742 N N . ASP A 1 492 ? 17.296 -14.105 -20.155 1.00 96.12 492 ASP A N 1
ATOM 3743 C CA . ASP A 1 492 ? 18.042 -14.072 -21.414 1.00 96.12 492 ASP A CA 1
ATOM 3744 C C . ASP A 1 492 ? 17.121 -13.740 -22.601 1.00 96.12 492 ASP A C 1
ATOM 3746 O O . ASP A 1 492 ? 17.475 -12.939 -23.470 1.00 96.12 492 ASP A O 1
ATOM 3750 N N . ALA A 1 493 ? 15.898 -14.285 -22.620 1.00 95.25 493 ALA A N 1
ATOM 3751 C CA . ALA A 1 493 ? 14.903 -13.969 -23.642 1.00 95.25 493 ALA A CA 1
ATOM 3752 C C . ALA A 1 493 ? 14.429 -12.505 -23.574 1.00 95.25 493 ALA A C 1
ATOM 3754 O O . ALA A 1 493 ? 14.236 -11.874 -24.618 1.00 95.25 493 ALA A O 1
ATOM 3755 N N . VAL A 1 494 ? 14.257 -11.944 -22.371 1.00 94.31 494 VAL A N 1
ATOM 3756 C CA . VAL A 1 494 ? 13.944 -10.516 -22.181 1.00 94.31 494 VAL A CA 1
ATOM 3757 C C . VAL A 1 494 ? 15.076 -9.644 -22.722 1.00 94.31 494 VAL A C 1
ATOM 3759 O O . VAL A 1 494 ? 14.820 -8.772 -23.554 1.00 94.31 494 VAL A O 1
ATOM 3762 N N . LEU A 1 495 ? 16.325 -9.929 -22.342 1.00 94.19 495 LEU A N 1
ATOM 3763 C CA . LEU A 1 495 ? 17.501 -9.194 -22.819 1.00 94.19 495 LEU A CA 1
ATOM 3764 C C . LEU A 1 495 ? 17.647 -9.270 -24.346 1.00 94.19 495 LEU A C 1
ATOM 3766 O O . LEU A 1 495 ? 17.942 -8.266 -24.997 1.00 94.19 495 LEU A O 1
ATOM 3770 N N . ALA A 1 496 ? 17.379 -10.432 -24.948 1.00 95.38 496 ALA A N 1
ATOM 3771 C CA . ALA A 1 496 ? 17.399 -10.596 -26.399 1.00 95.38 496 ALA A CA 1
ATOM 3772 C C . ALA A 1 496 ? 16.326 -9.744 -27.102 1.00 95.38 496 ALA A C 1
ATOM 3774 O O . ALA A 1 496 ? 16.603 -9.135 -28.140 1.00 95.38 496 ALA A O 1
ATOM 3775 N N . ARG A 1 497 ? 15.111 -9.659 -26.539 1.00 94.50 497 ARG A N 1
ATOM 3776 C CA . ARG A 1 497 ? 14.028 -8.802 -27.061 1.00 94.50 497 ARG A CA 1
ATOM 3777 C C . ARG A 1 497 ? 14.383 -7.320 -26.952 1.00 94.50 497 ARG A C 1
ATOM 3779 O O . ARG A 1 497 ? 14.176 -6.580 -27.912 1.00 94.50 497 ARG A O 1
ATOM 3786 N N . GLU A 1 498 ? 14.945 -6.894 -25.824 1.00 92.81 498 GLU A N 1
ATOM 3787 C CA . GLU A 1 498 ? 15.410 -5.517 -25.620 1.00 92.81 498 GLU A CA 1
ATOM 3788 C C . GLU A 1 498 ? 16.515 -5.147 -26.615 1.00 92.81 498 GLU A C 1
ATOM 3790 O O . GLU A 1 498 ? 16.430 -4.111 -27.279 1.00 92.81 498 GLU A O 1
ATOM 3795 N N . ALA A 1 499 ? 17.507 -6.023 -26.798 1.00 94.19 499 ALA A N 1
ATOM 3796 C CA . ALA A 1 499 ? 18.577 -5.832 -27.773 1.00 94.19 499 ALA A CA 1
ATOM 3797 C C . ALA A 1 499 ? 18.040 -5.765 -29.214 1.00 94.19 499 ALA A C 1
ATOM 3799 O O . ALA A 1 499 ? 18.463 -4.913 -30.000 1.00 94.19 499 ALA A O 1
ATOM 3800 N N . ALA A 1 500 ? 17.072 -6.618 -29.569 1.00 94.19 500 ALA A N 1
ATOM 3801 C CA . ALA A 1 500 ? 16.421 -6.588 -30.877 1.00 94.19 500 ALA A CA 1
ATOM 3802 C C . ALA A 1 500 ? 15.644 -5.279 -31.107 1.00 94.19 500 ALA A C 1
ATOM 3804 O O . ALA A 1 500 ? 15.788 -4.664 -32.165 1.00 94.19 500 ALA A O 1
ATOM 3805 N N . ALA A 1 501 ? 14.889 -4.808 -30.111 1.00 93.44 501 ALA A N 1
ATOM 3806 C CA . ALA A 1 501 ? 14.155 -3.544 -30.181 1.00 93.44 501 ALA A CA 1
ATOM 3807 C C . ALA A 1 501 ? 15.096 -2.335 -30.312 1.00 93.44 501 ALA A C 1
ATOM 3809 O O . ALA A 1 501 ? 14.867 -1.442 -31.133 1.00 93.44 501 ALA A O 1
ATOM 3810 N N . GLN A 1 502 ? 16.201 -2.319 -29.559 1.00 92.62 502 GLN A N 1
ATOM 3811 C CA . GLN A 1 502 ? 17.234 -1.289 -29.686 1.00 92.62 502 GLN A CA 1
ATOM 3812 C C . GLN A 1 502 ? 17.884 -1.307 -31.074 1.00 92.62 502 GLN A C 1
ATOM 3814 O O . GLN A 1 502 ? 18.094 -0.248 -31.673 1.00 92.62 502 GLN A O 1
ATOM 3819 N N . ARG A 1 503 ? 18.161 -2.497 -31.619 1.00 93.31 503 ARG A N 1
ATOM 3820 C CA . ARG A 1 503 ? 18.682 -2.654 -32.981 1.00 93.31 503 ARG A CA 1
ATOM 3821 C C . ARG A 1 503 ? 17.698 -2.126 -34.024 1.00 93.31 503 ARG A C 1
ATOM 3823 O O . ARG A 1 503 ? 18.115 -1.425 -34.942 1.00 93.31 503 ARG A O 1
ATOM 3830 N N . GLU A 1 504 ? 16.405 -2.403 -33.881 1.00 94.75 504 GLU A N 1
ATOM 3831 C CA . GLU A 1 504 ? 15.376 -1.888 -34.789 1.00 94.75 504 GLU A CA 1
ATOM 3832 C C . GLU A 1 504 ? 15.291 -0.355 -34.745 1.00 94.75 504 GLU A C 1
ATOM 3834 O O . GLU A 1 504 ? 15.284 0.296 -35.793 1.00 94.75 504 GLU A O 1
ATOM 3839 N N . LEU A 1 505 ? 15.299 0.244 -33.549 1.00 94.44 505 LEU A N 1
ATOM 3840 C CA . LEU A 1 505 ? 15.310 1.701 -33.387 1.00 94.44 505 LEU A CA 1
ATOM 3841 C C . LEU A 1 505 ? 16.554 2.331 -34.028 1.00 94.44 505 LEU A C 1
ATOM 3843 O O . LEU A 1 505 ? 16.462 3.359 -34.703 1.00 94.44 505 LEU A O 1
ATOM 3847 N N . ARG A 1 506 ? 17.716 1.693 -33.855 1.00 93.50 506 ARG A N 1
ATOM 3848 C CA . ARG A 1 506 ? 18.979 2.100 -34.480 1.00 93.50 506 ARG A CA 1
ATOM 3849 C C . ARG A 1 506 ? 18.891 2.049 -36.009 1.00 93.50 506 ARG A C 1
ATOM 3851 O O . ARG A 1 506 ? 19.317 3.000 -36.657 1.00 93.50 506 ARG A O 1
ATOM 3858 N N . ILE A 1 507 ? 18.292 1.001 -36.581 1.00 95.88 507 ILE A N 1
ATOM 3859 C CA . ILE A 1 507 ? 18.058 0.883 -38.032 1.00 95.88 507 ILE A CA 1
ATOM 3860 C C . ILE A 1 507 ? 17.113 1.985 -38.532 1.00 95.88 507 ILE A C 1
ATOM 3862 O O . ILE A 1 507 ? 17.419 2.622 -39.539 1.00 95.88 507 ILE A O 1
ATOM 3866 N N . LYS A 1 508 ? 16.004 2.256 -37.828 1.00 95.81 508 LYS A N 1
ATOM 3867 C CA . LYS A 1 508 ? 15.062 3.335 -38.187 1.00 95.81 508 LYS A CA 1
ATOM 3868 C C . LYS A 1 508 ? 15.750 4.700 -38.197 1.00 95.81 508 LYS A C 1
ATOM 3870 O O . LYS A 1 508 ? 15.678 5.415 -39.191 1.00 95.81 508 LYS A O 1
ATOM 3875 N N . ARG A 1 509 ? 16.515 5.013 -37.147 1.00 95.06 509 ARG A N 1
ATOM 3876 C CA . ARG A 1 509 ? 17.286 6.263 -37.062 1.00 95.06 509 ARG A CA 1
ATOM 3877 C C . ARG A 1 509 ? 18.304 6.398 -38.197 1.00 95.06 509 ARG A C 1
ATOM 3879 O O . ARG A 1 509 ? 18.446 7.482 -38.759 1.00 95.06 509 ARG A O 1
ATOM 3886 N N . ALA A 1 510 ? 18.994 5.313 -38.551 1.00 95.50 510 ALA A N 1
ATOM 3887 C CA . ALA A 1 510 ? 19.924 5.303 -39.677 1.00 95.50 510 ALA A CA 1
ATOM 3888 C C . ALA A 1 510 ? 19.205 5.561 -41.017 1.00 95.50 510 ALA A C 1
ATOM 3890 O O . ALA A 1 510 ? 19.695 6.325 -41.847 1.00 95.50 510 ALA A O 1
ATOM 3891 N N . ALA A 1 511 ? 18.022 4.973 -41.220 1.00 95.81 511 ALA A N 1
ATOM 3892 C CA . ALA A 1 511 ? 17.211 5.206 -42.414 1.00 95.81 511 ALA A CA 1
ATOM 3893 C C . ALA A 1 511 ? 16.733 6.666 -42.521 1.00 95.81 511 ALA A C 1
ATOM 3895 O O . ALA A 1 511 ? 16.819 7.259 -43.597 1.00 95.81 511 ALA A O 1
ATOM 3896 N N . ASP A 1 512 ? 16.304 7.275 -41.413 1.00 95.50 512 ASP A N 1
ATOM 3897 C CA . ASP A 1 512 ? 15.891 8.683 -41.380 1.00 95.50 512 ASP A CA 1
ATOM 3898 C C . ASP A 1 512 ? 17.049 9.626 -41.723 1.00 95.50 512 ASP A C 1
ATOM 3900 O O . ASP A 1 512 ? 16.888 10.543 -42.530 1.00 95.50 512 ASP A O 1
ATOM 3904 N N . LEU A 1 513 ? 18.239 9.377 -41.166 1.00 93.31 513 LEU A N 1
ATOM 3905 C CA . LEU A 1 513 ? 19.454 10.129 -41.493 1.00 93.31 513 LEU A CA 1
ATOM 3906 C C . LEU A 1 513 ? 19.836 9.985 -42.973 1.00 93.31 513 LEU A C 1
ATOM 3908 O O . LEU A 1 513 ? 20.216 10.971 -43.606 1.00 93.31 513 LEU A O 1
ATOM 3912 N N . LEU A 1 514 ? 19.697 8.784 -43.545 1.00 94.25 514 LEU A N 1
ATOM 3913 C CA . LEU A 1 514 ? 19.950 8.555 -44.968 1.00 94.25 514 LEU A CA 1
ATOM 3914 C C . LEU A 1 514 ? 18.958 9.329 -45.845 1.00 94.25 514 LEU A C 1
ATOM 3916 O O . LEU A 1 514 ? 19.360 9.942 -46.832 1.00 94.25 514 LEU A O 1
ATOM 3920 N N . ASN A 1 515 ? 17.677 9.347 -45.479 1.00 94.25 515 ASN A N 1
ATOM 3921 C CA . ASN A 1 515 ? 16.661 10.121 -46.194 1.00 94.25 515 ASN A CA 1
ATOM 3922 C C . ASN A 1 515 ? 16.916 11.631 -46.092 1.00 94.25 515 ASN A C 1
ATOM 3924 O O . ASN A 1 515 ? 16.807 12.341 -47.090 1.00 94.25 515 ASN A O 1
ATOM 3928 N N . GLN A 1 516 ? 17.329 12.125 -44.921 1.00 90.94 516 GLN A N 1
ATOM 3929 C CA . GLN A 1 516 ? 17.743 13.521 -44.754 1.00 90.94 516 GLN A CA 1
ATOM 3930 C C . GLN A 1 516 ? 18.937 13.871 -45.646 1.00 90.94 516 GLN A C 1
ATOM 3932 O O . GLN A 1 516 ? 18.923 14.920 -46.283 1.00 90.94 516 GLN A O 1
ATOM 3937 N N . ALA A 1 517 ? 19.941 12.994 -45.732 1.00 91.50 517 ALA A N 1
ATOM 3938 C CA . ALA A 1 517 ? 21.079 13.188 -46.626 1.00 91.50 517 ALA A CA 1
ATOM 3939 C C . ALA A 1 517 ? 20.641 13.214 -48.099 1.00 91.50 517 ALA A C 1
ATOM 3941 O O . ALA A 1 517 ? 21.036 14.112 -48.836 1.00 91.50 517 ALA A O 1
ATOM 3942 N N . LYS A 1 518 ? 19.756 12.299 -48.518 1.00 89.69 518 LYS A N 1
ATOM 3943 C CA . LYS A 1 518 ? 19.210 12.273 -49.886 1.00 89.69 518 LYS A CA 1
ATOM 3944 C C . LYS A 1 518 ? 18.475 13.564 -50.256 1.00 89.69 518 LYS A C 1
ATOM 3946 O O . LYS A 1 518 ? 18.616 14.034 -51.379 1.00 89.69 518 LYS A O 1
ATOM 3951 N N . ASN A 1 519 ? 17.761 14.174 -49.311 1.00 90.69 519 ASN A N 1
ATOM 3952 C CA . ASN A 1 519 ? 17.064 15.446 -49.529 1.00 90.69 519 ASN A CA 1
ATOM 3953 C C . ASN A 1 519 ? 18.004 16.656 -49.689 1.00 90.69 519 ASN A C 1
ATOM 3955 O O . ASN A 1 519 ? 17.549 17.715 -50.110 1.00 90.69 519 ASN A O 1
ATOM 3959 N N . LEU A 1 520 ? 19.289 16.526 -49.342 1.00 88.50 520 LEU A N 1
ATOM 3960 C CA . LEU A 1 520 ? 20.292 17.590 -49.476 1.00 88.50 520 LEU A CA 1
ATOM 3961 C C . LEU A 1 520 ? 21.097 17.506 -50.785 1.00 88.50 520 LEU A C 1
ATOM 3963 O O . LEU A 1 520 ? 21.884 18.414 -51.062 1.00 88.50 520 LEU A O 1
ATOM 3967 N N . ILE A 1 521 ? 20.911 16.448 -51.583 1.00 86.88 521 ILE A N 1
ATOM 3968 C CA . ILE A 1 521 ? 21.614 16.250 -52.860 1.00 86.88 521 ILE A CA 1
ATOM 3969 C C . ILE A 1 521 ? 21.288 17.401 -53.817 1.00 86.88 521 ILE A C 1
ATOM 3971 O O . ILE A 1 521 ? 20.119 17.718 -54.032 1.00 86.88 521 ILE A O 1
ATOM 3975 N N . GLY A 1 522 ? 22.320 18.027 -54.391 1.00 82.00 522 GLY A N 1
ATOM 3976 C CA . GLY A 1 522 ? 22.166 19.172 -55.296 1.00 82.00 522 GLY A CA 1
ATOM 3977 C C . GLY A 1 522 ? 21.838 20.496 -54.595 1.00 82.00 522 GLY A C 1
ATOM 3978 O O . GLY A 1 522 ? 21.699 21.520 -55.260 1.00 82.00 522 GLY A O 1
ATOM 3979 N N . ILE A 1 523 ? 21.727 20.492 -53.261 1.00 88.44 523 ILE A N 1
ATOM 3980 C CA . ILE A 1 523 ? 21.566 21.693 -52.430 1.00 88.44 523 ILE A CA 1
ATOM 3981 C C . ILE A 1 523 ? 22.860 21.967 -51.658 1.00 88.44 523 ILE A C 1
ATOM 3983 O O . ILE A 1 523 ? 23.334 23.101 -51.620 1.00 88.44 523 ILE A O 1
ATOM 3987 N N . ASN A 1 524 ? 23.423 20.943 -51.007 1.00 89.06 524 ASN A N 1
ATOM 3988 C CA . ASN A 1 524 ? 24.631 21.066 -50.194 1.00 89.06 524 ASN A CA 1
ATOM 3989 C C . ASN A 1 524 ? 25.401 19.741 -50.140 1.00 89.06 524 ASN A C 1
ATOM 3991 O O . ASN A 1 524 ? 25.284 18.971 -49.182 1.00 89.06 524 ASN A O 1
ATOM 3995 N N . ASP A 1 525 ? 26.227 19.500 -51.153 1.00 85.12 525 ASP A N 1
ATOM 3996 C CA . ASP A 1 525 ? 26.940 18.230 -51.312 1.00 85.12 525 ASP A CA 1
ATOM 3997 C C . ASP A 1 525 ? 27.938 17.965 -50.171 1.00 85.12 525 ASP A C 1
ATOM 3999 O O . ASP A 1 525 ? 28.057 16.839 -49.694 1.00 85.12 525 ASP A O 1
ATOM 4003 N N . ALA A 1 526 ? 28.554 19.009 -49.601 1.00 86.50 526 ALA A N 1
ATOM 4004 C CA . ALA A 1 526 ? 29.423 18.875 -48.428 1.00 86.50 526 ALA A CA 1
ATOM 4005 C C . ALA A 1 526 ? 28.671 18.392 -47.167 1.00 86.50 526 ALA A C 1
ATOM 4007 O O . ALA A 1 526 ? 29.255 17.736 -46.296 1.00 86.50 526 ALA A O 1
ATOM 4008 N N . ALA A 1 527 ? 27.381 18.725 -47.036 1.00 87.00 527 ALA A N 1
ATOM 4009 C CA . ALA A 1 527 ? 26.534 18.229 -45.954 1.00 87.00 527 ALA A CA 1
ATOM 4010 C C . ALA A 1 527 ? 26.088 16.777 -46.189 1.00 87.00 527 ALA A C 1
ATOM 4012 O O . ALA A 1 527 ? 26.055 16.004 -45.229 1.00 87.00 527 ALA A O 1
ATOM 4013 N N . VAL A 1 528 ? 25.806 16.396 -47.441 1.00 88.56 528 VAL A N 1
ATOM 4014 C CA . VAL A 1 528 ? 25.504 15.007 -47.840 1.00 88.56 528 VAL A CA 1
ATOM 4015 C C . VAL A 1 528 ? 26.670 14.090 -47.476 1.00 88.56 528 VAL A C 1
ATOM 4017 O O . VAL A 1 528 ? 26.499 13.119 -46.740 1.00 88.56 528 VAL A O 1
ATOM 4020 N N . ASP A 1 529 ? 27.874 14.466 -47.897 1.00 87.62 529 ASP A N 1
ATOM 4021 C CA . ASP A 1 529 ? 29.118 13.743 -47.643 1.00 87.62 529 ASP A CA 1
ATOM 4022 C C . ASP A 1 529 ? 29.385 13.525 -46.151 1.00 87.62 529 ASP A C 1
ATOM 4024 O O . ASP A 1 529 ? 29.752 12.434 -45.704 1.00 87.62 529 ASP A O 1
ATOM 4028 N N . ARG A 1 530 ? 29.162 14.572 -45.348 1.00 89.62 530 ARG A N 1
ATOM 4029 C CA . ARG A 1 530 ? 29.302 14.506 -43.891 1.00 89.62 530 ARG A CA 1
ATOM 4030 C C . ARG A 1 530 ? 28.317 13.511 -43.280 1.00 89.62 530 ARG A C 1
ATOM 4032 O O . ARG A 1 530 ? 28.719 12.724 -42.427 1.00 89.62 530 ARG A O 1
ATOM 4039 N N . ARG A 1 531 ? 27.057 13.526 -43.724 1.00 89.75 531 ARG A N 1
ATOM 4040 C CA . ARG A 1 531 ? 26.015 12.608 -43.240 1.00 89.75 531 ARG A CA 1
ATOM 4041 C C . ARG A 1 531 ? 26.261 11.165 -43.674 1.00 89.75 531 ARG A C 1
ATOM 4043 O O . ARG A 1 531 ? 26.026 10.260 -42.880 1.00 89.75 531 ARG A O 1
ATOM 4050 N N . TYR A 1 532 ? 26.776 10.928 -44.880 1.00 92.88 532 TYR A N 1
ATOM 4051 C CA . TYR A 1 532 ? 27.170 9.581 -45.299 1.00 92.88 532 TYR A CA 1
ATOM 4052 C C . TYR A 1 532 ? 28.330 9.038 -44.467 1.00 92.88 532 TYR A C 1
ATOM 4054 O O . TYR A 1 532 ? 28.271 7.893 -44.023 1.00 92.88 532 TYR A O 1
ATOM 4062 N N . ARG A 1 533 ? 29.342 9.861 -44.166 1.00 90.94 533 ARG A N 1
ATOM 4063 C CA . ARG A 1 533 ? 30.435 9.455 -43.269 1.00 90.94 533 ARG A CA 1
ATOM 4064 C C . ARG A 1 533 ? 29.944 9.174 -41.846 1.00 90.94 533 ARG A C 1
ATOM 4066 O O . ARG A 1 533 ? 30.348 8.169 -41.272 1.00 90.94 533 ARG A O 1
ATOM 4073 N N . GLU A 1 534 ? 29.045 9.997 -41.306 1.00 92.44 534 GLU A N 1
ATOM 4074 C CA . GLU A 1 534 ? 28.387 9.746 -40.010 1.00 92.44 534 GLU A CA 1
ATOM 4075 C C . GLU A 1 534 ? 27.638 8.404 -40.012 1.00 92.44 534 GLU A C 1
ATOM 4077 O O . GLU A 1 534 ? 27.840 7.581 -39.124 1.00 92.44 534 GLU A O 1
ATOM 4082 N N . LEU A 1 535 ? 26.853 8.121 -41.056 1.00 93.44 535 LEU A N 1
ATOM 4083 C CA . LEU A 1 535 ? 26.160 6.839 -41.216 1.00 93.44 535 LEU A CA 1
ATOM 4084 C C . LEU A 1 535 ? 27.113 5.644 -41.293 1.00 93.44 535 LEU A C 1
ATOM 4086 O O . LEU A 1 535 ? 26.811 4.581 -40.757 1.00 93.44 535 LEU A O 1
ATOM 4090 N N . MET A 1 536 ? 28.266 5.797 -41.939 1.00 93.38 536 MET A N 1
ATOM 4091 C CA . MET A 1 536 ? 29.260 4.730 -42.037 1.00 93.38 536 MET A CA 1
ATOM 4092 C C . MET A 1 536 ? 29.959 4.444 -40.706 1.00 93.38 536 MET A C 1
ATOM 4094 O O . MET A 1 536 ? 30.242 3.280 -40.422 1.00 93.38 536 MET A O 1
ATOM 4098 N N . VAL A 1 537 ? 30.256 5.484 -39.921 1.00 93.38 537 VAL A N 1
ATOM 4099 C CA . VAL A 1 537 ? 30.940 5.356 -38.626 1.00 93.38 537 VAL A CA 1
ATOM 4100 C C . VAL A 1 537 ? 29.973 4.841 -37.566 1.00 93.38 537 VAL A C 1
ATOM 4102 O O . VAL A 1 537 ? 30.242 3.828 -36.925 1.00 93.38 537 VAL A O 1
ATOM 4105 N N . ASP A 1 538 ? 28.822 5.493 -37.429 1.00 92.25 538 ASP A N 1
ATOM 4106 C CA . ASP A 1 538 ? 27.913 5.246 -36.314 1.00 92.25 538 ASP A CA 1
ATOM 4107 C C . ASP A 1 538 ? 26.884 4.154 -36.612 1.00 92.25 538 ASP A C 1
ATOM 4109 O O . ASP A 1 538 ? 26.306 3.617 -35.670 1.00 92.25 538 ASP A O 1
ATOM 4113 N N . TYR A 1 539 ? 26.649 3.803 -37.885 1.00 94.12 539 TYR A N 1
ATOM 4114 C CA . TYR A 1 539 ? 25.605 2.858 -38.318 1.00 94.12 539 TYR A CA 1
ATOM 4115 C C . TYR A 1 539 ? 26.075 1.898 -39.424 1.00 94.12 539 TYR A C 1
ATOM 4117 O O . TYR A 1 539 ? 25.254 1.385 -40.192 1.00 94.12 539 TYR A O 1
ATOM 4125 N N . GLY A 1 540 ? 27.382 1.642 -39.531 1.00 89.56 540 GLY A N 1
ATOM 4126 C CA . GLY A 1 540 ? 27.967 0.824 -40.602 1.00 89.56 540 GLY A CA 1
ATOM 4127 C C . GLY A 1 540 ? 27.465 -0.626 -40.661 1.00 89.56 540 GLY A C 1
ATOM 4128 O O . GLY A 1 540 ? 27.537 -1.249 -41.716 1.00 89.56 540 GLY A O 1
ATOM 4129 N N . ASP A 1 541 ? 26.920 -1.143 -39.558 1.00 90.44 541 ASP A N 1
ATOM 4130 C CA . ASP A 1 541 ? 26.294 -2.464 -39.435 1.00 90.44 541 ASP A CA 1
ATOM 4131 C C . ASP A 1 541 ? 24.828 -2.507 -39.917 1.00 90.44 541 ASP A C 1
ATOM 4133 O O . ASP A 1 541 ? 24.196 -3.567 -39.929 1.00 90.44 541 ASP A O 1
ATOM 4137 N N . THR A 1 542 ? 24.269 -1.361 -40.316 1.00 94.94 542 THR A N 1
ATOM 4138 C CA . THR A 1 542 ? 22.881 -1.226 -40.779 1.00 94.94 542 THR A CA 1
ATOM 4139 C C . THR A 1 542 ? 22.786 -1.162 -42.310 1.00 94.94 542 THR A C 1
ATOM 4141 O O . THR A 1 542 ? 23.733 -0.730 -42.975 1.00 94.94 542 THR A O 1
ATOM 4144 N N . PRO A 1 543 ? 21.618 -1.490 -42.905 1.00 95.25 543 PRO A N 1
ATOM 4145 C CA . PRO A 1 543 ? 21.399 -1.323 -44.345 1.00 95.25 543 PRO A CA 1
ATOM 4146 C C . PRO A 1 543 ? 21.625 0.116 -44.837 1.00 95.25 543 PRO A C 1
ATOM 4148 O O . PRO A 1 543 ? 22.159 0.320 -45.923 1.00 95.25 543 PRO A O 1
ATOM 4151 N N . ALA A 1 544 ? 21.262 1.118 -44.029 1.00 93.19 544 ALA A N 1
ATOM 4152 C CA . ALA A 1 544 ? 21.446 2.525 -44.377 1.00 93.19 544 ALA A CA 1
ATOM 4153 C C . ALA A 1 544 ? 22.926 2.944 -44.378 1.00 93.19 544 ALA A C 1
ATOM 4155 O O . ALA A 1 544 ? 23.341 3.698 -45.255 1.00 93.19 544 ALA A O 1
ATOM 4156 N N . GLY A 1 545 ? 23.734 2.427 -43.445 1.00 93.56 545 GLY A N 1
ATOM 4157 C CA . GLY A 1 545 ? 25.186 2.638 -43.441 1.00 93.56 545 GLY A CA 1
ATOM 4158 C C . GLY A 1 545 ? 25.882 1.978 -44.635 1.00 93.56 545 GLY A C 1
ATOM 4159 O O . GLY A 1 545 ? 26.772 2.576 -45.241 1.00 93.56 545 GLY A O 1
ATOM 4160 N N . ALA A 1 546 ? 25.440 0.777 -45.024 1.00 93.38 546 ALA A N 1
ATOM 4161 C CA . ALA A 1 546 ? 25.924 0.101 -46.228 1.00 93.38 546 ALA A CA 1
ATOM 4162 C C . ALA A 1 546 ? 25.569 0.876 -47.511 1.00 93.38 546 ALA A C 1
ATOM 4164 O O . ALA A 1 546 ? 26.416 1.040 -48.391 1.00 93.38 546 ALA A O 1
ATOM 4165 N N . GLU A 1 547 ? 24.349 1.408 -47.600 1.00 93.31 547 GLU A N 1
ATOM 4166 C CA . GLU A 1 547 ? 23.918 2.226 -48.738 1.00 93.31 547 GLU A CA 1
ATOM 4167 C C . GLU A 1 547 ? 24.654 3.574 -48.794 1.00 93.31 547 GLU A C 1
ATOM 4169 O O . GLU A 1 547 ? 25.108 3.980 -49.861 1.00 93.31 547 GLU A O 1
ATOM 4174 N N . ALA A 1 548 ? 24.856 4.244 -47.654 1.00 92.50 548 ALA A N 1
ATOM 4175 C CA . ALA A 1 548 ? 25.651 5.471 -47.581 1.00 92.50 548 ALA A CA 1
ATOM 4176 C C . ALA A 1 548 ? 27.084 5.256 -48.095 1.00 92.50 548 ALA A C 1
ATOM 4178 O O . ALA A 1 548 ? 27.585 6.058 -48.884 1.00 92.50 548 ALA A O 1
ATOM 4179 N N . ARG A 1 549 ? 27.716 4.134 -47.717 1.00 92.44 549 ARG A N 1
ATOM 4180 C CA . ARG A 1 549 ? 29.031 3.733 -48.235 1.00 92.44 549 ARG A CA 1
ATOM 4181 C C . ARG A 1 549 ? 29.012 3.571 -49.753 1.00 92.44 549 ARG A C 1
ATOM 4183 O O . ARG A 1 549 ? 29.862 4.136 -50.435 1.00 92.44 549 ARG A O 1
ATOM 4190 N N . ARG A 1 550 ? 28.023 2.847 -50.287 1.00 91.75 550 ARG A N 1
ATOM 4191 C CA . ARG A 1 550 ? 27.871 2.631 -51.733 1.00 91.75 550 ARG A CA 1
ATOM 4192 C C . ARG A 1 550 ? 27.711 3.949 -52.497 1.00 91.75 550 ARG A C 1
ATOM 4194 O O . ARG A 1 550 ? 28.305 4.109 -53.561 1.00 91.75 550 ARG A O 1
ATOM 4201 N N . LEU A 1 551 ? 26.909 4.876 -51.973 1.00 89.31 551 LEU A N 1
ATOM 4202 C CA . LEU A 1 551 ? 26.654 6.175 -52.601 1.00 89.31 551 LEU A CA 1
ATOM 4203 C C . LEU A 1 551 ? 27.896 7.075 -52.589 1.00 89.31 551 LEU A C 1
ATOM 4205 O O . LEU A 1 551 ? 28.181 7.705 -53.604 1.00 89.31 551 LEU A O 1
ATOM 4209 N N . LEU A 1 552 ? 28.658 7.080 -51.492 1.00 86.31 552 LEU A N 1
ATOM 4210 C CA . LEU A 1 552 ? 29.919 7.819 -51.388 1.00 86.31 552 LEU A CA 1
ATOM 4211 C C . LEU A 1 552 ? 31.001 7.242 -52.322 1.00 86.31 552 LEU A C 1
ATOM 4213 O O . LEU A 1 552 ? 31.711 7.972 -53.002 1.00 86.31 552 LEU A O 1
ATOM 4217 N N . GLU A 1 553 ? 31.119 5.917 -52.417 1.00 87.62 553 GLU A N 1
ATOM 4218 C CA . GLU A 1 553 ? 32.056 5.291 -53.360 1.00 87.62 553 GLU A CA 1
ATOM 4219 C C . GLU A 1 553 ? 31.681 5.579 -54.822 1.00 87.62 553 GLU A C 1
ATOM 4221 O O . GLU A 1 553 ? 32.556 5.709 -55.679 1.00 87.62 553 GLU A O 1
ATOM 4226 N N . ALA A 1 554 ? 30.383 5.690 -55.122 1.00 84.06 554 ALA A N 1
ATOM 4227 C CA . ALA A 1 554 ? 29.903 6.039 -56.452 1.00 84.06 554 ALA A CA 1
ATOM 4228 C C . ALA A 1 554 ? 30.161 7.511 -56.816 1.00 84.06 554 ALA A C 1
ATOM 4230 O O . ALA A 1 554 ? 30.425 7.778 -57.988 1.00 84.06 554 ALA A O 1
ATOM 4231 N N . SER A 1 555 ? 30.101 8.452 -55.862 1.00 78.81 555 SER A N 1
ATOM 4232 C CA . SER A 1 555 ? 30.442 9.860 -56.124 1.00 78.81 555 SER A CA 1
ATOM 4233 C C . SER A 1 555 ? 31.935 10.028 -56.413 1.00 78.81 555 SER A C 1
ATOM 4235 O O . SER A 1 555 ? 32.285 10.594 -57.445 1.00 78.81 555 SER A O 1
ATOM 4237 N N . VAL A 1 556 ? 32.807 9.413 -55.606 1.00 77.25 556 VAL A N 1
ATOM 4238 C CA . VAL A 1 556 ? 34.270 9.451 -55.802 1.00 77.25 556 VAL A CA 1
ATOM 4239 C C . VAL A 1 556 ? 34.688 8.866 -57.159 1.00 77.25 556 VAL A C 1
ATOM 4241 O O . VAL A 1 556 ? 35.594 9.377 -57.817 1.00 77.25 556 VAL A O 1
ATOM 4244 N N . ARG A 1 557 ? 34.019 7.803 -57.630 1.00 74.38 557 ARG A N 1
ATOM 4245 C CA . ARG A 1 557 ? 34.286 7.232 -58.965 1.00 74.38 557 ARG A CA 1
ATOM 4246 C C . ARG A 1 557 ? 33.869 8.144 -60.120 1.00 74.38 557 ARG A C 1
ATOM 4248 O O . ARG A 1 557 ? 34.448 8.020 -61.190 1.00 74.38 557 ARG A O 1
ATOM 4255 N N . ARG A 1 558 ? 32.869 9.015 -59.940 1.00 69.12 558 ARG A N 1
ATOM 4256 C CA . ARG A 1 558 ? 32.493 10.001 -60.970 1.00 69.12 558 ARG A CA 1
ATOM 4257 C C . ARG A 1 558 ? 33.496 11.147 -61.020 1.00 69.12 558 ARG A C 1
ATOM 4259 O O . ARG A 1 558 ? 33.943 11.485 -62.102 1.00 69.12 558 ARG A O 1
ATOM 4266 N N . GLU A 1 559 ? 33.918 11.656 -59.865 1.00 66.31 559 GLU A N 1
ATOM 4267 C CA . GLU A 1 559 ? 34.919 12.734 -59.774 1.00 66.31 559 GLU A CA 1
ATOM 4268 C C . GLU A 1 559 ? 36.312 12.345 -60.290 1.00 66.31 559 GLU A C 1
ATOM 4270 O O . GLU A 1 559 ? 37.114 13.215 -60.594 1.00 66.31 559 GLU A O 1
ATOM 4275 N N . THR A 1 560 ? 36.624 11.048 -60.357 1.00 68.81 560 THR A N 1
ATOM 4276 C CA . THR A 1 560 ? 37.905 10.538 -60.880 1.00 68.81 560 THR A CA 1
ATOM 4277 C C . THR A 1 560 ? 37.847 10.129 -62.354 1.00 68.81 560 THR A C 1
ATOM 4279 O O . THR A 1 560 ? 38.877 9.749 -62.913 1.00 68.81 560 THR A O 1
ATOM 4282 N N . ALA A 1 561 ? 36.658 10.155 -62.966 1.00 59.12 561 ALA A N 1
ATOM 4283 C CA . ALA A 1 561 ? 36.430 9.805 -64.369 1.00 59.12 561 ALA A CA 1
ATOM 4284 C C . ALA A 1 561 ? 36.199 11.029 -65.278 1.00 59.12 561 ALA A C 1
ATOM 4286 O O . ALA A 1 561 ? 36.414 10.903 -66.485 1.00 59.12 561 ALA A O 1
ATOM 4287 N N . ASP A 1 562 ? 35.780 12.164 -64.706 1.00 47.53 562 ASP A N 1
ATOM 4288 C CA . ASP A 1 562 ? 35.865 13.509 -65.308 1.00 47.53 562 ASP A CA 1
ATOM 4289 C C . ASP A 1 562 ? 37.272 14.102 -65.108 1.00 47.53 562 ASP A C 1
ATOM 4291 O O . ASP A 1 562 ? 37.729 14.854 -66.005 1.00 47.53 562 ASP A O 1
#

Sequence (562 aa):
MPFFRDLLLLGGLVAALLTVTAYERRLPVPAAPQLTVAPPRPALPAAAVEHGGSADPKLSAATVPRNMPSDENKFNRNGQLPHSEGKQTRTGIIDSFEPYSPKMIDDAPQSPPKLIELPPPTPPKLVETVEPIPASSPEHEPPPVKFFETETRATSIGYVVDCSSSMFGEKFQAVCLKLAESILALKRDQDFFVVFFNQSFFPMTGSAAPKLVPADLGNKRAILTFLQSAQASGGTNPEPALQFMTTVRPDVIYLLTDGEFSSLGQATYRGFEDAGIVVHTIGFETDGRVEVLEEIARRTSGTYQAAVRGAPGASLLFASDQAVRAALSGTDRVTRREAARAAMLRGLPFEIHVIDMLRDSDADLRDTIHNELRDAADGSDFGPASPDDIDGAIRRWKLWRTLRGVGRSRILSALQNNDPDSQAVAAAVARAMKIDAPDEFIAALKGSPPNVLRELRSALVNCSRGEDFGPSEDATVMQVAEAADRWQGWRDAVLAREAAAQRELRIKRAADLLNQAKNLIGINDAAVDRRYRELMVDYGDTPAGAEARRLLEASVRRETAD

Foldseek 3Di:
DPDPPPVVVVVVVVVVVVVVVVVVPDDDDDDDDDDDDDDDDDDDDDDDDYDDDDDDDDYDDDDDDDDDDDDDDDDDDDDDDDDDYDDDDDDDDDDDDDDDDDDDDDDDDDDDDDDDDDDDDDDDDDDDDDDDDDDDDDDDFADWFDQFPDIDGFQEEEEEEEQAPVCADLNLVLNLVSVLVRLLPDDQSHWYWYWYDFPHIDTLDPDPQDETDGSALVVSLSSLVVSLPGHRYHHHDRQVVLLVVLSHQTLEYEAEDLQPDDAHDPVSLVSCVVSNYQYEYENEQYPWDRVNNCVNNVSRVHYYHYRRYGDSDPQLLPDDPVCLVVQCVDDDPVSVLSSLLSCLSNVPPCVLVLLVCCPPPDPVSVVSNQVSLCSNLVNQHLQAPDPVRSVSSSVLSNLLSVLLPDDPVVLLVQCPDPDLSSVLSSLSSCLVVLPQDLVSLLVSLQPHALSNQVSSQSSLCSNVVRDGLDDDSPDDNVSSVVSSVVSVVVVVVVVVVVVVVVVVVLQVVLVVLLVVLVVCVVPCVVVSLVSLVVCCVVPVVYPSNVVSVVVNVVVVVVVVVD